Protein AF-0000000071783965 (afdb_homodimer)

Nearest PDB structures (foldseek):
  1vf4-assembly1_A  TM=9.519E-01  e=5.330E-23  Gallus gallus
  5ld0-assembly1_A-2  TM=9.725E-01  e=1.748E-22  Homo sapiens
  8bhc-assembly1_D  TM=9.617E-01  e=2.262E-22  Homo sapiens
  3zfb-assembly1_B  TM=9.642E-01  e=5.730E-22  Homo sapiens
  4hj2-assembly1_B  TM=9.301E-01  e=3.676E-21  Homo sapiens

Secondary structure (DSSP, 8-state):
-PPPPEEEE-SSSGGGHHHHHHHHHTT---EEEE--SHHHHHHHHHTT--TTS-S-EEEETTEEEESHHHHHHHHHHHTT-S-SSHHHHHHHHHHHHHHHHHHHHHHHHHTS-HHHHHHHHHHHHHHIIIIIGGGGTT--SSSSSTTS--HHHHHHHHHHHHHHHH-TTTTTT-HHHHHHHHHHHTSHHHHHHHSTTSSPPPPPPHHHHT-HHHHHHS-HHHHHHHHHHS---TTGGGS---TT--TT-HHHHHHHHHHHHS-HHHHHHHHHHHHH-SS--SS----/-PPPPEEEE-SSSGGGHHHHHHHHHTT---EEEE--SHHHHHHHHHTT--TTS-S-EEEETTEEEESHHHHHHHHHHHTT-S-SSHHHHHHHHHHHHHHHHHHHHHHHHHTS-HHHHHHHHHHHHHHIIIIIGGGGTT--SSSSSTTS--HHHHHHHHHHHHHHHH-TTTTTT-HHHHHHHHHHHTSHHHHHHHSTTSSPPPPPPHHHHT-HHHHHHS-HHHHHHHHHHS---TTGGGS---TT--TT-HHHHHHHHHHHHS-HHHHHHHHHHHHH-SS--SS----

Structure (mmCIF, N/CA/C/O backbone):
data_AF-0000000071783965-model_v1
#
loop_
_entity.id
_entity.type
_entity.pdbx_description
1 polymer 'Glutathione S-transferase'
#
loop_
_atom_site.group_PDB
_atom_site.id
_atom_site.type_symbol
_atom_site.label_atom_id
_atom_site.label_alt_id
_atom_site.label_comp_id
_atom_site.label_asym_id
_atom_site.label_entity_id
_atom_site.label_seq_id
_atom_site.pdbx_PDB_ins_code
_atom_site.Cartn_x
_atom_site.Cartn_y
_atom_site.Cartn_z
_atom_site.occupancy
_atom_site.B_iso_or_equiv
_atom_site.auth_seq_id
_atom_site.auth_comp_id
_atom_site.auth_asym_id
_atom_site.auth_atom_id
_atom_site.pdbx_PDB_model_num
ATOM 1 N N . MET A 1 1 ? -25.672 16.141 -14.359 1 39.25 1 MET A N 1
ATOM 2 C CA . MET A 1 1 ? -24.516 16.531 -13.57 1 39.25 1 MET A CA 1
ATOM 3 C C . MET A 1 1 ? -23.859 15.328 -12.914 1 39.25 1 MET A C 1
ATOM 5 O O . MET A 1 1 ? -24.547 14.367 -12.547 1 39.25 1 MET A O 1
ATOM 9 N N . ALA A 1 2 ? -22.688 15.086 -13.227 1 57.66 2 ALA A N 1
ATOM 10 C CA . ALA A 1 2 ? -22.172 13.781 -12.82 1 57.66 2 ALA A CA 1
ATOM 11 C C . ALA A 1 2 ? -22.391 13.547 -11.328 1 57.66 2 ALA A C 1
ATOM 13 O O . ALA A 1 2 ? -22.281 14.477 -10.523 1 57.66 2 ALA A O 1
ATOM 14 N N . ALA A 1 3 ? -23.062 12.469 -10.969 1 81.25 3 ALA A N 1
ATOM 15 C CA . ALA A 1 3 ? -23.438 12.102 -9.602 1 81.25 3 ALA A CA 1
ATOM 16 C C . ALA A 1 3 ? -22.25 12.258 -8.648 1 81.25 3 ALA A C 1
ATOM 18 O O . ALA A 1 3 ? -21.109 11.984 -9.023 1 81.25 3 ALA A O 1
ATOM 19 N N . LYS A 1 4 ? -22.453 13.094 -7.594 1 93.5 4 LYS A N 1
ATOM 20 C CA . LYS A 1 4 ? -21.453 13.289 -6.543 1 93.5 4 LYS A CA 1
ATOM 21 C C . LYS A 1 4 ? -20.969 11.953 -5.996 1 93.5 4 LYS A C 1
ATOM 23 O O . LYS A 1 4 ? -21.766 11.039 -5.77 1 93.5 4 LYS A O 1
ATOM 28 N N . PRO A 1 5 ? -19.625 11.859 -5.871 1 97.94 5 PRO A N 1
ATOM 29 C CA . PRO A 1 5 ? -19.125 10.656 -5.203 1 97.94 5 PRO A CA 1
ATOM 30 C C . PRO A 1 5 ? -19.656 10.508 -3.779 1 97.94 5 PRO A C 1
ATOM 32 O O . PRO A 1 5 ? -19.844 11.508 -3.078 1 97.94 5 PRO A O 1
ATOM 35 N N . LYS A 1 6 ? -19.906 9.328 -3.428 1 98.12 6 LYS A N 1
ATOM 36 C CA . LYS A 1 6 ? -20.312 9.016 -2.062 1 98.12 6 LYS A CA 1
ATOM 37 C C . LYS A 1 6 ? -19.234 8.211 -1.336 1 98.12 6 LYS A C 1
ATOM 39 O O . LYS A 1 6 ? -18.812 7.168 -1.819 1 98.12 6 LYS A O 1
ATOM 44 N N . LEU A 1 7 ? -18.844 8.727 -0.192 1 97.81 7 LEU A N 1
ATOM 45 C CA . LEU A 1 7 ? -17.781 8.117 0.591 1 97.81 7 LEU A CA 1
ATOM 46 C C . LEU A 1 7 ? -18.344 7.387 1.806 1 97.81 7 LEU A C 1
ATOM 48 O O . LEU A 1 7 ? -19.047 7.988 2.623 1 97.81 7 LEU A O 1
ATOM 52 N N . TRP A 1 8 ? -18.078 6.109 1.889 1 95.5 8 TRP A N 1
ATOM 53 C CA . TRP A 1 8 ? -18.469 5.297 3.033 1 95.5 8 TRP A CA 1
ATOM 54 C C . TRP A 1 8 ? -17.266 4.98 3.92 1 95.5 8 TRP A C 1
ATOM 56 O O . TRP A 1 8 ? -16.328 4.301 3.49 1 95.5 8 TRP A O 1
ATOM 66 N N . TYR A 1 9 ? -17.281 5.512 5.113 1 91.5 9 TYR A N 1
ATOM 67 C CA . TYR A 1 9 ? -16.172 5.316 6.047 1 91.5 9 TYR A CA 1
ATOM 68 C C . TYR A 1 9 ? -16.609 5.602 7.477 1 91.5 9 TYR A C 1
ATOM 70 O O . TYR A 1 9 ? -17.75 5.996 7.719 1 91.5 9 TYR A O 1
ATOM 78 N N . PHE A 1 10 ? -15.664 5.312 8.398 1 83.12 10 PHE A N 1
ATOM 79 C CA . PHE A 1 10 ? -15.891 5.711 9.781 1 83.12 10 PHE A CA 1
ATOM 80 C C . PHE A 1 10 ? -15.789 7.223 9.938 1 83.12 10 PHE A C 1
ATOM 82 O O . PHE A 1 10 ? -15.258 7.906 9.055 1 83.12 10 PHE A O 1
ATOM 89 N N . CYS A 1 11 ? -16.297 7.621 11.07 1 80.56 11 CYS A N 1
ATOM 90 C CA . CYS A 1 11 ? -16.234 9.062 11.297 1 80.56 11 CYS A CA 1
ATOM 91 C C . CYS A 1 11 ? -14.859 9.469 11.812 1 80.56 11 CYS A C 1
ATOM 93 O O . CYS A 1 11 ? -14.695 9.734 13.008 1 80.56 11 CYS A O 1
ATOM 95 N N . GLY A 1 12 ? -13.914 9.523 10.992 1 81.62 12 GLY A N 1
ATOM 96 C CA . GLY A 1 12 ? -12.547 9.867 11.328 1 81.62 12 GLY A CA 1
ATOM 97 C C . GLY A 1 12 ? -11.656 10.023 10.102 1 81.62 12 GLY A C 1
ATOM 98 O O . GLY A 1 12 ? -12.125 9.898 8.969 1 81.62 12 GLY A O 1
ATOM 99 N N . ARG A 1 13 ? -10.422 10.43 10.234 1 83.62 13 ARG A N 1
ATOM 100 C CA . ARG A 1 13 ? -9.453 10.641 9.164 1 83.62 13 ARG A CA 1
ATOM 101 C C . ARG A 1 13 ? -9.102 9.328 8.477 1 83.62 13 ARG A C 1
ATOM 103 O O . ARG A 1 13 ? -9.414 9.125 7.301 1 83.62 13 ARG A O 1
ATOM 110 N N . GLY A 1 14 ? -8.539 8.398 9.234 1 80 14 GLY A N 1
ATOM 111 C CA . GLY A 1 14 ? -8.117 7.109 8.711 1 80 14 GLY A CA 1
ATOM 112 C C . GLY A 1 14 ? -7.66 7.168 7.27 1 80 14 GLY A C 1
ATOM 113 O O . GLY A 1 14 ? -7.145 8.195 6.812 1 80 14 GLY A O 1
ATOM 114 N N . ARG A 1 15 ? -7.859 6.117 6.516 1 87.12 15 ARG A N 1
ATOM 115 C CA . ARG A 1 15 ? -7.387 5.973 5.141 1 87.12 15 ARG A CA 1
ATOM 116 C C . ARG A 1 15 ? -8.242 6.793 4.18 1 87.12 15 ARG A C 1
ATOM 118 O O . ARG A 1 15 ? -7.832 7.055 3.047 1 87.12 15 ARG A O 1
ATOM 125 N N . MET A 1 16 ? -9.352 7.254 4.633 1 91.88 16 MET A N 1
ATOM 126 C CA . MET A 1 16 ? -10.273 7.996 3.777 1 91.88 16 MET A CA 1
ATOM 127 C C . MET A 1 16 ? -9.812 9.438 3.602 1 91.88 16 MET A C 1
ATOM 129 O O . MET A 1 16 ? -10.188 10.102 2.629 1 91.88 16 MET A O 1
ATOM 133 N N . GLU A 1 17 ? -9.031 9.93 4.492 1 93.12 17 GLU A N 1
ATOM 134 C CA . GLU A 1 17 ? -8.695 11.352 4.523 1 93.12 17 GLU A CA 1
ATOM 135 C C . GLU A 1 17 ? -7.992 11.773 3.236 1 93.12 17 GLU A C 1
ATOM 137 O O . GLU A 1 17 ? -8.305 12.828 2.672 1 93.12 17 GLU A O 1
ATOM 142 N N . SER A 1 18 ? -7.086 10.977 2.777 1 96.31 18 SER A N 1
ATOM 143 C CA . SER A 1 18 ? -6.375 11.312 1.549 1 96.31 18 SER A CA 1
ATOM 144 C C . SER A 1 18 ? -7.332 11.414 0.366 1 96.31 18 SER A C 1
ATOM 146 O O . SER A 1 18 ? -7.105 12.195 -0.556 1 96.31 18 SER A O 1
ATOM 148 N N . ILE A 1 19 ? -8.328 10.578 0.417 1 97.69 19 ILE A N 1
ATOM 149 C CA . ILE A 1 19 ? -9.328 10.594 -0.645 1 97.69 19 ILE A CA 1
ATOM 150 C C . ILE A 1 19 ? -10.125 11.898 -0.583 1 97.69 19 ILE A C 1
ATOM 152 O O . ILE A 1 19 ? -10.383 12.523 -1.613 1 97.69 19 ILE A O 1
ATOM 156 N N . ARG A 1 20 ? -10.477 12.359 0.613 1 97.69 20 ARG A N 1
ATOM 157 C CA . ARG A 1 20 ? -11.141 13.648 0.792 1 97.69 20 ARG A CA 1
ATOM 158 C C . ARG A 1 20 ? -10.289 14.781 0.225 1 97.69 20 ARG A C 1
ATOM 160 O O . ARG A 1 20 ? -10.797 15.648 -0.483 1 97.69 20 ARG A O 1
ATOM 167 N N . TRP A 1 21 ? -9.039 14.695 0.553 1 98.06 21 TRP A N 1
ATOM 168 C CA . TRP A 1 21 ? -8.102 15.719 0.106 1 98.06 21 TRP A CA 1
ATOM 169 C C . TRP A 1 21 ? -8.047 15.781 -1.417 1 98.06 21 TRP A C 1
ATOM 171 O O . TRP A 1 21 ? -8.062 16.859 -2.002 1 98.06 21 TRP A O 1
ATOM 181 N N . LEU A 1 22 ? -7.957 14.641 -2.023 1 98.44 22 LEU A N 1
ATOM 182 C CA . LEU A 1 22 ? -7.828 14.586 -3.477 1 98.44 22 LEU A CA 1
ATOM 183 C C . LEU A 1 22 ? -9.086 15.117 -4.152 1 98.44 22 LEU A C 1
ATOM 185 O O . LEU A 1 22 ? -9.008 15.883 -5.117 1 98.44 22 LEU A O 1
ATOM 189 N N . LEU A 1 23 ? -10.273 14.742 -3.67 1 98.44 23 LEU A N 1
ATOM 190 C CA . LEU A 1 23 ? -11.539 15.227 -4.211 1 98.44 23 LEU A CA 1
ATOM 191 C C . LEU A 1 23 ? -11.664 16.734 -4.02 1 98.44 23 LEU A C 1
ATOM 193 O O . LEU A 1 23 ? -12.086 17.453 -4.934 1 98.44 23 LEU A O 1
ATOM 197 N N . ALA A 1 24 ? -11.289 17.188 -2.867 1 98.06 24 ALA A N 1
ATOM 198 C CA . ALA A 1 24 ? -11.352 18.609 -2.586 1 98.06 24 ALA A CA 1
ATOM 199 C C . ALA A 1 24 ? -10.422 19.391 -3.51 1 98.06 24 ALA A C 1
ATOM 201 O O . ALA A 1 24 ? -10.805 20.438 -4.051 1 98.06 24 ALA A O 1
ATOM 202 N N . ALA A 1 25 ? -9.227 18.938 -3.672 1 98.12 25 ALA A N 1
ATOM 203 C CA . ALA A 1 25 ? -8.25 19.578 -4.551 1 98.12 25 ALA A CA 1
ATOM 204 C C . ALA A 1 25 ? -8.773 19.656 -5.984 1 98.12 25 ALA A C 1
ATOM 206 O O . ALA A 1 25 ? -8.477 20.609 -6.707 1 98.12 25 ALA A O 1
ATOM 207 N N . ALA A 1 26 ? -9.5 18.625 -6.363 1 97.81 26 ALA A N 1
ATOM 208 C CA . ALA A 1 26 ? -10.062 18.578 -7.711 1 97.81 26 ALA A CA 1
ATOM 209 C C . ALA A 1 26 ? -11.297 19.469 -7.82 1 97.81 26 ALA A C 1
ATOM 211 O O . ALA A 1 26 ? -11.852 19.641 -8.906 1 97.81 26 ALA A O 1
ATOM 212 N N . GLY A 1 27 ? -11.758 19.984 -6.719 1 97.19 27 GLY A N 1
ATOM 213 C CA . GLY A 1 27 ? -12.953 20.812 -6.703 1 97.19 27 GLY A CA 1
ATOM 214 C C . GLY A 1 27 ? -14.234 20 -6.816 1 97.19 27 GLY A C 1
ATOM 215 O O . GLY A 1 27 ? -15.25 20.516 -7.293 1 97.19 27 GLY A O 1
ATOM 216 N N . VAL A 1 28 ? -14.188 18.781 -6.422 1 97.62 28 VAL A N 1
ATOM 217 C CA . VAL A 1 28 ? -15.336 17.875 -6.543 1 97.62 28 VAL A CA 1
ATOM 218 C C . VAL A 1 28 ? -16.062 17.781 -5.203 1 97.62 28 VAL A C 1
ATOM 220 O O . VAL A 1 28 ? -15.445 17.438 -4.188 1 97.62 28 VAL A O 1
ATOM 223 N N . GLU A 1 29 ? -17.266 18.125 -5.234 1 97 29 GLU A N 1
ATOM 224 C CA . GLU A 1 29 ? -18.094 17.922 -4.039 1 97 29 GLU A CA 1
ATOM 225 C C . GLU A 1 29 ? -18.422 16.453 -3.844 1 97 29 GLU A C 1
ATOM 227 O O . GLU A 1 29 ? -18.641 15.719 -4.816 1 97 29 GLU A O 1
ATOM 232 N N . PHE A 1 30 ? -18.484 16.047 -2.568 1 97.94 30 PHE A N 1
ATOM 233 C CA . PHE A 1 30 ? -18.797 14.648 -2.287 1 97.94 30 PHE A CA 1
ATOM 234 C C . PHE A 1 30 ? -19.672 14.523 -1.042 1 97.94 30 PHE A C 1
ATOM 236 O O . PHE A 1 30 ? -19.734 15.453 -0.236 1 97.94 30 PHE A O 1
ATOM 243 N N . GLU A 1 31 ? -20.312 13.406 -0.985 1 97.38 31 GLU A N 1
ATOM 244 C CA . GLU A 1 31 ? -21.125 13.07 0.174 1 97.38 31 GLU A CA 1
ATOM 245 C C . GLU A 1 31 ? -20.469 11.992 1.024 1 97.38 31 GLU A C 1
ATOM 247 O O . GLU A 1 31 ? -19.703 11.172 0.511 1 97.38 31 GLU A O 1
ATOM 252 N N . GLU A 1 32 ? -20.781 12.047 2.295 1 95.88 32 GLU A N 1
ATOM 253 C CA . GLU A 1 32 ? -20.188 11.055 3.191 1 95.88 32 GLU A CA 1
ATOM 254 C C . GLU A 1 32 ? -21.266 10.289 3.949 1 95.88 32 GLU A C 1
ATOM 256 O O . GLU A 1 32 ? -22.266 10.867 4.383 1 95.88 32 GLU A O 1
ATOM 261 N N . GLU A 1 33 ? -21.172 9.031 3.959 1 93.81 33 GLU A N 1
ATOM 262 C CA . GLU A 1 33 ? -21.953 8.125 4.793 1 93.81 33 GLU A CA 1
ATOM 263 C C . GLU A 1 33 ? -21.078 7.48 5.871 1 93.81 33 GLU A C 1
ATOM 265 O O . GLU A 1 33 ? -20.188 6.695 5.562 1 93.81 33 GLU A O 1
ATOM 270 N N . PHE A 1 34 ? -21.375 7.77 7.094 1 89.56 34 PHE A N 1
ATOM 271 C CA . PHE A 1 34 ? -20.531 7.301 8.188 1 89.56 34 PHE A CA 1
ATOM 272 C C . PHE A 1 34 ? -21.047 5.973 8.734 1 89.56 34 PHE A C 1
ATOM 274 O O . PHE A 1 34 ? -22.25 5.812 8.969 1 89.56 34 PHE A O 1
ATOM 281 N N . LEU A 1 35 ? -20.094 5.098 8.844 1 86.19 35 LEU A N 1
ATOM 282 C CA . LEU A 1 35 ? -20.375 3.816 9.484 1 86.19 35 LEU A CA 1
ATOM 283 C C . LEU A 1 35 ? -20.172 3.908 11 1 86.19 35 LEU A C 1
ATOM 285 O O . LEU A 1 35 ? -19.047 3.926 11.484 1 86.19 35 LEU A O 1
ATOM 289 N N . GLU A 1 36 ? -21.203 3.838 11.695 1 78 36 GLU A N 1
ATOM 290 C CA . GLU A 1 36 ? -21.141 4.051 13.141 1 78 36 GLU A CA 1
ATOM 291 C C . GLU A 1 36 ? -21.234 2.729 13.898 1 78 36 GLU A C 1
ATOM 293 O O . GLU A 1 36 ? -20.812 2.633 15.047 1 78 36 GLU A O 1
ATOM 298 N N . THR A 1 37 ? -21.844 1.745 13.188 1 73.12 37 THR A N 1
ATOM 299 C CA . THR A 1 37 ? -22.031 0.474 13.883 1 73.12 37 THR A CA 1
ATOM 300 C C . THR A 1 37 ? -21.422 -0.672 13.078 1 73.12 37 THR A C 1
ATOM 302 O O . THR A 1 37 ? -21.203 -0.543 11.875 1 73.12 37 THR A O 1
ATOM 305 N N . ARG A 1 38 ? -21.188 -1.699 13.789 1 76.38 38 ARG A N 1
ATOM 306 C CA . ARG A 1 38 ? -20.688 -2.908 13.148 1 76.38 38 ARG A CA 1
ATOM 307 C C . ARG A 1 38 ? -21.688 -3.469 12.148 1 76.38 38 ARG A C 1
ATOM 309 O O . ARG A 1 38 ? -21.297 -3.984 11.102 1 76.38 38 ARG A O 1
ATOM 316 N N . GLU A 1 39 ? -22.859 -3.346 12.531 1 78.44 39 GLU A N 1
ATOM 317 C CA . GLU A 1 39 ? -23.922 -3.877 11.695 1 78.44 39 GLU A CA 1
ATOM 318 C C . GLU A 1 39 ? -23.953 -3.201 10.328 1 78.44 39 GLU A C 1
ATOM 320 O O . GLU A 1 39 ? -24.203 -3.852 9.312 1 78.44 39 GLU A O 1
ATOM 325 N N . GLN A 1 40 ? -23.672 -1.963 10.359 1 83.62 40 GLN A N 1
ATOM 326 C CA . GLN A 1 40 ? -23.625 -1.23 9.102 1 83.62 40 GLN A CA 1
ATOM 327 C C . GLN A 1 40 ? -22.5 -1.75 8.203 1 83.62 40 GLN A C 1
ATOM 329 O O . GLN A 1 40 ? -22.703 -1.908 6.996 1 83.62 40 GLN A O 1
ATOM 334 N N . HIS A 1 41 ? -21.422 -1.987 8.844 1 85 41 HIS A N 1
ATOM 335 C CA . HIS A 1 41 ? -20.281 -2.533 8.102 1 85 41 HIS A CA 1
ATOM 336 C C . HIS A 1 41 ? -20.578 -3.938 7.594 1 85 41 HIS A C 1
ATOM 338 O O . HIS A 1 41 ? -20.281 -4.262 6.441 1 85 41 HIS A O 1
ATOM 344 N N . GLU A 1 42 ? -21.141 -4.734 8.414 1 82.88 42 GLU A N 1
ATOM 345 C CA . GLU A 1 42 ? -21.5 -6.102 8.055 1 82.88 42 GLU A CA 1
ATOM 346 C C . GLU A 1 42 ? -22.516 -6.133 6.918 1 82.88 42 GLU A C 1
ATOM 348 O O . GLU A 1 42 ? -22.484 -7.016 6.062 1 82.88 42 GLU A O 1
ATOM 353 N N . LYS A 1 43 ? -23.375 -5.234 6.949 1 89.69 43 LYS A N 1
ATOM 354 C CA . LYS A 1 43 ? -24.359 -5.152 5.887 1 89.69 43 LYS A CA 1
ATOM 355 C C . LYS A 1 43 ? -23.703 -4.875 4.539 1 89.69 43 LYS A C 1
ATOM 357 O O . LYS A 1 43 ? -24.047 -5.496 3.531 1 89.69 43 LYS A O 1
ATOM 362 N N . LEU A 1 44 ? -22.797 -3.932 4.535 1 90.62 44 LEU A N 1
ATOM 363 C CA . LEU A 1 44 ? -22.062 -3.645 3.309 1 90.62 44 LEU A CA 1
ATOM 364 C C . LEU A 1 44 ? -21.344 -4.895 2.795 1 90.62 44 LEU A C 1
ATOM 366 O O . LEU A 1 44 ? -21.328 -5.148 1.589 1 90.62 44 LEU A O 1
ATOM 370 N N . GLN A 1 45 ? -20.781 -5.594 3.684 1 86.44 45 GLN A N 1
ATOM 371 C CA . GLN A 1 45 ? -20.062 -6.82 3.33 1 86.44 45 GLN A CA 1
ATOM 372 C C . GLN A 1 45 ? -21.031 -7.871 2.777 1 86.44 45 GLN A C 1
ATOM 374 O O . GLN A 1 45 ? -20.75 -8.508 1.761 1 86.44 45 GLN A O 1
ATOM 379 N N . LYS A 1 46 ? -22.125 -8.07 3.434 1 88.38 46 LYS A N 1
ATOM 380 C CA . LYS A 1 46 ? -23.125 -9.055 3.025 1 88.38 46 LYS A CA 1
ATOM 381 C C . LYS A 1 46 ? -23.719 -8.703 1.662 1 88.38 46 LYS A C 1
ATOM 383 O O . LYS A 1 46 ? -24.047 -9.594 0.876 1 88.38 46 LYS A O 1
ATOM 388 N N . ASP A 1 47 ? -23.797 -7.438 1.438 1 91.5 47 ASP A N 1
ATOM 389 C CA . ASP A 1 47 ? -24.328 -6.965 0.164 1 91.5 47 ASP A CA 1
ATOM 390 C C . ASP A 1 47 ? -23.297 -7.113 -0.953 1 91.5 47 ASP A C 1
ATOM 392 O O . ASP A 1 47 ? -23.594 -6.832 -2.117 1 91.5 47 ASP A O 1
ATOM 396 N N . GLY A 1 48 ? -22.156 -7.516 -0.601 1 87.81 48 GLY A N 1
ATOM 397 C CA . GLY A 1 48 ? -21.125 -7.734 -1.596 1 87.81 48 GLY A CA 1
ATOM 398 C C . GLY A 1 48 ? -20.516 -6.449 -2.119 1 87.81 48 GLY A C 1
ATOM 399 O O . GLY A 1 48 ? -19.984 -6.41 -3.232 1 87.81 48 GLY A O 1
ATOM 400 N N . ARG A 1 49 ? -20.562 -5.414 -1.279 1 92.88 49 ARG A N 1
ATOM 401 C CA . ARG A 1 49 ? -20.125 -4.102 -1.74 1 92.88 49 ARG A CA 1
ATOM 402 C C . ARG A 1 49 ? -18.641 -3.881 -1.436 1 92.88 49 ARG A C 1
ATOM 404 O O . ARG A 1 49 ? -18.031 -2.955 -1.967 1 92.88 49 ARG A O 1
ATOM 411 N N . LEU A 1 50 ? -18.156 -4.727 -0.569 1 91.12 50 LEU A N 1
ATOM 412 C CA . LEU A 1 50 ? -16.75 -4.637 -0.188 1 91.12 50 LEU A CA 1
ATOM 413 C C . LEU A 1 50 ? -15.953 -5.797 -0.781 1 91.12 50 LEU A C 1
ATOM 415 O O . LEU A 1 50 ? -16.094 -6.938 -0.34 1 91.12 50 LEU A O 1
ATOM 419 N N . LEU A 1 51 ? -15.102 -5.52 -1.695 1 89.56 51 LEU A N 1
ATOM 420 C CA . LEU A 1 51 ? -14.375 -6.547 -2.441 1 89.56 51 LEU A CA 1
ATOM 421 C C . LEU A 1 51 ? -13.68 -7.512 -1.494 1 89.56 51 LEU A C 1
ATOM 423 O O . LEU A 1 51 ? -13.82 -8.734 -1.623 1 89.56 51 LEU A O 1
ATOM 427 N N . PHE A 1 52 ? -12.93 -6.992 -0.525 1 88.06 52 PHE A N 1
ATOM 428 C CA . PHE A 1 52 ? -12.234 -7.832 0.44 1 88.06 52 PHE A CA 1
ATOM 429 C C . PHE A 1 52 ? -12.688 -7.52 1.86 1 88.06 52 PHE A C 1
ATOM 431 O O . PHE A 1 52 ? -11.93 -7.711 2.816 1 88.06 52 PHE A O 1
ATOM 438 N N . GLY A 1 53 ? -13.805 -6.832 1.95 1 82.88 53 GLY A N 1
ATOM 439 C CA . GLY A 1 53 ? -14.43 -6.617 3.246 1 82.88 53 GLY A CA 1
ATOM 440 C C . GLY A 1 53 ? -13.906 -5.383 3.961 1 82.88 53 GLY A C 1
ATOM 441 O O . GLY A 1 53 ? -14.219 -5.16 5.133 1 82.88 53 GLY A O 1
ATOM 442 N N . GLN A 1 54 ? -13.211 -4.551 3.23 1 84.12 54 GLN A N 1
ATOM 443 C CA . GLN A 1 54 ? -12.594 -3.408 3.893 1 84.12 54 GLN A CA 1
ATOM 444 C C . GLN A 1 54 ? -13.141 -2.092 3.354 1 84.12 54 GLN A C 1
ATOM 446 O O . GLN A 1 54 ? -13.602 -2.027 2.213 1 84.12 54 GLN A O 1
ATOM 451 N N . VAL A 1 55 ? -13.195 -1.149 4.273 1 88.44 55 VAL A N 1
ATOM 452 C CA . VAL A 1 55 ? -13.43 0.234 3.873 1 88.44 55 VAL A CA 1
ATOM 453 C C . VAL A 1 55 ? -12.102 0.989 3.818 1 88.44 55 VAL A C 1
ATOM 455 O O . VAL A 1 55 ? -11.125 0.589 4.457 1 88.44 55 VAL A O 1
ATOM 458 N N . PRO A 1 56 ? -11.992 1.994 3.02 1 94.25 56 PRO A N 1
ATOM 459 C CA . PRO A 1 56 ? -13.008 2.891 2.451 1 94.25 56 PRO A CA 1
ATOM 460 C C . PRO A 1 56 ? -13.711 2.291 1.237 1 94.25 56 PRO A C 1
ATOM 462 O O . PRO A 1 56 ? -13.148 1.424 0.561 1 94.25 56 PRO A O 1
ATOM 465 N N . LEU A 1 57 ? -14.961 2.732 1.1 1 96.94 57 LEU A N 1
ATOM 466 C CA . LEU A 1 57 ? -15.766 2.482 -0.09 1 96.94 57 LEU A CA 1
ATOM 467 C C . LEU A 1 57 ? -16.203 3.793 -0.739 1 96.94 57 LEU A C 1
ATOM 469 O O . LEU A 1 57 ? -16.734 4.68 -0.064 1 96.94 57 LEU A O 1
ATOM 473 N N . VAL A 1 58 ? -15.883 3.947 -2.029 1 98.25 58 VAL A N 1
ATOM 474 C CA . VAL A 1 58 ? -16.266 5.148 -2.758 1 98.25 58 VAL A CA 1
ATOM 475 C C . VAL A 1 58 ? -17.172 4.773 -3.932 1 98.25 58 VAL A C 1
ATOM 477 O O . VAL A 1 58 ? -16.797 3.951 -4.77 1 98.25 58 VAL A O 1
ATOM 480 N N . GLU A 1 59 ? -18.344 5.305 -3.959 1 98.12 59 GLU A N 1
ATOM 481 C CA . GLU A 1 59 ? -19.25 5.172 -5.102 1 98.12 59 GLU A CA 1
ATOM 482 C C . GLU A 1 59 ? -19.031 6.297 -6.109 1 98.12 59 GLU A C 1
ATOM 484 O O . GLU A 1 59 ? -19.219 7.473 -5.785 1 98.12 59 GLU A O 1
ATOM 489 N N . ILE A 1 60 ? -18.672 5.902 -7.301 1 97.94 60 ILE A N 1
ATOM 490 C CA . ILE A 1 60 ? -18.422 6.91 -8.328 1 97.94 60 ILE A CA 1
ATOM 491 C C . ILE A 1 60 ? -18.531 6.273 -9.711 1 97.94 60 ILE A C 1
ATOM 493 O O . ILE A 1 60 ? -18.109 5.129 -9.914 1 97.94 60 ILE A O 1
ATOM 497 N N . ASP A 1 61 ? -19.062 6.953 -10.734 1 97 61 ASP A N 1
ATOM 498 C CA . ASP A 1 61 ? -19.156 6.52 -12.125 1 97 61 ASP A CA 1
ATOM 499 C C . ASP A 1 61 ? -19.812 5.148 -12.234 1 97 61 ASP A C 1
ATOM 501 O O . ASP A 1 61 ? -19.406 4.316 -13.047 1 97 61 ASP A O 1
ATOM 505 N N . GLY A 1 62 ? -20.688 4.902 -11.352 1 95.25 62 GLY A N 1
ATOM 506 C CA . GLY A 1 62 ? -21.422 3.646 -11.383 1 95.25 62 GLY A CA 1
ATOM 507 C C . GLY A 1 62 ? -20.641 2.484 -10.805 1 95.25 62 GLY A C 1
ATOM 508 O O . GLY A 1 62 ? -21.047 1.33 -10.914 1 95.25 62 GLY A O 1
ATOM 509 N N . MET A 1 63 ? -19.547 2.809 -10.188 1 96.81 63 MET A N 1
ATOM 510 C CA . MET A 1 63 ? -18.703 1.767 -9.617 1 96.81 63 MET A CA 1
ATOM 511 C C . MET A 1 63 ? -18.609 1.927 -8.102 1 96.81 63 MET A C 1
ATOM 513 O O . MET A 1 63 ? -18.891 3 -7.566 1 96.81 63 MET A O 1
ATOM 517 N N . GLU A 1 64 ? -18.312 0.845 -7.434 1 96.88 64 GLU A N 1
ATOM 518 C CA . GLU A 1 64 ? -17.938 0.812 -6.02 1 96.88 64 GLU A CA 1
ATOM 519 C C . GLU A 1 64 ? -16.453 0.495 -5.844 1 96.88 64 GLU A C 1
ATOM 521 O O . GLU A 1 64 ? -16.031 -0.646 -6.043 1 96.88 64 GLU A O 1
ATOM 526 N N . LEU A 1 65 ? -15.789 1.512 -5.445 1 97.81 65 LEU A N 1
ATOM 527 C CA . LEU A 1 65 ? -14.336 1.376 -5.375 1 97.81 65 LEU A CA 1
ATOM 528 C C . LEU A 1 65 ? -13.883 1.145 -3.939 1 97.81 65 LEU A C 1
ATOM 530 O O . LEU A 1 65 ? -14.352 1.812 -3.018 1 97.81 65 LEU A O 1
ATOM 534 N N . THR A 1 66 ? -13.016 0.156 -3.889 1 94.81 66 THR A N 1
ATOM 535 C CA . THR A 1 66 ? -12.352 -0.097 -2.617 1 94.81 66 THR A CA 1
ATOM 536 C C . THR A 1 66 ? -10.828 -0.069 -2.783 1 94.81 66 THR A C 1
ATOM 538 O O . THR A 1 66 ? -10.328 0.086 -3.898 1 94.81 66 THR A O 1
ATOM 541 N N . GLN A 1 67 ? -10.078 -0.092 -1.654 1 92.31 67 GLN A N 1
ATOM 542 C CA . GLN A 1 67 ? -8.617 -0.032 -1.627 1 92.31 67 GLN A CA 1
ATOM 543 C C . GLN A 1 67 ? -8.125 1.394 -1.855 1 92.31 67 GLN A C 1
ATOM 545 O O . GLN A 1 67 ? -8.258 1.934 -2.955 1 92.31 67 GLN A O 1
ATOM 550 N N . THR A 1 68 ? -7.488 1.928 -0.968 1 93.69 68 THR A N 1
ATOM 551 C CA . THR A 1 68 ? -7.148 3.344 -0.879 1 93.69 68 THR A CA 1
ATOM 552 C C . THR A 1 68 ? -6.336 3.783 -2.094 1 93.69 68 THR A C 1
ATOM 554 O O . THR A 1 68 ? -6.691 4.754 -2.768 1 93.69 68 THR A O 1
ATOM 557 N N . ARG A 1 69 ? -5.332 3.049 -2.424 1 93.88 69 ARG A N 1
ATOM 558 C CA . ARG A 1 69 ? -4.445 3.471 -3.504 1 93.88 69 ARG A CA 1
ATOM 559 C C . ARG A 1 69 ? -5.145 3.373 -4.855 1 93.88 69 ARG A C 1
ATOM 561 O O . ARG A 1 69 ? -4.906 4.191 -5.746 1 93.88 69 ARG A O 1
ATOM 568 N N . ALA A 1 70 ? -5.91 2.318 -5.016 1 96.94 70 ALA A N 1
ATOM 569 C CA . ALA A 1 70 ? -6.68 2.182 -6.25 1 96.94 70 ALA A CA 1
ATOM 570 C C . ALA A 1 70 ? -7.641 3.352 -6.43 1 96.94 70 ALA A C 1
ATOM 572 O O . ALA A 1 70 ? -7.742 3.92 -7.52 1 96.94 70 ALA A O 1
ATOM 573 N N . ILE A 1 71 ? -8.297 3.701 -5.355 1 97.94 71 ILE A N 1
ATOM 574 C CA . ILE A 1 71 ? -9.25 4.809 -5.383 1 97.94 71 ILE A CA 1
ATOM 575 C C . ILE A 1 71 ? -8.523 6.105 -5.734 1 97.94 71 ILE A C 1
ATOM 577 O O . ILE A 1 71 ? -8.953 6.84 -6.625 1 97.94 71 ILE A O 1
ATOM 581 N N . LEU A 1 72 ? -7.434 6.328 -5.086 1 98.12 72 LEU A N 1
ATOM 582 C CA . LEU A 1 72 ? -6.676 7.559 -5.285 1 98.12 72 LEU A CA 1
ATOM 583 C C . LEU A 1 72 ? -6.152 7.648 -6.715 1 98.12 72 LEU A C 1
ATOM 585 O O . LEU A 1 72 ? -6.234 8.711 -7.344 1 98.12 72 LEU A O 1
ATOM 589 N N . SER A 1 73 ? -5.641 6.543 -7.176 1 97.62 73 SER A N 1
ATOM 590 C CA . SER A 1 73 ? -5.133 6.52 -8.547 1 97.62 73 SER A CA 1
ATOM 591 C C . SER A 1 73 ? -6.246 6.785 -9.555 1 97.62 73 SER A C 1
ATOM 593 O O . SER A 1 73 ? -6.055 7.527 -10.516 1 97.62 73 SER A O 1
ATOM 595 N N . TYR A 1 74 ? -7.375 6.211 -9.336 1 98.38 74 TYR A N 1
ATOM 596 C CA . TYR A 1 74 ? -8.508 6.422 -10.227 1 98.38 74 TYR A CA 1
ATOM 597 C C . TYR A 1 74 ? -8.938 7.883 -10.234 1 98.38 74 TYR A C 1
ATOM 599 O O . TYR A 1 74 ? -9.133 8.477 -11.297 1 98.38 74 TYR A O 1
ATOM 607 N N . LEU A 1 75 ? -9.086 8.484 -9.07 1 98.44 75 LEU A N 1
ATOM 608 C CA . LEU A 1 75 ? -9.508 9.875 -8.938 1 98.44 75 LEU A CA 1
ATOM 609 C C . LEU A 1 75 ? -8.484 10.812 -9.562 1 98.44 75 LEU A C 1
ATOM 611 O O . LEU A 1 75 ? -8.852 11.781 -10.242 1 98.44 75 LEU A O 1
ATOM 615 N N . ALA A 1 76 ? -7.215 10.531 -9.289 1 98.31 76 ALA A N 1
ATOM 616 C CA . ALA A 1 76 ? -6.164 11.375 -9.852 1 98.31 76 ALA A CA 1
ATOM 617 C C . ALA A 1 76 ? -6.215 11.359 -11.375 1 98.31 76 ALA A C 1
ATOM 619 O O . ALA A 1 76 ? -6.035 12.398 -12.023 1 98.31 76 ALA A O 1
ATOM 620 N N . THR A 1 77 ? -6.434 10.164 -11.883 1 97.62 77 THR A N 1
ATOM 621 C CA . THR A 1 77 ? -6.527 10.031 -13.336 1 97.62 77 THR A CA 1
ATOM 622 C C . THR A 1 77 ? -7.785 10.719 -13.859 1 97.62 77 THR A C 1
ATOM 624 O O . THR A 1 77 ? -7.723 11.484 -14.828 1 97.62 77 THR A O 1
ATOM 627 N N . LYS A 1 78 ? -8.828 10.484 -13.242 1 97.31 78 LYS A N 1
ATOM 628 C CA . LYS A 1 78 ? -10.117 11.023 -13.68 1 97.31 78 LYS A CA 1
ATOM 629 C C . LYS A 1 78 ? -10.102 12.547 -13.711 1 97.31 78 LYS A C 1
ATOM 631 O O . LYS A 1 78 ? -10.648 13.156 -14.633 1 97.31 78 LYS A O 1
ATOM 636 N N . TYR A 1 79 ? -9.492 13.148 -12.766 1 97.44 79 TYR A N 1
ATOM 637 C CA . TYR A 1 79 ? -9.57 14.594 -12.625 1 97.44 79 TYR A CA 1
ATOM 638 C C . TYR A 1 79 ? -8.273 15.258 -13.062 1 97.44 79 TYR A C 1
ATOM 640 O O . TYR A 1 79 ? -7.973 16.391 -12.648 1 97.44 79 TYR A O 1
ATOM 648 N N . ASN A 1 80 ? -7.418 14.562 -13.75 1 96.44 80 ASN A N 1
ATOM 649 C CA . ASN A 1 80 ? -6.211 15.062 -14.398 1 96.44 80 ASN A CA 1
ATOM 650 C C . ASN A 1 80 ? -5.199 15.578 -13.383 1 96.44 80 ASN A C 1
ATOM 652 O O . ASN A 1 80 ? -4.641 16.656 -13.547 1 96.44 80 ASN A O 1
ATOM 656 N N . LEU A 1 81 ? -5.09 14.859 -12.352 1 97.94 81 LEU A N 1
ATOM 657 C CA . LEU A 1 81 ? -4.113 15.164 -11.312 1 97.94 81 LEU A CA 1
ATOM 658 C C . LEU A 1 81 ? -3.01 14.109 -11.273 1 97.94 81 LEU A C 1
ATOM 660 O O . LEU A 1 81 ? -2.242 14.039 -10.312 1 97.94 81 LEU A O 1
ATOM 664 N N . HIS A 1 82 ? -3.107 13.227 -12.273 1 97.44 82 HIS A N 1
ATOM 665 C CA . HIS A 1 82 ? -2.08 12.203 -12.422 1 97.44 82 HIS A CA 1
ATOM 666 C C . HIS A 1 82 ? -1.083 12.578 -13.516 1 97.44 82 HIS A C 1
ATOM 668 O O . HIS A 1 82 ? -1.027 13.734 -13.938 1 97.44 82 HIS A O 1
ATOM 674 N N . GLY A 1 83 ? -0.182 11.711 -13.93 1 95.5 83 GLY A N 1
ATOM 675 C CA . GLY A 1 83 ? 0.823 12.008 -14.938 1 95.5 83 GLY A CA 1
ATOM 676 C C . GLY A 1 83 ? 0.27 12.016 -16.344 1 95.5 83 GLY A C 1
ATOM 677 O O . GLY A 1 83 ? -0.736 11.359 -16.625 1 95.5 83 GLY A O 1
ATOM 678 N N . LYS A 1 84 ? 0.895 12.758 -17.234 1 94.25 84 LYS A N 1
ATOM 679 C CA . LYS A 1 84 ? 0.478 12.844 -18.625 1 94.25 84 LYS A CA 1
ATOM 680 C C . LYS A 1 84 ? 0.967 11.641 -19.422 1 94.25 84 LYS A C 1
ATOM 682 O O . LYS A 1 84 ? 0.489 11.383 -20.531 1 94.25 84 LYS A O 1
ATOM 687 N N . ASP A 1 85 ? 1.923 10.953 -18.906 1 95.06 85 ASP A N 1
ATOM 688 C CA . ASP A 1 85 ? 2.479 9.742 -19.5 1 95.06 85 ASP A CA 1
ATOM 689 C C . ASP A 1 85 ? 2.955 8.773 -18.422 1 95.06 85 ASP A C 1
ATOM 691 O O . ASP A 1 85 ? 2.963 9.109 -17.234 1 95.06 85 ASP A O 1
ATOM 695 N N . PRO A 1 86 ? 3.342 7.559 -18.812 1 95.31 86 PRO A N 1
ATOM 696 C CA . PRO A 1 86 ? 3.703 6.539 -17.828 1 95.31 86 PRO A CA 1
ATOM 697 C C . PRO A 1 86 ? 4.906 6.941 -16.984 1 95.31 86 PRO A C 1
ATOM 699 O O . PRO A 1 86 ? 4.965 6.609 -15.789 1 95.31 86 PRO A O 1
ATOM 702 N N . LYS A 1 87 ? 5.809 7.633 -17.562 1 95.94 87 LYS A N 1
ATOM 703 C CA . LYS A 1 87 ? 7.008 8.023 -16.828 1 95.94 87 LYS A CA 1
ATOM 704 C C . LYS A 1 87 ? 6.68 9.047 -15.75 1 95.94 87 LYS A C 1
ATOM 706 O O . LYS A 1 87 ? 7.148 8.93 -14.617 1 95.94 87 LYS A O 1
ATOM 711 N N . GLU A 1 88 ? 5.875 10.016 -16.109 1 95.56 88 GLU A N 1
ATOM 712 C CA . GLU A 1 88 ? 5.441 10.992 -15.109 1 95.56 88 GLU A CA 1
ATOM 713 C C . GLU A 1 88 ? 4.531 10.344 -14.062 1 95.56 88 GLU A C 1
ATOM 715 O O . GLU A 1 88 ? 4.613 10.664 -12.875 1 95.56 88 GLU A O 1
ATOM 720 N N . THR A 1 89 ? 3.721 9.469 -14.555 1 97.31 89 THR A N 1
ATOM 721 C CA . THR A 1 89 ? 2.766 8.797 -13.68 1 97.31 89 THR A CA 1
ATOM 722 C C . THR A 1 89 ? 3.488 7.988 -12.602 1 97.31 89 THR A C 1
ATOM 724 O O . THR A 1 89 ? 3.139 8.062 -11.422 1 97.31 89 THR A O 1
ATOM 727 N N . VAL A 1 90 ? 4.461 7.289 -13.008 1 97.75 90 VAL A N 1
ATOM 728 C CA . VAL A 1 90 ? 5.156 6.445 -12.039 1 97.75 90 VAL A CA 1
ATOM 729 C C . VAL A 1 90 ? 5.91 7.32 -11.039 1 97.75 90 VAL A C 1
ATOM 731 O O . VAL A 1 90 ? 6.02 6.973 -9.867 1 97.75 90 VAL A O 1
ATOM 734 N N . ARG A 1 91 ? 6.391 8.422 -11.477 1 95.62 91 ARG A N 1
ATOM 735 C CA . ARG A 1 91 ? 7.062 9.336 -10.555 1 95.62 91 ARG A CA 1
ATOM 736 C C . ARG A 1 91 ? 6.09 9.867 -9.508 1 95.62 91 ARG A C 1
ATOM 738 O O . ARG A 1 91 ? 6.414 9.898 -8.32 1 95.62 91 ARG A O 1
ATOM 745 N N . ILE A 1 92 ? 4.977 10.211 -9.953 1 96.62 92 ILE A N 1
ATOM 746 C CA . ILE A 1 92 ? 3.938 10.68 -9.047 1 96.62 92 ILE A CA 1
ATOM 747 C C . ILE A 1 92 ? 3.564 9.562 -8.07 1 96.62 92 ILE A C 1
ATOM 749 O O . ILE A 1 92 ? 3.447 9.797 -6.863 1 96.62 92 ILE A O 1
ATOM 753 N N . ASP A 1 93 ? 3.449 8.406 -8.609 1 97.19 93 ASP A N 1
ATOM 754 C CA . ASP A 1 93 ? 3.08 7.258 -7.777 1 97.19 93 ASP A CA 1
ATOM 755 C C . ASP A 1 93 ? 4.133 6.996 -6.707 1 97.19 93 ASP A C 1
ATOM 757 O O . ASP A 1 93 ? 3.797 6.668 -5.566 1 97.19 93 ASP A O 1
ATOM 761 N N . MET A 1 94 ? 5.336 7.094 -7.051 1 95.62 94 MET A N 1
ATOM 762 C CA . MET A 1 94 ? 6.414 6.852 -6.098 1 95.62 94 MET A CA 1
ATOM 763 C C . MET A 1 94 ? 6.348 7.844 -4.938 1 95.62 94 MET A C 1
ATOM 765 O O . MET A 1 94 ? 6.441 7.449 -3.773 1 95.62 94 MET A O 1
ATOM 769 N N . TYR A 1 95 ? 6.133 9.086 -5.266 1 94.5 95 TYR A N 1
ATOM 770 C CA . TYR A 1 95 ? 6.012 10.109 -4.23 1 94.5 95 TYR A CA 1
ATOM 771 C C . TYR A 1 95 ? 4.781 9.859 -3.363 1 94.5 95 TYR A C 1
ATOM 773 O O . TYR A 1 95 ? 4.859 9.922 -2.133 1 94.5 95 TYR A O 1
ATOM 781 N N . ALA A 1 96 ? 3.713 9.539 -4.031 1 94.19 96 ALA A N 1
ATOM 782 C CA . ALA A 1 96 ? 2.449 9.352 -3.322 1 94.19 96 ALA A CA 1
ATOM 783 C C . ALA A 1 96 ? 2.521 8.156 -2.381 1 94.19 96 ALA A C 1
ATOM 785 O O . ALA A 1 96 ? 2.074 8.227 -1.233 1 94.19 96 ALA A O 1
ATOM 786 N N . GLU A 1 97 ? 3.061 7.156 -2.871 1 91.31 97 GLU A N 1
ATOM 787 C CA . GLU A 1 97 ? 3.15 5.945 -2.061 1 91.31 97 GLU A CA 1
ATOM 788 C C . GLU A 1 97 ? 4.082 6.148 -0.869 1 91.31 97 GLU A C 1
ATOM 790 O O . GLU A 1 97 ? 3.77 5.734 0.249 1 91.31 97 GLU A O 1
ATOM 795 N N . GLY A 1 98 ? 5.219 6.703 -1.113 1 89 98 GLY A N 1
ATOM 796 C CA . GLY A 1 98 ? 6.137 6.98 -0.018 1 89 98 GLY A CA 1
ATOM 797 C C . GLY A 1 98 ? 5.535 7.879 1.049 1 89 98 GLY A C 1
ATOM 798 O O . GLY A 1 98 ? 5.727 7.641 2.244 1 89 98 GLY A O 1
ATOM 799 N N . THR A 1 99 ? 4.867 8.828 0.633 1 92.44 99 THR A N 1
ATOM 800 C CA . THR A 1 99 ? 4.23 9.766 1.55 1 92.44 99 THR A CA 1
ATOM 801 C C . THR A 1 99 ? 3.111 9.078 2.33 1 92.44 99 THR A C 1
ATOM 803 O O . THR A 1 99 ? 2.932 9.336 3.523 1 92.44 99 THR A O 1
ATOM 806 N N . LEU A 1 100 ? 2.398 8.25 1.597 1 88.12 100 LEU A N 1
ATOM 807 C CA . LEU A 1 100 ? 1.337 7.5 2.258 1 88.12 100 LEU A CA 1
ATOM 808 C C . LEU A 1 100 ? 1.907 6.602 3.348 1 88.12 100 LEU A C 1
ATOM 810 O O . LEU A 1 100 ? 1.301 6.445 4.41 1 88.12 100 LEU A O 1
ATOM 814 N N . ASP A 1 101 ? 2.998 6.051 3.092 1 81.62 101 ASP A N 1
ATOM 815 C CA . ASP A 1 101 ? 3.658 5.211 4.086 1 81.62 101 ASP A CA 1
ATOM 816 C C . ASP A 1 101 ? 3.969 6.004 5.355 1 81.62 101 ASP A C 1
ATOM 818 O O . ASP A 1 101 ? 3.76 5.516 6.465 1 81.62 101 ASP A O 1
ATOM 822 N N . LEU A 1 102 ? 4.449 7.164 5.211 1 86 102 LEU A N 1
ATOM 823 C CA . LEU A 1 102 ? 4.742 8.031 6.348 1 86 102 LEU A CA 1
ATOM 824 C C . LEU A 1 102 ? 3.471 8.367 7.117 1 86 102 LEU A C 1
ATOM 826 O O . LEU A 1 102 ? 3.449 8.312 8.344 1 86 102 LEU A O 1
ATOM 830 N N . MET A 1 103 ? 2.469 8.664 6.406 1 88.19 103 MET A N 1
ATOM 831 C CA . MET A 1 103 ? 1.205 9.047 7.027 1 88.19 103 MET A CA 1
ATOM 832 C C . MET A 1 103 ? 0.6 7.879 7.797 1 88.19 103 MET A C 1
ATOM 834 O O . MET A 1 103 ? 0.005 8.07 8.859 1 88.19 103 MET A O 1
ATOM 838 N N . MET A 1 104 ? 0.766 6.793 7.25 1 79.31 104 MET A N 1
ATOM 839 C CA . MET A 1 104 ? 0.249 5.609 7.934 1 79.31 104 MET A CA 1
ATOM 840 C C . MET A 1 104 ? 1.005 5.355 9.234 1 79.31 104 MET A C 1
ATOM 842 O O . MET A 1 104 ? 0.422 4.895 10.211 1 79.31 104 MET A O 1
ATOM 846 N N . MET A 1 105 ? 2.246 5.699 9.289 1 76 105 MET A N 1
ATOM 847 C CA . MET 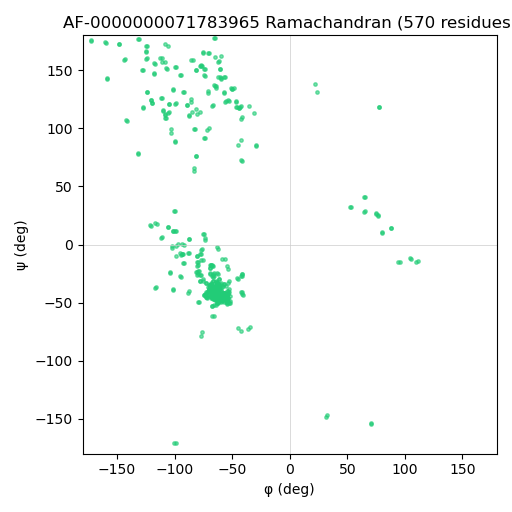A 1 105 ? 3.031 5.57 10.516 1 76 105 MET A CA 1
ATOM 848 C C . MET A 1 105 ? 2.506 6.508 11.594 1 76 105 MET A C 1
ATOM 850 O O . MET A 1 105 ? 2.457 6.141 12.773 1 76 105 MET A O 1
ATOM 854 N N . VAL A 1 106 ? 2.17 7.633 11.188 1 79.69 106 VAL A N 1
ATOM 855 C CA . VAL A 1 106 ? 1.602 8.602 12.117 1 79.69 106 VAL A CA 1
ATOM 856 C C . VAL A 1 106 ? 0.285 8.062 12.68 1 79.69 106 VAL A C 1
ATOM 858 O O . VAL A 1 106 ? 0.053 8.117 13.891 1 79.69 106 VAL A O 1
ATOM 861 N N . ALA A 1 107 ? -0.49 7.562 11.789 1 73.06 107 ALA A N 1
ATOM 862 C CA . ALA A 1 107 ? -1.802 7.059 12.188 1 73.06 107 ALA A CA 1
ATOM 863 C C . ALA A 1 107 ? -1.667 5.891 13.156 1 73.06 107 ALA A C 1
ATOM 865 O O . ALA A 1 107 ? -2.408 5.805 14.141 1 73.06 107 ALA A O 1
ATOM 866 N N . LEU A 1 108 ? -0.734 5.078 12.898 1 66.69 108 LEU A N 1
ATOM 867 C CA . LEU A 1 108 ? -0.522 3.916 13.758 1 66.69 108 LEU A CA 1
ATOM 868 C C . LEU A 1 108 ? 0.012 4.336 15.125 1 66.69 108 LEU A C 1
ATOM 870 O O . LEU A 1 108 ? -0.356 3.75 16.141 1 66.69 108 LEU A O 1
ATOM 874 N N . ALA A 1 109 ? 0.842 5.293 15.109 1 69.12 109 ALA A N 1
ATOM 875 C CA . ALA A 1 109 ? 1.414 5.789 16.359 1 69.12 109 ALA A CA 1
ATOM 876 C C . ALA A 1 109 ? 0.334 6.379 17.25 1 69.12 109 ALA A C 1
ATOM 878 O O . ALA A 1 109 ? 0.426 6.293 18.484 1 69.12 109 ALA A O 1
ATOM 879 N N . ALA A 1 110 ? -0.652 6.938 16.594 1 64.56 110 ALA A N 1
ATOM 880 C CA 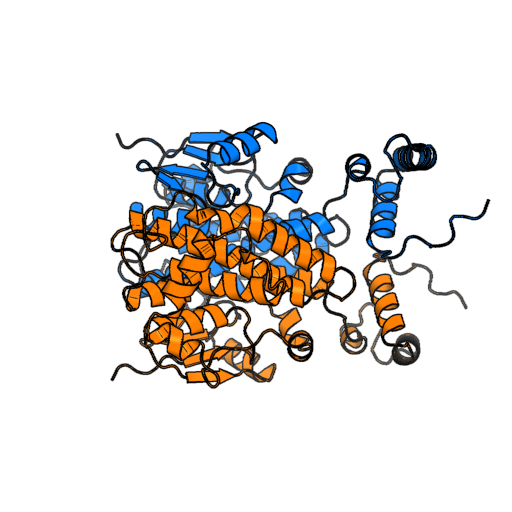. ALA A 1 110 ? -1.734 7.574 17.344 1 64.56 110 ALA A CA 1
ATOM 881 C C . ALA A 1 110 ? -2.57 6.539 18.094 1 64.56 110 ALA A C 1
ATOM 883 O O . ALA A 1 110 ? -3.207 6.855 19.094 1 64.56 110 ALA A O 1
ATOM 884 N N . PHE A 1 111 ? -2.426 5.309 17.672 1 60.5 111 PHE A N 1
ATOM 885 C CA . PHE A 1 111 ? -3.246 4.266 18.281 1 60.5 111 PHE A CA 1
ATOM 886 C C . PHE A 1 111 ? -2.438 3.451 19.281 1 60.5 111 PHE A C 1
ATOM 888 O O . PHE A 1 111 ? -2.977 2.57 19.953 1 60.5 111 PHE A O 1
ATOM 895 N N . LYS A 1 112 ? -1.25 3.805 19.359 1 60.91 112 LYS A N 1
ATOM 896 C CA . LYS A 1 112 ? -0.416 3.102 20.328 1 60.91 112 LYS A CA 1
ATOM 897 C C . LYS A 1 112 ? -0.741 3.541 21.75 1 60.91 112 LYS A C 1
ATOM 899 O O . LYS A 1 112 ? -1.162 4.68 21.969 1 60.91 112 LYS A O 1
ATOM 904 N N . PRO A 1 113 ? -0.488 2.559 22.547 1 55.78 113 PRO A N 1
ATOM 905 C CA . PRO A 1 113 ? -0.658 2.957 23.938 1 55.78 113 PRO A CA 1
ATOM 906 C C . PRO A 1 113 ? 0.3 4.07 24.359 1 55.78 113 PRO A C 1
ATOM 908 O O . PRO A 1 113 ? 1.322 4.289 23.703 1 55.78 113 PRO A O 1
ATOM 911 N N . PRO A 1 114 ? -0.172 4.688 25.359 1 58.09 114 PRO A N 1
ATOM 912 C CA . PRO A 1 114 ? 0.622 5.836 25.797 1 58.09 114 PRO A CA 1
ATOM 913 C C . PRO A 1 114 ? 2.086 5.48 26.047 1 58.09 114 PRO A C 1
ATOM 915 O O . PRO A 1 114 ? 2.977 6.289 25.766 1 58.09 114 PRO A O 1
ATOM 918 N N . GLU A 1 115 ? 2.121 4.137 26.5 1 54.25 115 GLU A N 1
ATOM 919 C CA . GLU A 1 115 ? 3.5 3.709 26.719 1 54.25 115 GLU A CA 1
ATOM 920 C C . GLU A 1 115 ? 4.223 3.512 25.391 1 54.25 115 GLU A C 1
ATOM 922 O O . GLU A 1 115 ? 3.801 2.705 24.547 1 54.25 115 GLU A O 1
ATOM 927 N N . GLY A 1 116 ? 4.957 4.426 24.969 1 61.09 116 GLY A N 1
ATOM 928 C CA . GLY A 1 116 ? 5.742 4.301 23.75 1 61.09 116 GLY A CA 1
ATOM 929 C C . GLY A 1 116 ? 5.258 5.203 22.625 1 61.09 116 GLY A C 1
ATOM 930 O O . GLY A 1 116 ? 5.93 5.355 21.609 1 61.09 116 GLY A O 1
ATOM 931 N N . LYS A 1 117 ? 4.059 5.66 22.922 1 67.19 117 LYS A N 1
ATOM 932 C CA . LYS A 1 117 ? 3.475 6.535 21.906 1 67.19 117 LYS A CA 1
ATOM 933 C C . LYS A 1 117 ? 4.418 7.684 21.562 1 67.19 117 LYS A C 1
ATOM 935 O O . LYS A 1 117 ? 4.629 7.988 20.391 1 67.19 117 LYS A O 1
ATOM 940 N N . GLU A 1 118 ? 4.926 8.141 22.594 1 73.69 118 GLU A N 1
ATOM 941 C CA . GLU A 1 118 ? 5.809 9.281 22.391 1 73.69 118 GLU A CA 1
ATOM 942 C C . GLU A 1 118 ? 7.043 8.883 21.578 1 73.69 118 GLU A C 1
ATOM 944 O O . GLU A 1 118 ? 7.473 9.617 20.688 1 73.69 118 GLU A O 1
ATOM 949 N N . GLU A 1 119 ? 7.52 7.801 21.875 1 70.69 119 GLU A N 1
ATOM 950 C CA . GLU A 1 119 ? 8.688 7.312 21.156 1 70.69 119 GLU A CA 1
ATOM 951 C C . GLU A 1 119 ? 8.359 7.023 19.688 1 70.69 119 GLU A C 1
ATOM 953 O O . GLU A 1 119 ? 9.164 7.301 18.797 1 70.69 119 GLU A O 1
ATOM 958 N N . SER A 1 120 ? 7.23 6.496 19.547 1 72.69 120 SER A N 1
ATOM 959 C CA . SER A 1 120 ? 6.797 6.188 18.188 1 72.69 120 SER A CA 1
ATOM 960 C C . SER A 1 120 ? 6.59 7.457 17.375 1 72.69 120 SER A C 1
ATOM 962 O O . SER A 1 120 ? 6.965 7.516 16.203 1 72.69 120 SER A O 1
ATOM 964 N N . LEU A 1 121 ? 6.051 8.352 18.047 1 79.38 121 LEU A N 1
ATOM 965 C CA . LEU A 1 121 ? 5.816 9.625 17.359 1 79.38 121 LEU A CA 1
ATOM 966 C C . LEU A 1 121 ? 7.137 10.32 17.047 1 79.38 121 LEU A C 1
ATOM 968 O O . LEU A 1 121 ? 7.281 10.922 15.977 1 79.38 121 LEU A O 1
ATOM 972 N N . ALA A 1 122 ? 8.039 10.195 17.938 1 81.25 122 ALA A N 1
ATOM 973 C CA . ALA A 1 122 ? 9.359 10.789 17.703 1 81.25 122 ALA A CA 1
ATOM 974 C C . ALA A 1 122 ? 10.062 10.117 16.531 1 81.25 122 ALA A C 1
ATOM 976 O O . ALA A 1 122 ? 10.75 10.773 15.75 1 81.25 122 ALA A O 1
ATOM 977 N N . LEU A 1 123 ? 9.859 8.914 16.422 1 77.81 123 LEU A N 1
ATOM 978 C CA . LEU A 1 123 ? 10.438 8.164 15.312 1 77.81 123 LEU A CA 1
ATOM 979 C C . LEU A 1 123 ? 9.844 8.609 13.984 1 77.81 123 LEU A C 1
ATOM 981 O O . LEU A 1 123 ? 10.562 8.734 12.984 1 77.81 123 LEU A O 1
ATOM 985 N N . VAL A 1 124 ? 8.578 8.812 14.023 1 81.88 124 VAL A N 1
ATOM 986 C CA . VAL A 1 124 ? 7.91 9.273 12.812 1 81.88 124 VAL A CA 1
ATOM 987 C C . VAL A 1 124 ? 8.469 10.625 12.391 1 81.88 124 VAL A C 1
ATOM 989 O O . VAL A 1 124 ? 8.766 10.844 11.211 1 81.88 124 VAL A O 1
ATOM 992 N N . VAL A 1 125 ? 8.625 11.438 13.32 1 88 125 VAL A N 1
ATOM 993 C CA . VAL A 1 125 ? 9.133 12.773 13.039 1 88 125 VAL A CA 1
ATOM 994 C C . VAL A 1 125 ? 10.562 12.68 12.516 1 88 125 VAL A C 1
ATOM 996 O O . VAL A 1 125 ? 10.922 13.375 11.555 1 88 125 VAL A O 1
ATOM 999 N N . LYS A 1 126 ? 11.289 11.867 13.078 1 84.38 126 LYS A N 1
ATOM 1000 C CA . LYS A 1 126 ? 12.672 11.672 12.633 1 84.38 126 LYS A CA 1
ATOM 1001 C C . LYS A 1 126 ? 12.719 11.156 11.203 1 84.38 126 LYS A C 1
ATOM 1003 O O . LYS A 1 126 ? 13.492 11.656 10.383 1 84.38 126 LYS A O 1
ATOM 1008 N N . LYS A 1 127 ? 11.93 10.273 10.93 1 82.12 127 LYS A N 1
ATOM 1009 C CA . LYS A 1 127 ? 11.883 9.711 9.586 1 82.12 127 LYS A CA 1
ATOM 1010 C C . LYS A 1 127 ? 11.43 10.758 8.57 1 82.12 127 LYS A C 1
ATOM 1012 O O . LYS A 1 127 ? 11.961 10.82 7.453 1 82.12 127 LYS A O 1
ATOM 1017 N N . ALA A 1 128 ? 10.445 11.453 8.961 1 89 128 ALA A N 1
ATOM 1018 C CA . ALA A 1 128 ? 9.969 12.523 8.086 1 89 128 ALA A CA 1
ATOM 1019 C C . ALA A 1 128 ? 11.102 13.492 7.742 1 89 128 ALA A C 1
ATOM 1021 O O . ALA A 1 128 ? 11.328 13.797 6.57 1 89 128 ALA A O 1
ATOM 1022 N N . LYS A 1 129 ? 11.844 13.844 8.703 1 89 129 LYS A N 1
ATOM 1023 C CA . LYS A 1 129 ? 12.891 14.859 8.539 1 89 129 LYS A CA 1
ATOM 1024 C C . LYS A 1 129 ? 14.062 14.312 7.734 1 89 129 LYS A C 1
ATOM 1026 O O . LYS A 1 129 ? 14.68 15.039 6.953 1 89 129 LYS A O 1
ATOM 1031 N N . THR A 1 130 ? 14.312 13.086 7.875 1 84.5 130 THR A N 1
ATOM 1032 C CA . THR A 1 130 ? 15.539 12.547 7.301 1 84.5 130 THR A CA 1
ATOM 1033 C C . THR A 1 130 ? 15.273 11.953 5.922 1 84.5 130 THR A C 1
ATOM 1035 O O . THR A 1 130 ? 16.141 12.008 5.043 1 84.5 130 THR A O 1
ATOM 1038 N N . GLN A 1 131 ? 14.102 11.539 5.746 1 82.88 131 GLN A N 1
ATOM 1039 C CA . GLN A 1 131 ? 13.875 10.773 4.523 1 82.88 131 GLN A CA 1
ATOM 1040 C C . GLN A 1 131 ? 12.883 11.492 3.607 1 82.88 131 GLN A C 1
ATOM 1042 O O . GLN A 1 131 ? 13.039 11.477 2.383 1 82.88 131 GLN A O 1
ATOM 1047 N N . HIS A 1 132 ? 11.945 12.086 4.113 1 86.12 132 HIS A N 1
ATOM 1048 C CA . HIS A 1 132 ? 10.844 12.547 3.279 1 86.12 132 HIS A CA 1
ATOM 1049 C C . HIS A 1 132 ? 10.969 14.039 2.988 1 86.12 132 HIS A C 1
ATOM 1051 O O . HIS A 1 132 ? 10.773 14.477 1.852 1 86.12 132 HIS A O 1
ATOM 1057 N N . PHE A 1 133 ? 11.367 14.805 3.881 1 85.5 133 PHE A N 1
ATOM 1058 C CA . PHE A 1 133 ? 11.32 16.25 3.752 1 85.5 133 PHE A CA 1
ATOM 1059 C C . PHE A 1 133 ? 12.453 16.75 2.869 1 85.5 133 PHE A C 1
ATOM 1061 O O . PHE A 1 133 ? 12.312 17.766 2.178 1 85.5 133 PHE A O 1
ATOM 1068 N N . PRO A 1 134 ? 13.508 16.031 2.805 1 79.69 134 PRO A N 1
ATOM 1069 C CA . PRO A 1 134 ? 14.578 16.5 1.909 1 79.69 134 PRO A CA 1
ATOM 1070 C C . PRO A 1 134 ? 14.25 16.25 0.437 1 79.69 134 PRO A C 1
ATOM 1072 O O . PRO A 1 134 ? 15.055 16.594 -0.438 1 79.69 134 PRO A O 1
ATOM 1075 N N . ILE A 1 135 ? 13.195 15.891 0.093 1 77.75 135 ILE A N 1
ATOM 1076 C CA . ILE A 1 135 ? 12.805 15.461 -1.246 1 77.75 135 ILE A CA 1
ATOM 1077 C C . ILE A 1 135 ? 12.82 16.656 -2.195 1 77.75 135 ILE A C 1
ATOM 1079 O O . ILE A 1 135 ? 12.961 16.5 -3.41 1 77.75 135 ILE A O 1
ATOM 1083 N N . LEU A 1 136 ? 12.656 17.859 -1.668 1 72 136 LEU A N 1
ATOM 1084 C CA . LEU A 1 136 ? 12.57 19.031 -2.533 1 72 136 LEU A CA 1
ATOM 1085 C C . LEU A 1 136 ? 13.945 19.672 -2.717 1 72 136 LEU A C 1
ATOM 1087 O O . LEU A 1 136 ? 14.086 20.641 -3.467 1 72 136 LEU A O 1
ATOM 1091 N N . LYS A 1 137 ? 14.828 19.25 -2.039 1 67.75 137 LYS A N 1
ATOM 1092 C CA . LYS A 1 137 ? 16.125 19.906 -2.057 1 67.75 137 LYS A CA 1
ATOM 1093 C C . LYS A 1 137 ? 16.641 20.078 -3.484 1 67.75 137 LYS A C 1
ATOM 1095 O O . LYS A 1 137 ? 17.125 21.156 -3.852 1 67.75 137 LYS A O 1
ATOM 1100 N N . ASP A 1 138 ? 16.609 19.078 -4.242 1 61.28 138 ASP A N 1
ATOM 1101 C CA . ASP A 1 138 ? 17.141 19.25 -5.59 1 61.28 138 ASP A CA 1
ATOM 1102 C C . ASP A 1 138 ? 16.031 19.438 -6.605 1 61.28 138 ASP A C 1
ATOM 1104 O O . ASP A 1 138 ? 16.219 19.234 -7.805 1 61.28 138 ASP A O 1
ATOM 1108 N N . HIS A 1 139 ? 14.953 20.047 -5.941 1 64.56 139 HIS A N 1
ATOM 1109 C CA . HIS A 1 139 ? 13.781 20.125 -6.805 1 64.56 139 HIS A CA 1
ATOM 1110 C C . HIS A 1 139 ? 13.641 21.516 -7.426 1 64.56 139 HIS A C 1
ATOM 1112 O O . HIS A 1 139 ? 13.672 22.516 -6.715 1 64.56 139 HIS A O 1
ATOM 1118 N N . GLY A 1 140 ? 14.141 21.797 -8.422 1 62.44 140 GLY A N 1
ATOM 1119 C CA . GLY A 1 140 ? 14.055 23.078 -9.117 1 62.44 140 GLY A CA 1
ATOM 1120 C C . GLY A 1 140 ? 12.648 23.422 -9.562 1 62.44 140 GLY A C 1
ATOM 1121 O O . GLY A 1 140 ? 12.414 24.516 -10.094 1 62.44 140 GLY A O 1
ATOM 1122 N N . GLU A 1 141 ? 11.727 22.656 -9.367 1 73.25 141 GLU A N 1
ATOM 1123 C CA . GLU A 1 141 ? 10.398 22.875 -9.914 1 73.25 141 GLU A CA 1
ATOM 1124 C C . GLU A 1 141 ? 9.398 23.219 -8.812 1 73.25 141 GLU A C 1
ATOM 1126 O O . GLU A 1 141 ? 9.688 23.031 -7.625 1 73.25 141 GLU A O 1
ATOM 1131 N N . ASP A 1 142 ? 8.305 23.891 -9.234 1 81.12 142 ASP A N 1
ATOM 1132 C CA . ASP A 1 142 ? 7.273 24.344 -8.305 1 81.12 142 ASP A CA 1
ATOM 1133 C C . ASP A 1 142 ? 6.535 23.156 -7.684 1 81.12 142 ASP A C 1
ATOM 1135 O O . ASP A 1 142 ? 5.98 23.266 -6.59 1 81.12 142 ASP A O 1
ATOM 1139 N N . PHE A 1 143 ? 6.578 22.125 -8.414 1 91.19 143 PHE A N 1
ATOM 1140 C CA . PHE A 1 143 ? 5.867 20.938 -7.965 1 91.19 143 PHE A CA 1
ATOM 1141 C C . PHE A 1 143 ? 6.801 19.734 -7.895 1 91.19 143 PHE A C 1
ATOM 1143 O O . PHE A 1 143 ? 7.953 19.812 -8.328 1 91.19 143 PHE A O 1
ATOM 1150 N N . LEU A 1 144 ? 6.344 18.719 -7.238 1 89.69 144 LEU A N 1
ATOM 1151 C CA . LEU A 1 144 ? 7.188 17.547 -7.047 1 89.69 144 LEU A CA 1
ATOM 1152 C C . LEU A 1 144 ? 7.539 16.906 -8.383 1 89.69 144 LEU A C 1
ATOM 1154 O O . LEU A 1 144 ? 8.664 16.438 -8.578 1 89.69 144 LEU A O 1
ATOM 1158 N N . VAL A 1 145 ? 6.531 16.844 -9.203 1 89.44 145 VAL A N 1
ATOM 1159 C CA . VAL A 1 145 ? 6.75 16.219 -10.508 1 89.44 145 VAL A CA 1
ATOM 1160 C C . VAL A 1 145 ? 6.285 17.172 -11.609 1 89.44 145 VAL A C 1
ATOM 1162 O O . VAL A 1 145 ? 5.109 17.547 -11.664 1 89.44 145 VAL A O 1
ATOM 1165 N N . GLY A 1 146 ? 7.207 17.547 -12.406 1 85.56 146 GLY A N 1
ATOM 1166 C CA . GLY A 1 146 ? 6.855 18.406 -13.531 1 85.56 146 GLY A CA 1
ATOM 1167 C C . GLY A 1 146 ? 6.473 19.812 -13.109 1 85.56 146 GLY A C 1
ATOM 1168 O O . GLY A 1 146 ? 6.953 20.312 -12.094 1 85.56 146 GLY A O 1
ATOM 1169 N N . ASN A 1 147 ? 5.648 20.438 -13.953 1 87.88 147 ASN A N 1
ATOM 1170 C CA . ASN A 1 147 ? 5.309 21.844 -13.742 1 87.88 147 ASN A CA 1
ATOM 1171 C C . ASN A 1 147 ? 3.82 22.031 -13.469 1 87.88 147 ASN A C 1
ATOM 1173 O O . ASN A 1 147 ? 3.279 23.109 -13.656 1 87.88 147 ASN A O 1
ATOM 1177 N N . LYS A 1 148 ? 3.256 20.984 -13.117 1 92.75 148 LYS A N 1
ATOM 1178 C CA . LYS A 1 148 ? 1.82 21.062 -12.852 1 92.75 148 LYS A CA 1
ATOM 1179 C C . LYS A 1 148 ? 1.48 20.484 -11.484 1 92.75 148 LYS A C 1
ATOM 1181 O O . LYS A 1 148 ? 2.178 19.609 -10.984 1 92.75 148 LYS A O 1
ATOM 1186 N N . PHE A 1 149 ? 0.406 21.109 -11 1 95.44 149 PHE A N 1
ATOM 1187 C CA . PHE A 1 149 ? -0.153 20.609 -9.742 1 95.44 149 PHE A CA 1
ATOM 1188 C C . PHE A 1 149 ? -0.727 19.219 -9.922 1 95.44 149 PHE A C 1
ATOM 1190 O O . PHE A 1 149 ? -1.562 18.984 -10.805 1 95.44 149 PHE A O 1
ATOM 1197 N N . ARG A 1 150 ? -0.122 18.266 -9.102 1 96.56 150 ARG A N 1
ATOM 1198 C CA . ARG A 1 150 ? -0.522 16.859 -9.258 1 96.56 150 ARG A CA 1
ATOM 1199 C C . ARG A 1 150 ? -0.836 16.234 -7.906 1 96.56 150 ARG A C 1
ATOM 1201 O O . ARG A 1 150 ? -0.727 16.891 -6.867 1 96.56 150 ARG A O 1
ATOM 1208 N N . TRP A 1 151 ? -1.266 14.984 -7.918 1 97.88 151 TRP A N 1
ATOM 1209 C CA . TRP A 1 151 ? -1.647 14.188 -6.762 1 97.88 151 TRP A CA 1
ATOM 1210 C C . TRP A 1 151 ? -0.524 14.148 -5.73 1 97.88 151 TRP A C 1
ATOM 1212 O O . TRP A 1 151 ? -0.772 14.273 -4.527 1 97.88 151 TRP A O 1
ATOM 1222 N N . ALA A 1 152 ? 0.69 14.031 -6.172 1 96.25 152 ALA A N 1
ATOM 1223 C CA . ALA A 1 152 ? 1.838 13.93 -5.277 1 96.25 152 ALA A CA 1
ATOM 1224 C C . ALA A 1 152 ? 1.973 15.188 -4.418 1 96.25 152 ALA A C 1
ATOM 1226 O O . ALA A 1 152 ? 2.369 15.102 -3.252 1 96.25 152 ALA A O 1
ATOM 1227 N N . ASP A 1 153 ? 1.676 16.312 -4.953 1 96.62 153 ASP A N 1
ATOM 1228 C CA . ASP A 1 153 ? 1.77 17.562 -4.223 1 96.62 153 ASP A CA 1
ATOM 1229 C C . ASP A 1 153 ? 0.73 17.641 -3.104 1 96.62 153 ASP A C 1
ATOM 1231 O O . ASP A 1 153 ? 1.025 18.094 -2 1 96.62 153 ASP A O 1
ATOM 1235 N N . ILE A 1 154 ? -0.438 17.219 -3.432 1 97.69 154 ILE A N 1
ATOM 1236 C CA . ILE A 1 154 ? -1.535 17.219 -2.469 1 97.69 154 ILE A CA 1
ATOM 1237 C C . ILE A 1 154 ? -1.184 16.328 -1.282 1 97.69 154 ILE A C 1
ATOM 1239 O O . ILE A 1 154 ? -1.355 16.719 -0.127 1 97.69 154 ILE A O 1
ATOM 1243 N N . GLN A 1 155 ? -0.736 15.195 -1.615 1 96.25 155 GLN A N 1
ATOM 1244 C CA . GLN A 1 155 ? -0.41 14.227 -0.574 1 96.25 155 GLN A CA 1
ATOM 1245 C C . GLN A 1 155 ? 0.741 14.727 0.297 1 96.25 155 GLN A C 1
ATOM 1247 O O . GLN A 1 155 ? 0.77 14.469 1.502 1 96.25 155 GLN A O 1
ATOM 1252 N N . LEU A 1 156 ? 1.712 15.328 -0.353 1 95.19 156 LEU A N 1
ATOM 1253 C CA . LEU A 1 156 ? 2.824 15.867 0.426 1 95.19 156 LEU A CA 1
ATOM 1254 C C . LEU A 1 156 ? 2.344 16.953 1.387 1 95.19 156 LEU A C 1
ATOM 1256 O O . LEU A 1 156 ? 2.766 16.984 2.545 1 95.19 156 LEU A O 1
ATOM 1260 N N . LEU A 1 157 ? 1.518 17.812 0.943 1 96.69 157 LEU A N 1
ATOM 1261 C CA . LEU A 1 157 ? 0.968 18.828 1.83 1 96.69 157 LEU A CA 1
ATOM 1262 C C . LEU A 1 157 ? 0.237 18.203 3.006 1 96.69 157 LEU A C 1
ATOM 1264 O O . LEU A 1 157 ? 0.421 18.609 4.152 1 96.69 157 LEU A O 1
ATOM 1268 N N . GLU A 1 158 ? -0.623 17.219 2.711 1 96.25 158 GLU A N 1
ATOM 1269 C CA . GLU A 1 158 ? -1.336 16.5 3.762 1 96.25 158 GLU A CA 1
ATOM 1270 C C . GLU A 1 158 ? -0.369 15.938 4.797 1 96.25 158 GLU A C 1
ATOM 1272 O O . GLU A 1 158 ? -0.592 16.078 6.004 1 96.25 158 GLU A O 1
ATOM 1277 N N . ALA A 1 159 ? 0.687 15.328 4.332 1 94.56 159 ALA A N 1
ATOM 1278 C CA . ALA A 1 159 ? 1.68 14.719 5.215 1 94.56 159 ALA A CA 1
ATOM 1279 C C . ALA A 1 159 ? 2.373 15.781 6.07 1 94.56 159 ALA A C 1
ATOM 1281 O O . ALA A 1 159 ? 2.6 15.57 7.266 1 94.56 159 ALA A O 1
ATOM 1282 N N . ILE A 1 160 ? 2.734 16.844 5.441 1 94.88 160 ILE A N 1
ATOM 1283 C CA . ILE A 1 160 ? 3.385 17.938 6.156 1 94.88 160 ILE A CA 1
ATOM 1284 C C . ILE A 1 160 ? 2.488 18.406 7.297 1 94.88 160 ILE A C 1
ATOM 1286 O O . ILE A 1 160 ? 2.941 18.547 8.438 1 94.88 160 ILE A O 1
ATOM 1290 N N . LEU A 1 161 ? 1.253 18.641 6.996 1 95 161 LEU A N 1
ATOM 1291 C CA . LEU A 1 161 ? 0.313 19.109 8 1 95 161 LEU A CA 1
ATOM 1292 C C . LEU A 1 161 ? 0.149 18.094 9.125 1 95 161 LEU A C 1
ATOM 1294 O O . LEU A 1 161 ? 0.07 18.469 10.297 1 95 161 LEU A O 1
ATOM 1298 N N . MET A 1 162 ? 0.143 16.875 8.766 1 91.56 162 MET A N 1
ATOM 1299 C CA . MET A 1 162 ? 0.003 15.812 9.766 1 91.56 162 MET A CA 1
ATOM 1300 C C . MET A 1 162 ? 1.203 15.797 10.711 1 91.56 162 MET A C 1
ATOM 1302 O O . MET A 1 162 ? 1.043 15.656 11.922 1 91.56 162 MET A O 1
ATOM 1306 N N . VAL A 1 163 ? 2.357 15.914 10.156 1 91.31 163 VAL A N 1
ATOM 1307 C CA . VAL A 1 163 ? 3.57 15.875 10.969 1 91.31 163 VAL A CA 1
ATOM 1308 C C . VAL A 1 163 ? 3.664 17.141 11.812 1 91.31 163 VAL A C 1
ATOM 1310 O O . VAL A 1 163 ? 4.133 17.094 12.953 1 91.31 163 VAL A O 1
ATOM 1313 N N . GLU A 1 164 ? 3.213 18.219 11.273 1 92.94 164 GLU A N 1
ATOM 1314 C CA . GLU A 1 164 ? 3.197 19.469 12.031 1 92.94 164 GLU A CA 1
ATOM 1315 C C . GLU A 1 164 ? 2.281 19.375 13.25 1 92.94 164 GLU A C 1
ATOM 1317 O O . GLU A 1 164 ? 2.51 20.031 14.258 1 92.94 164 GLU A O 1
ATOM 1322 N N . GLU A 1 165 ? 1.263 18.625 13.086 1 88.38 165 GLU A N 1
ATOM 1323 C CA . GLU A 1 165 ? 0.366 18.406 14.219 1 88.38 165 GLU A CA 1
ATOM 1324 C C . GLU A 1 165 ? 1.084 17.688 15.359 1 88.38 165 GLU A C 1
ATOM 1326 O O . GLU A 1 165 ? 0.694 17.828 16.516 1 88.38 165 GLU A O 1
ATOM 1331 N N . LEU A 1 166 ? 2.111 16.969 15.031 1 85.81 166 LEU A N 1
ATOM 1332 C CA . LEU A 1 166 ? 2.904 16.266 16.031 1 85.81 166 LEU A CA 1
ATOM 1333 C C . LEU A 1 166 ? 4.016 17.156 16.578 1 85.81 166 LEU A C 1
ATOM 1335 O O . LEU A 1 166 ? 4.328 17.109 17.766 1 85.81 166 LEU A O 1
ATOM 1339 N N . ASP A 1 167 ? 4.609 17.859 15.711 1 89.88 167 ASP A N 1
ATOM 1340 C CA . ASP A 1 167 ? 5.703 18.781 16.016 1 89.88 167 ASP A CA 1
ATOM 1341 C C . ASP A 1 167 ? 5.602 20.062 15.188 1 89.88 167 ASP A C 1
ATOM 1343 O O . ASP A 1 167 ? 6.023 20.094 14.031 1 89.88 167 ASP A O 1
ATOM 1347 N N . ALA A 1 168 ? 5.234 21.094 15.805 1 90.06 168 ALA A N 1
ATOM 1348 C CA . ALA A 1 168 ? 4.973 22.359 15.117 1 90.06 168 ALA A CA 1
ATOM 1349 C C . ALA A 1 168 ? 6.258 22.953 14.547 1 90.06 168 ALA A C 1
ATOM 1351 O O . ALA A 1 168 ? 6.215 23.75 13.609 1 90.06 168 ALA A O 1
ATOM 1352 N N . SER A 1 169 ? 7.344 22.531 15 1 91.75 169 SER A N 1
ATOM 1353 C CA . SER A 1 169 ? 8.609 23.125 14.586 1 91.75 169 SER A CA 1
ATOM 1354 C C . SER A 1 169 ? 9.312 22.266 13.539 1 91.75 169 SER A C 1
ATOM 1356 O O . SER A 1 169 ? 10.453 22.547 13.164 1 91.75 169 SER A O 1
ATOM 1358 N N . VAL A 1 170 ? 8.617 21.328 13.031 1 91.31 170 VAL A N 1
ATOM 1359 C CA . VAL A 1 170 ? 9.258 20.297 12.219 1 91.31 170 VAL A CA 1
ATOM 1360 C C . VAL A 1 170 ? 9.797 20.922 10.93 1 91.31 170 VAL A C 1
ATOM 1362 O O . VAL A 1 170 ? 10.797 20.453 10.375 1 91.31 170 VAL A O 1
ATOM 1365 N N . LEU A 1 171 ? 9.234 22.031 10.438 1 92.75 171 LEU A N 1
ATOM 1366 C CA . LEU A 1 171 ? 9.617 22.594 9.156 1 92.75 171 LEU A CA 1
ATOM 1367 C C . LEU A 1 171 ? 10.695 23.672 9.336 1 92.75 171 LEU A C 1
ATOM 1369 O O . LEU A 1 171 ? 11.164 24.25 8.359 1 92.75 171 LEU A O 1
ATOM 1373 N N . SER A 1 172 ? 11.102 23.922 10.508 1 91.25 172 SER A N 1
ATOM 1374 C CA . SER A 1 172 ? 12.031 25.016 10.805 1 91.25 172 SER A CA 1
ATOM 1375 C C . SER A 1 172 ? 13.32 24.875 10 1 91.25 172 SER A C 1
ATOM 1377 O O . SER A 1 172 ? 13.891 25.875 9.547 1 91.25 172 SER A O 1
ATOM 1379 N N . ASP A 1 173 ? 13.758 23.719 9.75 1 89.19 173 ASP A N 1
ATOM 1380 C CA . ASP A 1 173 ? 15.023 23.5 9.062 1 89.19 173 ASP A CA 1
ATOM 1381 C C . ASP A 1 173 ? 14.797 23.203 7.582 1 89.19 173 ASP A C 1
ATOM 1383 O O . ASP A 1 173 ? 15.727 22.812 6.871 1 89.19 173 ASP A O 1
ATOM 1387 N N . PHE A 1 174 ? 13.578 23.422 7.113 1 91.75 174 PHE A N 1
ATOM 1388 C CA . PHE A 1 174 ? 13.25 23.078 5.734 1 91.75 174 PHE A CA 1
ATOM 1389 C C . PHE A 1 174 ? 12.531 24.234 5.047 1 91.75 174 PHE A C 1
ATOM 1391 O O . PHE A 1 174 ? 11.336 24.141 4.754 1 91.75 174 PHE A O 1
ATOM 1398 N N . PRO A 1 175 ? 13.297 25.219 4.648 1 90 175 PRO A N 1
ATOM 1399 C CA . PRO A 1 175 ? 12.68 26.406 4.059 1 90 175 PRO A CA 1
ATOM 1400 C C . PRO A 1 175 ? 11.953 26.109 2.748 1 90 175 PRO A C 1
ATOM 1402 O O . PRO A 1 175 ? 10.906 26.703 2.473 1 90 175 PRO A O 1
ATOM 1405 N N . LEU A 1 176 ? 12.516 25.25 1.944 1 88.5 176 LEU A N 1
ATOM 1406 C CA . LEU A 1 176 ? 11.883 24.906 0.677 1 88.5 176 LEU A CA 1
ATOM 1407 C C . LEU A 1 176 ? 10.523 24.266 0.909 1 88.5 176 LEU A C 1
ATOM 1409 O O . LEU A 1 176 ? 9.578 24.5 0.162 1 88.5 176 LEU A O 1
ATOM 1413 N N . LEU A 1 177 ? 10.461 23.469 1.907 1 91.88 177 LEU A N 1
ATOM 1414 C CA . LEU A 1 177 ? 9.203 22.797 2.238 1 91.88 177 LEU A CA 1
ATOM 1415 C C . LEU A 1 177 ? 8.18 23.812 2.766 1 91.88 177 LEU A C 1
ATOM 1417 O O . LEU A 1 177 ? 6.984 23.672 2.512 1 91.88 177 LEU A O 1
ATOM 1421 N N . LYS A 1 178 ? 8.672 24.75 3.496 1 92.5 178 LYS A N 1
ATOM 1422 C CA . LYS A 1 178 ? 7.793 25.812 3.982 1 92.5 178 LYS A CA 1
ATOM 1423 C C . LYS A 1 178 ? 7.184 26.594 2.824 1 92.5 178 LYS A C 1
ATOM 1425 O O . LYS A 1 178 ? 5.992 26.906 2.834 1 92.5 178 LYS A O 1
ATOM 1430 N N . GLU A 1 179 ? 8.016 26.875 1.925 1 92 179 GLU A N 1
ATOM 1431 C CA . GLU A 1 179 ? 7.543 27.578 0.737 1 92 179 GLU A CA 1
ATOM 1432 C C . GLU A 1 179 ? 6.543 26.734 -0.042 1 92 179 GLU A C 1
ATOM 1434 O O . GLU A 1 179 ? 5.535 27.25 -0.533 1 92 179 GLU A O 1
ATOM 1439 N N . PHE A 1 180 ? 6.895 25.531 -0.225 1 93.38 180 PHE A N 1
ATOM 1440 C CA . PHE A 1 180 ? 6.012 24.594 -0.896 1 93.38 180 PHE A CA 1
ATOM 1441 C C . PHE A 1 180 ? 4.648 24.547 -0.216 1 93.38 180 PHE A C 1
ATOM 1443 O O . PHE A 1 180 ? 3.613 24.641 -0.88 1 93.38 180 PHE A O 1
ATOM 1450 N N . LYS A 1 181 ? 4.695 24.359 1.1 1 95.44 181 LYS A N 1
ATOM 1451 C CA . LYS A 1 181 ? 3.461 24.312 1.881 1 95.44 181 LYS A CA 1
ATOM 1452 C C . LYS A 1 181 ? 2.609 25.562 1.635 1 95.44 181 LYS A C 1
ATOM 1454 O O . LYS A 1 181 ? 1.402 25.453 1.411 1 95.44 181 LYS A O 1
ATOM 1459 N N . THR A 1 182 ? 3.193 26.688 1.702 1 95.19 182 THR A N 1
ATOM 1460 C CA . THR A 1 182 ? 2.496 27.953 1.501 1 95.19 182 THR A CA 1
ATOM 1461 C C . THR A 1 182 ? 1.903 28.016 0.097 1 95.19 182 THR A C 1
ATOM 1463 O O . THR A 1 182 ? 0.741 28.406 -0.073 1 95.19 182 THR A O 1
ATOM 1466 N N . ARG A 1 183 ? 2.641 27.672 -0.882 1 94.75 183 ARG A N 1
ATOM 1467 C CA . ARG A 1 183 ? 2.225 27.734 -2.279 1 94.75 183 ARG A CA 1
ATOM 1468 C C . ARG A 1 183 ? 1.032 26.812 -2.541 1 94.75 183 ARG A C 1
ATOM 1470 O O . ARG A 1 183 ? 0.036 27.234 -3.131 1 94.75 183 ARG A O 1
ATOM 1477 N N . ILE A 1 184 ? 1.196 25.594 -2.096 1 96.19 184 ILE A N 1
ATOM 1478 C CA . ILE A 1 184 ? 0.146 24.625 -2.361 1 96.19 184 ILE A CA 1
ATOM 1479 C C . ILE A 1 184 ? -1.102 24.969 -1.555 1 96.19 184 ILE A C 1
ATOM 1481 O O . ILE A 1 184 ? -2.227 24.797 -2.029 1 96.19 184 ILE A O 1
ATOM 1485 N N . SER A 1 185 ? -0.941 25.5 -0.343 1 97.06 185 SER A N 1
ATOM 1486 C CA . SER A 1 185 ? -2.062 25.859 0.518 1 97.06 185 SER A CA 1
ATOM 1487 C C . SER A 1 185 ? -2.857 27.031 -0.07 1 97.06 185 SER A C 1
ATOM 1489 O O . SER A 1 185 ? -4.016 27.234 0.295 1 97.06 185 SER A O 1
ATOM 1491 N N . ASN A 1 186 ? -2.264 27.703 -0.934 1 96.31 186 ASN A N 1
ATOM 1492 C CA . ASN A 1 186 ? -2.91 28.891 -1.492 1 96.31 186 ASN A CA 1
ATOM 1493 C C . ASN A 1 186 ? -3.668 28.562 -2.775 1 96.31 186 ASN A C 1
ATOM 1495 O O . ASN A 1 186 ? -4.328 29.422 -3.35 1 96.31 186 ASN A O 1
ATOM 1499 N N . ILE A 1 187 ? -3.5 27.391 -3.248 1 96.69 187 ILE A N 1
ATOM 1500 C CA . ILE A 1 187 ? -4.367 26.953 -4.34 1 96.69 187 ILE A CA 1
ATOM 1501 C C . ILE A 1 187 ? -5.828 27.047 -3.902 1 96.69 187 ILE A C 1
ATOM 1503 O O . ILE A 1 187 ? -6.195 26.547 -2.836 1 96.69 187 ILE A O 1
ATOM 1507 N N . PRO A 1 188 ? -6.715 27.641 -4.656 1 97.44 188 PRO A N 1
ATOM 1508 C CA . PRO A 1 188 ? -8.062 28 -4.223 1 97.44 188 PRO A CA 1
ATOM 1509 C C . PRO A 1 188 ? -8.836 26.812 -3.65 1 97.44 188 PRO A C 1
ATOM 1511 O O . PRO A 1 188 ? -9.453 26.922 -2.586 1 97.44 188 PRO A O 1
ATOM 1514 N N . THR A 1 189 ? -8.828 25.703 -4.301 1 97.56 189 THR A N 1
ATOM 1515 C CA . THR A 1 189 ? -9.578 24.531 -3.842 1 97.56 189 THR A CA 1
ATOM 1516 C C . THR A 1 189 ? -8.984 23.984 -2.541 1 97.56 189 THR A C 1
ATOM 1518 O O . THR A 1 189 ? -9.727 23.547 -1.656 1 97.56 189 THR A O 1
ATOM 1521 N N . ILE A 1 190 ? -7.711 24.047 -2.406 1 98 190 ILE A N 1
ATOM 1522 C CA . ILE A 1 190 ? -7.043 23.594 -1.197 1 98 190 ILE A CA 1
ATOM 1523 C C . ILE A 1 190 ? -7.309 24.562 -0.053 1 98 190 ILE A C 1
ATOM 1525 O O . ILE A 1 190 ? -7.586 24.141 1.074 1 98 190 ILE A O 1
ATOM 1529 N N . LYS A 1 191 ? -7.18 25.797 -0.351 1 97.56 191 LYS A N 1
ATOM 1530 C CA . LYS A 1 191 ? -7.438 26.844 0.639 1 97.56 191 LYS A CA 1
ATOM 1531 C C . LYS A 1 191 ? -8.836 26.703 1.237 1 97.56 191 LYS A C 1
ATOM 1533 O O . LYS A 1 191 ? -9.008 26.828 2.451 1 97.56 191 LYS A O 1
ATOM 1538 N N . LYS A 1 192 ? -9.766 26.469 0.36 1 97.25 192 LYS A N 1
ATOM 1539 C CA . LYS A 1 192 ? -11.141 26.25 0.807 1 97.25 192 LYS A CA 1
ATOM 1540 C C . LYS A 1 192 ? -11.242 25.047 1.728 1 97.25 192 LYS A C 1
ATOM 1542 O O . LYS A 1 192 ? -11.953 25.078 2.734 1 97.25 192 LYS A O 1
ATOM 1547 N N . PHE A 1 193 ? -10.547 24.016 1.318 1 97.5 193 PHE A N 1
ATOM 1548 C CA . PHE A 1 193 ? -10.602 22.766 2.064 1 97.5 193 PHE A CA 1
ATOM 1549 C C . PHE A 1 193 ? -9.945 22.922 3.432 1 97.5 193 PHE A C 1
ATOM 1551 O O . PHE A 1 193 ? -10.281 22.203 4.375 1 97.5 193 PHE A O 1
ATOM 1558 N N . LEU A 1 194 ? -9.016 23.797 3.623 1 97.06 194 LEU A N 1
ATOM 1559 C CA . LEU A 1 194 ? -8.273 24.031 4.863 1 97.06 194 LEU A CA 1
ATOM 1560 C C . LEU A 1 194 ? -9.086 24.891 5.828 1 97.06 194 LEU A C 1
ATOM 1562 O O . LEU A 1 194 ? -8.75 24.969 7.012 1 97.06 194 LEU A O 1
ATOM 1566 N N . GLN A 1 195 ? -10.125 25.422 5.383 1 95.25 195 GLN A N 1
ATOM 1567 C CA . GLN A 1 195 ? -10.938 26.297 6.223 1 95.25 195 GLN A CA 1
ATOM 1568 C C . GLN A 1 195 ? -11.797 25.484 7.188 1 95.25 195 GLN A C 1
ATOM 1570 O O . GLN A 1 195 ? -12.172 24.344 6.887 1 95.25 195 GLN A O 1
ATOM 1575 N N . PRO A 1 196 ? -12.109 26.109 8.258 1 92.19 196 PRO A N 1
ATOM 1576 C CA . PRO A 1 196 ? -13.055 25.453 9.164 1 92.19 196 PRO A CA 1
ATOM 1577 C C . PRO A 1 196 ? -14.406 25.188 8.516 1 92.19 196 PRO A C 1
ATOM 1579 O O . PRO A 1 196 ? -14.891 26 7.73 1 92.19 196 PRO A O 1
ATOM 1582 N N . GLY A 1 197 ? -14.992 24.094 8.859 1 90.5 197 GLY A N 1
ATOM 1583 C CA . GLY A 1 197 ? -16.281 23.734 8.305 1 90.5 197 GLY A CA 1
ATOM 1584 C C . GLY A 1 197 ? -16.188 22.828 7.09 1 90.5 197 GLY A C 1
ATOM 1585 O O . GLY A 1 197 ? -17.203 22.297 6.621 1 90.5 197 GLY A O 1
ATOM 1586 N N . SER A 1 198 ? -15 22.766 6.551 1 94.06 198 SER A N 1
ATOM 1587 C CA . SER A 1 198 ? -14.82 21.828 5.445 1 94.06 198 SER A CA 1
ATOM 1588 C C . SER A 1 198 ? -15 20.375 5.91 1 94.06 198 SER A C 1
ATOM 1590 O O . SER A 1 198 ? -15.25 20.125 7.09 1 94.06 198 SER A O 1
ATOM 1592 N N . GLN A 1 199 ? -14.898 19.469 4.992 1 94.12 199 GLN A N 1
ATOM 1593 C CA . GLN A 1 199 ? -15.086 18.062 5.309 1 94.12 199 GLN A CA 1
ATOM 1594 C C . GLN A 1 199 ? -13.773 17.422 5.762 1 94.12 199 GLN A C 1
ATOM 1596 O O . GLN A 1 199 ? -13.711 16.203 5.98 1 94.1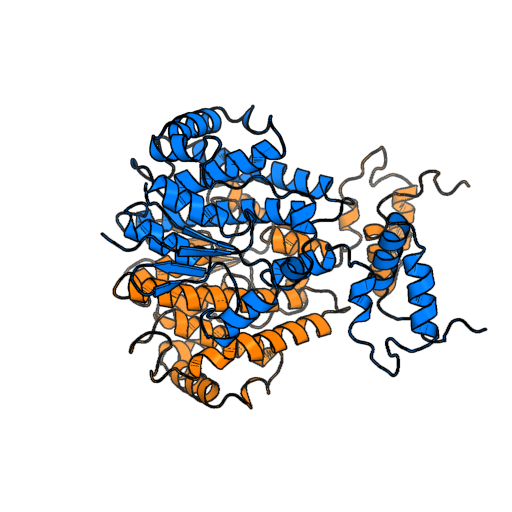2 199 GLN A O 1
ATOM 1601 N N . ARG A 1 200 ? -12.766 18.266 5.879 1 94.12 200 ARG A N 1
ATOM 1602 C CA . ARG A 1 200 ? -11.5 17.781 6.426 1 94.12 200 ARG A CA 1
ATOM 1603 C C . ARG A 1 200 ? -11.656 17.344 7.879 1 94.12 200 ARG A C 1
ATOM 1605 O O . ARG A 1 200 ? -12.297 18.031 8.672 1 94.12 200 ARG A O 1
ATOM 1612 N N . LYS A 1 201 ? -11.07 16.219 8.195 1 90 201 LYS A N 1
ATOM 1613 C CA . LYS A 1 201 ? -11.242 15.695 9.547 1 90 201 LYS A CA 1
ATOM 1614 C C . LYS A 1 201 ? -10.078 16.109 10.445 1 90 201 LYS A C 1
ATOM 1616 O O . LYS A 1 201 ? -8.93 16.141 10 1 90 201 LYS A O 1
ATOM 1621 N N . PRO A 1 202 ? -10.352 16.328 11.641 1 84.38 202 PRO A N 1
ATOM 1622 C CA . PRO A 1 202 ? -9.297 16.625 12.609 1 84.38 202 PRO A CA 1
ATOM 1623 C C . PRO A 1 202 ? -8.5 15.391 13.016 1 84.38 202 PRO A C 1
ATOM 1625 O O . PRO A 1 202 ? -8.891 14.266 12.695 1 84.38 202 PRO A O 1
ATOM 1628 N N . PRO A 1 203 ? -7.359 15.656 13.656 1 80.12 203 PRO A N 1
ATOM 1629 C CA . PRO A 1 203 ? -6.609 14.508 14.156 1 80.12 203 PRO A CA 1
ATOM 1630 C C . PRO A 1 203 ? -7.43 13.633 15.102 1 80.12 203 PRO A C 1
ATOM 1632 O O . PRO A 1 203 ? -8.352 14.117 15.758 1 80.12 203 PRO A O 1
ATOM 1635 N N . PRO A 1 204 ? -7.113 12.32 14.938 1 66.81 204 PRO A N 1
ATOM 1636 C CA . PRO A 1 204 ? -7.91 11.414 15.766 1 66.81 204 PRO A CA 1
ATOM 1637 C C . PRO A 1 204 ? -7.828 11.742 17.25 1 66.81 204 PRO A C 1
ATOM 1639 O O . PRO A 1 204 ? -6.773 12.156 17.75 1 66.81 204 PRO A O 1
ATOM 1642 N N . ASP A 1 205 ? -9.039 11.969 17.781 1 55.78 205 ASP A N 1
ATOM 1643 C CA . ASP A 1 205 ? -9.117 12.125 19.234 1 55.78 205 ASP A CA 1
ATOM 1644 C C . ASP A 1 205 ? -9.211 10.773 19.938 1 55.78 205 ASP A C 1
ATOM 1646 O O . ASP A 1 205 ? -9.344 9.742 19.281 1 55.78 205 ASP A O 1
ATOM 1650 N N . SER A 1 206 ? -8.875 10.758 21.141 1 46.75 206 SER A N 1
ATOM 1651 C CA . SER A 1 206 ? -8.922 9.555 21.953 1 46.75 206 SER A CA 1
ATOM 1652 C C . SER A 1 206 ? -10.188 8.742 21.688 1 46.75 206 SER A C 1
ATOM 1654 O O . SER A 1 206 ? -10.188 7.52 21.828 1 46.75 206 SER A O 1
ATOM 1656 N N . HIS A 1 207 ? -11.086 9.336 21.297 1 42.81 207 HIS A N 1
ATOM 1657 C CA . HIS A 1 207 ? -12.344 8.625 21.125 1 42.81 207 HIS A CA 1
ATOM 1658 C C . HIS A 1 207 ? -12.305 7.723 19.891 1 42.81 207 HIS A C 1
ATOM 1660 O O . HIS A 1 207 ? -12.867 6.621 19.906 1 42.81 207 HIS A O 1
ATOM 1666 N N . TYR A 1 208 ? -11.82 8.172 18.891 1 43.41 208 TYR A N 1
ATOM 1667 C CA . TYR A 1 208 ? -11.727 7.379 17.672 1 43.41 208 TYR A CA 1
ATOM 1668 C C . TYR A 1 208 ? -10.867 6.137 17.891 1 43.41 208 TYR A C 1
ATOM 1670 O O . TYR A 1 208 ? -11.125 5.082 17.312 1 43.41 208 TYR A O 1
ATOM 1678 N N . VAL A 1 209 ? -9.898 6.281 18.672 1 42.62 209 VAL A N 1
ATOM 1679 C CA . VAL A 1 209 ? -8.953 5.211 18.953 1 42.62 209 VAL A CA 1
ATOM 1680 C C . VAL A 1 209 ? -9.641 4.113 19.766 1 42.62 209 VAL A C 1
ATOM 1682 O O . VAL A 1 209 ? -9.211 2.957 19.75 1 42.62 209 VAL A O 1
ATOM 1685 N N . GLU A 1 210 ? -10.703 4.617 20.328 1 38.84 210 GLU A N 1
ATOM 1686 C CA . GLU A 1 210 ? -11.414 3.684 21.203 1 38.84 210 GLU A CA 1
ATOM 1687 C C . GLU A 1 210 ? -12.438 2.869 20.406 1 38.84 210 GLU A C 1
ATOM 1689 O O . GLU A 1 210 ? -13.156 2.047 20.984 1 38.84 210 GLU A O 1
ATOM 1694 N N . VAL A 1 211 ? -12.562 3.238 19.281 1 37 211 VAL A N 1
ATOM 1695 C CA . VAL A 1 211 ? -13.586 2.41 18.656 1 37 211 VAL A CA 1
ATOM 1696 C C . VAL A 1 211 ? -13.023 1.021 18.359 1 37 211 VAL A C 1
ATOM 1698 O O . VAL A 1 211 ? -12.148 0.862 17.516 1 37 211 VAL A O 1
ATOM 1701 N N . PRO A 1 212 ? -13.172 0.11 19.281 1 36.59 212 PRO A N 1
ATOM 1702 C CA . PRO A 1 212 ? -12.688 -1.272 19.25 1 36.59 212 PRO A CA 1
ATOM 1703 C C . PRO A 1 212 ? -12.859 -1.914 17.875 1 36.59 212 PRO A C 1
ATOM 1705 O O . PRO A 1 212 ? -12.031 -2.725 17.453 1 36.59 212 PRO A O 1
ATOM 1708 N N . PHE A 1 213 ? -14.102 -1.587 17.375 1 36.06 213 PHE A N 1
ATOM 1709 C CA . PHE A 1 213 ? -14.43 -2.279 16.125 1 36.06 213 PHE A CA 1
ATOM 1710 C C . PHE A 1 213 ? -13.422 -1.94 15.039 1 36.06 213 PHE A C 1
ATOM 1712 O O . PHE A 1 213 ? -13.094 -2.789 14.211 1 36.06 213 PHE A O 1
ATOM 1719 N N . LEU A 1 214 ? -12.984 -0.796 15.125 1 38 214 LEU A N 1
ATOM 1720 C CA . LEU A 1 214 ? -12.102 -0.306 14.078 1 38 214 LEU A CA 1
ATOM 1721 C C . LEU A 1 214 ? -10.727 -0.962 14.172 1 38 214 LEU A C 1
ATOM 1723 O O . LEU A 1 214 ? -10.062 -1.171 13.156 1 38 214 LEU A O 1
ATOM 1727 N N . ALA A 1 215 ? -10.273 -1.095 15.43 1 36.62 215 ALA A N 1
ATOM 1728 C CA . ALA A 1 215 ? -8.977 -1.728 15.625 1 36.62 215 ALA A CA 1
ATOM 1729 C C . ALA A 1 215 ? -8.945 -3.119 15 1 36.62 215 ALA A C 1
ATOM 1731 O O . ALA A 1 215 ? -7.902 -3.555 14.5 1 36.62 215 ALA A O 1
ATOM 1732 N N . GLN A 1 216 ? -10.055 -3.846 15.195 1 34.47 216 GLN A N 1
ATOM 1733 C CA . GLN A 1 216 ? -10.109 -5.188 14.625 1 34.47 216 GLN A CA 1
ATOM 1734 C C . GLN A 1 216 ? -10.172 -5.145 13.102 1 34.47 216 GLN A C 1
ATOM 1736 O O . GLN A 1 216 ? -9.953 -6.156 12.438 1 34.47 216 GLN A O 1
ATOM 1741 N N . LYS A 1 217 ? -10.812 -4.18 12.602 1 36.44 217 LYS A N 1
ATOM 1742 C CA . LYS A 1 217 ? -11.164 -4.223 11.188 1 36.44 217 LYS A CA 1
ATOM 1743 C C . LYS A 1 217 ? -10.141 -3.473 10.336 1 36.44 217 LYS A C 1
ATOM 1745 O O . LYS A 1 217 ? -10.328 -3.297 9.133 1 36.44 217 LYS A O 1
ATOM 1750 N N . TRP A 1 218 ? -9.234 -2.805 10.992 1 37.09 218 TRP A N 1
ATOM 1751 C CA . TRP A 1 218 ? -8.289 -2.16 10.086 1 37.09 218 TRP A CA 1
ATOM 1752 C C . TRP A 1 218 ? -7.48 -3.199 9.312 1 37.09 218 TRP A C 1
ATOM 1754 O O . TRP A 1 218 ? -7.426 -4.367 9.703 1 37.09 218 TRP A O 1
ATOM 1764 N N . SER A 1 219 ? -6.914 -2.879 8.312 1 35 219 SER A N 1
ATOM 1765 C CA . SER A 1 219 ? -6.062 -3.781 7.547 1 35 219 SER A CA 1
ATOM 1766 C C . SER A 1 219 ? -5.066 -4.5 8.453 1 35 219 SER A C 1
ATOM 1768 O O . SER A 1 219 ? -4.656 -3.967 9.484 1 35 219 SER A O 1
ATOM 1770 N N . TRP A 1 220 ? -4.93 -5.711 8.266 1 34.91 220 TRP A N 1
ATOM 1771 C CA . TRP A 1 220 ? -4.254 -6.695 9.102 1 34.91 220 TRP A CA 1
ATOM 1772 C C . TRP A 1 220 ? -2.939 -6.141 9.641 1 34.91 220 TRP A C 1
ATOM 1774 O O . TRP A 1 220 ? -2.543 -6.445 10.773 1 34.91 220 TRP A O 1
ATOM 1784 N N . PRO A 1 221 ? -2.211 -5.457 8.859 1 38.28 221 PRO A N 1
ATOM 1785 C CA . PRO A 1 221 ? -1.016 -5.055 9.602 1 38.28 221 PRO A CA 1
ATOM 1786 C C . PRO A 1 221 ? -1.335 -4.129 10.773 1 38.28 221 PRO A C 1
ATOM 1788 O O . PRO A 1 221 ? -0.725 -4.242 11.844 1 38.28 221 PRO A O 1
ATOM 1791 N N . VAL A 1 222 ? -2.299 -3.322 10.57 1 39.09 222 VAL A N 1
ATOM 1792 C CA . VAL A 1 222 ? -2.715 -2.398 11.625 1 39.09 222 VAL A CA 1
ATOM 1793 C C . VAL A 1 222 ? -3.461 -3.16 12.719 1 39.09 222 VAL A C 1
ATOM 1795 O O . VAL A 1 222 ? -3.301 -2.869 13.906 1 39.09 222 VAL A O 1
ATOM 1798 N N . CYS A 1 223 ? -4.281 -4.02 12.273 1 36.56 223 CYS A N 1
ATOM 1799 C CA . CYS A 1 223 ? -4.988 -4.828 13.258 1 36.56 223 CYS A CA 1
ATOM 1800 C C . CYS A 1 223 ? -4.012 -5.559 14.172 1 36.56 223 CYS A C 1
ATOM 1802 O O . CYS A 1 223 ? -4.223 -5.633 15.383 1 36.56 223 CYS A O 1
ATOM 1804 N N . ILE A 1 224 ? -3.082 -6.098 13.547 1 35.72 224 ILE A N 1
ATOM 1805 C CA . ILE A 1 224 ? -2.121 -6.828 14.367 1 35.72 224 ILE A CA 1
ATOM 1806 C C . ILE A 1 224 ? -1.425 -5.871 15.328 1 35.72 224 ILE A C 1
ATOM 1808 O O . ILE A 1 224 ? -1.259 -6.18 16.516 1 35.72 224 ILE A O 1
ATOM 1812 N N . ILE A 1 225 ? -1.056 -4.773 14.719 1 35.06 225 ILE A N 1
ATOM 1813 C CA . ILE A 1 225 ? -0.411 -3.793 15.586 1 35.06 225 ILE A CA 1
ATOM 1814 C C . ILE A 1 225 ? -1.426 -3.24 16.578 1 35.06 225 ILE A C 1
ATOM 1816 O O . ILE A 1 225 ? -1.14 -3.146 17.781 1 35.06 225 ILE A O 1
ATOM 1820 N N . LEU A 1 226 ? -2.445 -2.814 15.945 1 35 226 LEU A N 1
ATOM 1821 C CA . LEU A 1 226 ? -3.482 -2.281 16.828 1 35 226 LEU A CA 1
ATOM 1822 C C . LEU A 1 226 ? -3.943 -3.334 17.828 1 35 226 LEU A C 1
ATOM 1824 O O . LEU A 1 226 ? -4.23 -3.016 18.984 1 35 226 LEU A O 1
ATOM 1828 N N . SER A 1 227 ? -4.172 -4.48 17.25 1 33.59 227 SER A N 1
ATOM 1829 C CA . SER A 1 227 ? -4.508 -5.531 18.203 1 33.59 227 SER A CA 1
ATOM 1830 C C . SER A 1 227 ? -3.453 -5.637 19.312 1 33.59 227 SER A C 1
ATOM 1832 O O . SER A 1 227 ? -3.771 -5.969 20.453 1 33.59 227 SER A O 1
ATOM 1834 N N . ALA A 1 228 ? -2.293 -5.508 18.859 1 30.98 228 ALA A N 1
ATOM 1835 C CA . ALA A 1 228 ? -1.252 -5.547 19.875 1 30.98 228 ALA A CA 1
ATOM 1836 C C . ALA A 1 228 ? -1.325 -4.32 20.781 1 30.98 228 ALA A C 1
ATOM 1838 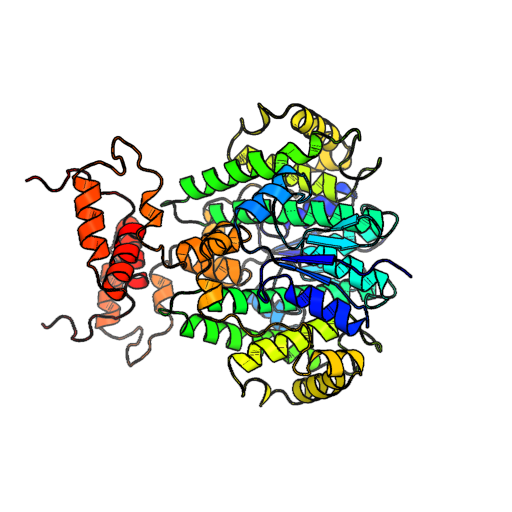O O . ALA A 1 228 ? -1.017 -4.398 21.969 1 30.98 228 ALA A O 1
ATOM 1839 N N . LEU A 1 229 ? -1.493 -3.184 20.188 1 30.16 229 LEU A N 1
ATOM 1840 C CA . LEU A 1 229 ? -1.507 -1.933 20.938 1 30.16 229 LEU A CA 1
ATOM 1841 C C . LEU A 1 229 ? -2.859 -1.717 21.609 1 30.16 229 LEU A C 1
ATOM 1843 O O . LEU A 1 229 ? -3.012 -0.808 22.422 1 30.16 229 LEU A O 1
ATOM 1847 N N . ILE A 1 230 ? -3.988 -1.852 20.891 1 30.47 230 ILE A N 1
ATOM 1848 C CA . ILE A 1 230 ? -5.277 -1.483 21.469 1 30.47 230 ILE A CA 1
ATOM 1849 C C . ILE A 1 230 ? -5.398 -2.062 22.875 1 30.47 230 ILE A C 1
ATOM 1851 O O . ILE A 1 230 ? -5.125 -3.246 23.094 1 30.47 230 ILE A O 1
ATOM 1855 N N . ALA A 1 231 ? -5.52 -1.243 23.734 1 29.28 231 ALA A N 1
ATOM 1856 C CA . ALA A 1 231 ? -6.07 -1.342 25.078 1 29.28 231 ALA A CA 1
ATOM 1857 C C . ALA A 1 231 ? -7.34 -2.189 25.094 1 29.28 231 ALA A C 1
ATOM 1859 O O . ALA A 1 231 ? -8.352 -1.805 24.5 1 29.28 231 ALA A O 1
ATOM 1860 N N . PHE A 1 232 ? -7.383 -3.402 24.953 1 29.23 232 PHE A N 1
ATOM 1861 C CA . PHE A 1 232 ? -8.43 -4.383 25.203 1 29.23 232 PHE A CA 1
ATOM 1862 C C . PHE A 1 232 ? -9.336 -3.922 26.328 1 29.23 232 PHE A C 1
ATOM 1864 O O . PHE A 1 232 ? -8.875 -3.678 27.453 1 29.23 232 PHE A O 1
ATOM 1871 N N . THR A 1 233 ? -10.227 -3.23 26.156 1 32.09 233 THR A N 1
ATOM 1872 C CA . THR A 1 233 ? -11.203 -3.207 27.234 1 32.09 233 THR A CA 1
ATOM 1873 C C . THR A 1 233 ? -11.484 -4.621 27.734 1 32.09 233 THR A C 1
ATOM 1875 O O . THR A 1 233 ? -11.555 -5.566 26.953 1 32.09 233 THR A O 1
ATOM 1878 N N . PHE A 1 234 ? -11.219 -4.875 28.906 1 34.72 234 PHE A N 1
ATOM 1879 C CA . PHE A 1 234 ? -11.344 -6.125 29.641 1 34.72 234 PHE A CA 1
ATOM 1880 C C . PHE A 1 234 ? -12.656 -6.816 29.312 1 34.72 234 PHE A C 1
ATOM 1882 O O . PHE A 1 234 ? -12.75 -8.047 29.375 1 34.72 234 PHE A O 1
ATOM 1889 N N . ASN A 1 235 ? -13.617 -6.035 28.953 1 39.19 235 ASN A N 1
ATOM 1890 C CA . ASN A 1 235 ? -14.914 -6.672 28.734 1 39.19 235 ASN A CA 1
ATOM 1891 C C . ASN A 1 235 ? -14.938 -7.445 27.422 1 39.19 235 ASN A C 1
ATOM 1893 O O . ASN A 1 235 ? -15.664 -8.43 27.281 1 39.19 235 ASN A O 1
ATOM 1897 N N . ASP A 1 236 ? -14.281 -7.105 26.531 1 37.88 236 ASP A N 1
ATOM 1898 C CA . ASP A 1 236 ? -14.273 -7.801 25.25 1 37.88 236 ASP A CA 1
ATOM 1899 C C . ASP A 1 236 ? -13.398 -9.047 25.297 1 37.88 236 ASP A C 1
ATOM 1901 O O . ASP A 1 236 ? -13.445 -9.891 24.406 1 37.88 236 ASP A O 1
ATOM 1905 N N . LEU A 1 237 ? -12.477 -9.148 26.094 1 39.91 237 LEU A N 1
ATOM 1906 C CA . LEU A 1 237 ? -11.758 -10.383 26.375 1 39.91 237 LEU A CA 1
ATOM 1907 C C . LEU A 1 237 ? -12.719 -11.461 26.875 1 39.91 237 LEU A C 1
ATOM 1909 O O . LEU A 1 237 ? -12.336 -12.625 27 1 39.91 237 LEU A O 1
ATOM 1913 N N . LYS A 1 238 ? -13.828 -10.922 27.156 1 41.19 238 LYS A N 1
ATOM 1914 C CA . LYS A 1 238 ? -14.844 -11.859 27.641 1 41.19 238 LYS A CA 1
ATOM 1915 C C . LYS A 1 238 ? -15.383 -12.719 26.516 1 41.19 238 LYS A C 1
ATOM 1917 O O . LYS A 1 238 ? -16.281 -13.547 26.719 1 41.19 238 LYS A O 1
ATOM 1922 N N . CYS A 1 239 ? -14.781 -12.578 25.344 1 36.47 239 CYS A N 1
ATOM 1923 C CA . CYS A 1 239 ? -15.539 -13.172 24.234 1 36.47 239 CYS A CA 1
ATOM 1924 C C . CYS A 1 239 ? -15.383 -14.688 24.234 1 36.47 239 CYS A C 1
ATOM 1926 O O . CYS A 1 239 ? -16.359 -15.414 24.016 1 36.47 239 CYS A O 1
ATOM 1928 N N . SER A 1 240 ? -14.117 -15.344 23.688 1 36.5 240 SER A N 1
ATOM 1929 C CA . SER A 1 240 ? -14.156 -16.766 23.391 1 36.5 240 SER A CA 1
ATOM 1930 C C . SER A 1 240 ? -13.453 -17.594 24.469 1 36.5 240 SER A C 1
ATOM 1932 O O . SER A 1 240 ? -12.32 -17.281 24.859 1 36.5 240 SER A O 1
ATOM 1934 N N . TYR A 1 241 ? -14.305 -18.062 25.234 1 38.34 241 TYR A N 1
ATOM 1935 C CA . TYR A 1 241 ? -13.82 -19.016 26.219 1 38.34 241 TYR A CA 1
ATOM 1936 C C . TYR A 1 241 ? -13.664 -20.406 25.609 1 38.34 241 TYR A C 1
ATOM 1938 O O . TYR A 1 241 ? -14.422 -20.781 24.734 1 38.34 241 TYR A O 1
ATOM 1946 N N . SER A 1 242 ? -12.406 -20.75 25.641 1 42.09 242 SER A N 1
ATOM 1947 C CA . SER A 1 242 ? -12.25 -22.141 25.219 1 42.09 242 SER A CA 1
ATOM 1948 C C . SER A 1 242 ? -11.898 -23.031 26.406 1 42.09 242 SER A C 1
ATOM 1950 O O . SER A 1 242 ? -11.656 -22.531 27.516 1 42.09 242 SER A O 1
ATOM 1952 N N . ARG A 1 243 ? -11.844 -24.297 26.312 1 42.88 243 ARG A N 1
ATOM 1953 C CA . ARG A 1 243 ? -11.414 -25.391 27.172 1 42.88 243 ARG A CA 1
ATOM 1954 C C . ARG A 1 243 ? -12.281 -25.484 28.422 1 42.88 243 ARG A C 1
ATOM 1956 O O . ARG A 1 243 ? -11.766 -25.703 29.516 1 42.88 243 ARG A O 1
ATOM 1963 N N . GLY A 1 244 ? -13.445 -25.031 28.141 1 46.38 244 GLY A N 1
ATOM 1964 C CA . GLY A 1 244 ? -14.383 -25.281 29.219 1 46.38 244 GLY A CA 1
ATOM 1965 C C . GLY A 1 244 ? -14.695 -24.047 30.031 1 46.38 244 GLY A C 1
ATOM 1966 O O . GLY A 1 244 ? -15.461 -24.109 31 1 46.38 244 GLY A O 1
ATOM 1967 N N . TYR A 1 245 ? -13.875 -23.109 29.734 1 46 245 TYR A N 1
ATOM 1968 C CA . TYR A 1 245 ? -14.242 -21.875 30.438 1 46 245 TYR A CA 1
ATOM 1969 C C . TYR A 1 245 ? -15.289 -21.094 29.656 1 46 245 TYR A C 1
ATOM 1971 O O . TYR A 1 245 ? -15.312 -21.141 28.422 1 46 245 TYR A O 1
ATOM 1979 N N . SER A 1 246 ? -16.422 -20.781 30.297 1 54.47 246 SER A N 1
ATOM 1980 C CA . SER A 1 246 ? -17.5 -19.953 29.781 1 54.47 246 SER A CA 1
ATOM 1981 C C . SER A 1 246 ? -17.609 -18.641 30.547 1 54.47 246 SER A C 1
ATOM 1983 O O . SER A 1 246 ? -17.016 -18.484 31.609 1 54.47 246 SER A O 1
ATOM 1985 N N . ALA A 1 247 ? -18.234 -17.734 29.938 1 59.72 247 ALA A N 1
ATOM 1986 C CA . ALA A 1 247 ? -18.469 -16.438 30.578 1 59.72 247 ALA A CA 1
ATOM 1987 C C . ALA A 1 247 ? -19.141 -16.609 31.938 1 59.72 247 ALA A C 1
ATOM 1989 O O . ALA A 1 247 ? -18.984 -15.773 32.812 1 59.72 247 ALA A O 1
ATOM 1990 N N . GLU A 1 248 ? -19.766 -17.797 32.062 1 64.75 248 GLU A N 1
ATOM 1991 C CA . GLU A 1 248 ? -20.531 -18.031 33.312 1 64.75 248 GLU A CA 1
ATOM 1992 C C . GLU A 1 248 ? -19.703 -18.812 34.312 1 64.75 248 GLU A C 1
ATOM 1994 O O . GLU A 1 248 ? -20.156 -19.047 35.438 1 64.75 248 GLU A O 1
ATOM 1999 N N . HIS A 1 249 ? -18.516 -19.156 34 1 60.56 249 HIS A N 1
ATOM 2000 C CA . HIS A 1 249 ? -17.656 -19.891 34.906 1 60.56 249 HIS A CA 1
ATOM 2001 C C . HIS A 1 249 ? -17.203 -19.016 36.062 1 60.56 249 HIS A C 1
ATOM 2003 O O . HIS A 1 249 ? -16.828 -17.859 35.844 1 60.56 249 HIS A O 1
ATOM 2009 N N . PRO A 1 250 ? -17.391 -19.594 37.25 1 58.94 250 PRO A N 1
ATOM 2010 C CA . PRO A 1 250 ? -17.141 -18.781 38.438 1 58.94 250 PRO A CA 1
ATOM 2011 C C . PRO A 1 250 ? -15.758 -18.125 38.438 1 58.94 250 PRO A C 1
ATOM 2013 O O . PRO A 1 250 ? -15.609 -16.984 38.844 1 58.94 250 PRO A O 1
ATOM 2016 N N . VAL A 1 251 ? -14.844 -18.859 37.969 1 51.53 251 VAL A N 1
ATOM 2017 C CA . VAL A 1 251 ? -13.484 -18.312 37.906 1 51.53 251 VAL A CA 1
ATOM 2018 C C . VAL A 1 251 ? -13.43 -17.141 36.938 1 51.53 251 VAL A C 1
ATOM 2020 O O . VAL A 1 251 ? -12.766 -16.125 37.188 1 51.53 251 VAL A O 1
ATOM 2023 N N . ILE A 1 252 ? -14.117 -17.344 35.969 1 56.84 252 ILE A N 1
ATOM 2024 C CA . ILE A 1 252 ? -14.133 -16.297 34.938 1 56.84 252 ILE A CA 1
ATOM 2025 C C . ILE A 1 252 ? -14.883 -15.07 35.469 1 56.84 252 ILE A C 1
ATOM 2027 O O . ILE A 1 252 ? -14.461 -13.938 35.281 1 56.84 252 ILE A O 1
ATOM 2031 N N . LYS A 1 253 ? -15.883 -15.352 36.188 1 58.22 253 LYS A N 1
ATOM 2032 C CA . LYS A 1 253 ? -16.656 -14.266 36.75 1 58.22 253 LYS A CA 1
ATOM 2033 C C . LYS A 1 253 ? -15.836 -13.492 37.781 1 58.22 253 LYS A C 1
ATOM 2035 O O . LYS A 1 253 ? -15.875 -12.258 37.844 1 58.22 253 LYS A O 1
ATOM 2040 N N . VAL A 1 254 ? -15.141 -14.156 38.656 1 54.38 254 VAL A N 1
ATOM 2041 C CA . VAL A 1 254 ? -14.312 -13.492 39.688 1 54.38 254 VAL A CA 1
ATOM 2042 C C . VAL A 1 254 ? -13.188 -12.727 38.969 1 54.38 254 VAL A C 1
ATOM 2044 O O . VAL A 1 254 ? -12.859 -11.602 39.375 1 54.38 254 VAL A O 1
ATOM 2047 N N . PHE A 1 255 ? -12.656 -13.391 37.969 1 54.59 255 PHE A N 1
ATOM 2048 C CA . PHE A 1 255 ? -11.602 -12.727 37.188 1 54.59 255 PHE A CA 1
ATOM 2049 C C . PHE A 1 255 ? -12.086 -11.383 36.656 1 54.59 255 PHE A C 1
ATOM 2051 O O . PHE A 1 255 ? -11.414 -10.359 36.844 1 54.59 255 PHE A O 1
ATOM 2058 N N . TRP A 1 256 ? -13.281 -11.484 36.188 1 60.88 256 TRP A N 1
ATOM 2059 C CA . TRP A 1 256 ? -13.75 -10.242 35.594 1 60.88 256 TRP A CA 1
ATOM 2060 C C . TRP A 1 256 ? -14.18 -9.25 36.688 1 60.88 256 TRP A C 1
ATOM 2062 O O . TRP A 1 256 ? -14.008 -8.039 36.5 1 60.88 256 TRP A O 1
ATOM 2072 N N . ARG A 1 257 ? -14.648 -9.727 37.719 1 59.28 257 ARG A N 1
ATOM 2073 C CA . ARG A 1 257 ? -14.984 -8.844 38.844 1 59.28 257 ARG A CA 1
ATOM 2074 C C . ARG A 1 257 ? -13.742 -8.141 39.375 1 59.28 257 ARG A C 1
ATOM 2076 O O . ARG A 1 257 ? -13.789 -6.957 39.719 1 59.28 257 ARG A O 1
ATOM 2083 N N . VAL A 1 258 ? -12.648 -8.859 39.406 1 52.16 258 VAL A N 1
ATOM 2084 C CA . VAL A 1 258 ? -11.406 -8.266 39.906 1 52.16 258 VAL A CA 1
ATOM 2085 C C . VAL A 1 258 ? -10.867 -7.273 38.875 1 52.16 258 VAL A C 1
ATOM 2087 O O . VAL A 1 258 ? -10.461 -6.164 39.219 1 52.16 258 VAL A O 1
ATOM 2090 N N . VAL A 1 259 ? -10.969 -7.762 37.719 1 58.59 259 VAL A N 1
ATOM 2091 C CA . VAL A 1 259 ? -10.422 -6.914 36.656 1 58.59 259 VAL A CA 1
ATOM 2092 C C . VAL A 1 259 ? -11.266 -5.645 36.531 1 58.59 259 VAL A C 1
ATOM 2094 O O . VAL A 1 259 ? -10.727 -4.562 36.281 1 58.59 259 VAL A O 1
ATOM 2097 N N . GLU A 1 260 ? -12.492 -5.809 36.656 1 59.84 260 GLU A N 1
ATOM 2098 C CA . GLU A 1 260 ? -13.383 -4.652 36.625 1 59.84 260 GLU A CA 1
ATOM 2099 C C . GLU A 1 260 ? -13.086 -3.691 37.75 1 59.84 260 GLU A C 1
ATOM 2101 O O . GLU A 1 260 ? -13.352 -2.492 37.656 1 59.84 260 GLU A O 1
ATOM 2106 N N . GLY A 1 261 ? -12.633 -4.219 38.781 1 56.53 261 GLY A N 1
ATOM 2107 C CA . GLY A 1 261 ? -12.242 -3.387 39.906 1 56.53 261 GLY A CA 1
ATOM 2108 C C . GLY A 1 261 ? -10.875 -2.748 39.719 1 56.53 261 GLY A C 1
ATOM 2109 O O . GLY A 1 261 ? -10.469 -1.922 40.531 1 56.53 261 GLY A O 1
ATOM 2110 N N . PHE A 1 262 ? -10.188 -3.238 38.812 1 53.47 262 PHE A N 1
ATOM 2111 C CA . PHE A 1 262 ? -8.867 -2.682 38.531 1 53.47 262 PHE A CA 1
ATOM 2112 C C . PHE A 1 262 ? -8.977 -1.254 38 1 53.47 262 PHE A C 1
ATOM 2114 O O . PHE A 1 262 ? -9.961 -0.904 37.344 1 53.47 262 PHE A O 1
ATOM 2121 N N . THR A 1 263 ? -8.055 -0.403 38.531 1 55.44 263 THR A N 1
ATOM 2122 C CA . THR A 1 263 ? -7.941 0.915 37.938 1 55.44 263 THR A CA 1
ATOM 2123 C C . THR A 1 263 ? -7.539 0.793 36.469 1 55.44 263 THR A C 1
ATOM 2125 O O . THR A 1 263 ? -7.078 -0.262 36.031 1 55.44 263 THR A O 1
ATOM 2128 N N . ASP A 1 264 ? -7.93 1.708 35.688 1 47.44 264 ASP A N 1
ATOM 2129 C CA . ASP A 1 264 ? -7.559 1.693 34.281 1 47.44 264 ASP A CA 1
ATOM 2130 C C . ASP A 1 264 ? -6.074 1.386 34.094 1 47.44 264 ASP A C 1
ATOM 2132 O O . ASP A 1 264 ? -5.684 0.696 33.156 1 47.44 264 ASP A O 1
ATOM 2136 N N . GLU A 1 265 ? -5.355 1.738 35 1 49.72 265 GLU A N 1
ATOM 2137 C CA . GLU A 1 265 ? -3.924 1.454 35 1 49.72 265 GLU A CA 1
ATOM 2138 C C . GLU A 1 265 ? -3.652 -0.025 35.25 1 49.72 265 GLU A C 1
ATOM 2140 O O . GLU A 1 265 ? -2.797 -0.627 34.594 1 49.72 265 GLU A O 1
ATOM 2145 N N . GLU A 1 266 ? -4.301 -0.509 36.188 1 49.72 266 GLU A N 1
ATOM 2146 C CA . GLU A 1 266 ? -4.145 -1.925 36.5 1 49.72 266 GLU A CA 1
ATOM 2147 C C . GLU A 1 266 ? -4.652 -2.807 35.375 1 49.72 266 GLU A C 1
ATOM 2149 O O . GLU A 1 266 ? -4.059 -3.846 35.062 1 49.72 266 GLU A O 1
ATOM 2154 N N . LYS A 1 267 ? -5.672 -2.406 34.844 1 49.16 267 LYS A N 1
ATOM 2155 C CA . LYS A 1 267 ? -6.18 -3.141 33.688 1 49.16 267 LYS A CA 1
ATOM 2156 C C . LYS A 1 267 ? -5.176 -3.127 32.531 1 49.16 267 LYS A C 1
ATOM 2158 O O . LYS A 1 267 ? -4.973 -4.145 31.859 1 49.16 267 LYS A O 1
ATOM 2163 N N . ARG A 1 268 ? -4.602 -2.111 32.406 1 47.09 268 ARG A N 1
ATOM 2164 C CA . ARG A 1 268 ? -3.561 -2.01 31.375 1 47.09 268 ARG A CA 1
ATOM 2165 C C . ARG A 1 268 ? -2.373 -2.902 31.719 1 47.09 268 ARG A C 1
ATOM 2167 O O . ARG A 1 268 ? -1.825 -3.58 30.844 1 47.09 268 ARG A O 1
ATOM 2174 N N . LYS A 1 269 ? -2.023 -2.998 32.938 1 47.25 269 LYS A N 1
ATOM 2175 C CA . LYS A 1 269 ? -0.948 -3.875 33.406 1 47.25 269 LYS A CA 1
ATOM 2176 C C . LYS A 1 269 ? -1.326 -5.344 33.25 1 47.25 269 LYS A C 1
ATOM 2178 O O . LYS A 1 269 ? -0.489 -6.164 32.875 1 47.25 269 LYS A O 1
ATOM 2183 N N . LEU A 1 270 ? -2.486 -5.59 33.562 1 48 270 LEU A N 1
ATOM 2184 C CA . LEU A 1 270 ? -2.973 -6.953 33.406 1 48 270 LEU A CA 1
ATOM 2185 C C . LEU A 1 270 ? -2.955 -7.359 31.922 1 48 270 LEU A C 1
ATOM 2187 O O . LEU A 1 270 ? -2.547 -8.469 31.594 1 48 270 LEU A O 1
ATOM 2191 N N . LEU A 1 271 ? -3.479 -6.555 31.203 1 44.31 271 LEU A N 1
ATOM 2192 C CA . LEU A 1 271 ? -3.48 -6.852 29.781 1 44.31 271 LEU A CA 1
ATOM 2193 C C . LEU A 1 271 ? -2.059 -7.039 29.266 1 44.31 271 LEU A C 1
ATOM 2195 O O . LEU A 1 271 ? -1.8 -7.945 28.469 1 44.31 271 LEU A O 1
ATOM 2199 N N . LYS A 1 272 ? -1.233 -6.242 29.641 1 41.5 272 LYS A N 1
ATOM 2200 C CA . LYS A 1 272 ? 0.18 -6.434 29.328 1 41.5 272 LYS A CA 1
ATOM 2201 C C . LYS A 1 272 ? 0.68 -7.781 29.828 1 41.5 272 LYS A C 1
ATOM 2203 O O . LYS A 1 272 ? 1.434 -8.469 29.141 1 41.5 272 LYS A O 1
ATOM 2208 N N . PHE A 1 273 ? 0.295 -8.094 31 1 39.88 273 PHE A N 1
ATOM 2209 C CA . PHE A 1 273 ? 0.688 -9.359 31.609 1 39.88 273 PHE A CA 1
ATOM 2210 C C . PHE A 1 273 ? 0.112 -10.539 30.844 1 39.88 273 PHE A C 1
ATOM 2212 O O . PHE A 1 273 ? 0.812 -11.523 30.594 1 39.88 273 PHE A O 1
ATOM 2219 N N . VAL A 1 274 ? -1.15 -10.484 30.641 1 41.47 274 VAL A N 1
ATOM 2220 C CA . VAL A 1 274 ? -1.818 -11.633 30.047 1 41.47 274 VAL A CA 1
ATOM 2221 C C . VAL A 1 274 ? -1.377 -11.789 28.594 1 41.47 274 VAL A C 1
ATOM 2223 O O . VAL A 1 274 ? -1.327 -12.906 28.078 1 41.47 274 VAL A O 1
ATOM 2226 N N . THR A 1 275 ? -1.223 -10.781 28.016 1 35.31 275 THR A N 1
ATOM 2227 C CA . THR A 1 275 ? -0.868 -10.867 26.594 1 35.31 275 THR A CA 1
ATOM 2228 C C . THR A 1 275 ? 0.628 -11.117 26.422 1 35.31 275 THR A C 1
ATOM 2230 O O . THR A 1 275 ? 1.086 -11.477 25.344 1 35.31 275 THR A O 1
ATOM 2233 N N . SER A 1 276 ? 1.413 -10.773 27.359 1 31.48 276 SER A N 1
ATOM 2234 C CA . SER A 1 276 ? 2.834 -11.102 27.328 1 31.48 276 SER A CA 1
ATOM 2235 C C . SER A 1 276 ? 3.062 -12.594 27.562 1 31.48 276 SER A C 1
ATOM 2237 O O . SER A 1 276 ? 4.145 -13.109 27.281 1 31.48 276 SER A O 1
ATOM 2239 N N . CYS A 1 277 ? 2.346 -13.227 28.469 1 29.03 277 CYS A N 1
ATOM 2240 C CA . CYS A 1 277 ? 2.602 -14.602 28.891 1 29.03 277 CYS A CA 1
ATOM 2241 C C . CYS A 1 277 ? 1.97 -15.594 27.938 1 29.03 277 CYS A C 1
ATOM 2243 O O . CYS A 1 277 ? 0.797 -15.469 27.578 1 29.03 277 CYS A O 1
ATOM 2245 N N . SER A 1 278 ? 2.742 -16.109 27.094 1 28.08 278 SER A N 1
ATOM 2246 C CA . SER A 1 278 ? 2.109 -17.219 26.375 1 28.08 278 SER A CA 1
ATOM 2247 C C . SER A 1 278 ? 1.303 -18.094 27.328 1 28.08 278 SER A C 1
ATOM 2249 O O . SER A 1 278 ? 0.323 -18.719 26.922 1 28.08 278 SER A O 1
ATOM 2251 N N . ARG A 1 279 ? 2.09 -19 28.25 1 26.09 279 ARG A N 1
ATOM 2252 C CA . ARG A 1 279 ? 1.452 -20.125 28.906 1 26.09 279 ARG A CA 1
ATOM 2253 C C . ARG A 1 279 ? 0.681 -19.672 30.141 1 26.09 279 ARG A C 1
ATOM 2255 O O . ARG A 1 279 ? 1.218 -18.953 30.984 1 26.09 279 ARG A O 1
ATOM 2262 N N . PRO A 1 280 ? -0.654 -19.75 30.156 1 28.14 280 PRO A N 1
ATOM 2263 C CA . PRO A 1 280 ? -1.26 -19.75 31.484 1 28.14 280 PRO A CA 1
ATOM 2264 C C . PRO A 1 280 ? -0.526 -20.672 32.469 1 28.14 280 PRO A C 1
ATOM 2266 O O . PRO A 1 280 ? 0.106 -21.641 32.062 1 28.14 280 PRO A O 1
ATOM 2269 N N . PRO A 1 281 ? 0.081 -20.234 33.594 1 26.52 281 PRO A N 1
ATOM 2270 C CA . PRO A 1 281 ? 0.59 -21.312 34.469 1 26.52 281 PRO A CA 1
ATOM 2271 C C . PRO A 1 281 ? -0.271 -22.578 34.375 1 26.52 281 PRO A C 1
ATOM 2273 O O . PRO A 1 281 ? -1.501 -22.484 34.344 1 26.52 281 PRO A O 1
ATOM 2276 N N . LEU A 1 282 ? 0.354 -23.547 33.844 1 25.62 282 LEU A N 1
ATOM 2277 C CA . LEU A 1 282 ? -0.361 -24.812 33.844 1 25.62 282 LEU A CA 1
ATOM 2278 C C . LEU A 1 282 ? -1.214 -24.969 35.094 1 25.62 282 LEU A C 1
ATOM 2280 O O . LEU A 1 282 ? -2.361 -25.406 35.031 1 25.62 282 LEU A O 1
ATOM 2284 N N . LEU A 1 283 ? -0.442 -25.188 36.25 1 26.45 283 LEU A N 1
ATOM 2285 C CA . LEU A 1 283 ? -1.014 -25.859 37.406 1 26.45 283 LEU A CA 1
ATOM 2286 C C . LEU A 1 283 ? -1.811 -24.875 38.281 1 26.45 283 LEU A C 1
ATOM 2288 O O . LEU A 1 283 ? -1.231 -24.016 38.938 1 26.45 283 LEU A O 1
ATOM 2292 N N . GLY A 1 284 ? -2.916 -24.344 37.75 1 24.89 284 GLY A N 1
ATOM 2293 C CA . GLY A 1 284 ? -3.928 -23.609 38.5 1 24.89 284 GLY A CA 1
ATOM 2294 C C . GLY A 1 284 ? -3.393 -23 39.781 1 24.89 284 GLY A C 1
ATOM 2295 O O . GLY A 1 284 ? -2.254 -23.266 40.188 1 24.89 284 GLY A O 1
ATOM 2296 N N . PHE A 1 285 ? -3.59 -21.766 40.125 1 23.81 285 PHE A N 1
ATOM 2297 C CA . PHE A 1 285 ? -3.277 -21.312 41.469 1 23.81 285 PHE A CA 1
ATOM 2298 C C . PHE A 1 285 ? -3.746 -22.344 42.5 1 23.81 285 PHE A C 1
ATOM 2300 O O . PHE A 1 285 ? -4.902 -22.766 42.469 1 23.81 285 PHE A O 1
ATOM 2307 N N . LYS A 1 286 ? -2.865 -23.312 42.844 1 21.12 286 LYS A N 1
ATOM 2308 C CA . LYS A 1 286 ? -3.258 -24.156 43.969 1 21.12 286 LYS A CA 1
ATOM 2309 C C . LYS A 1 286 ? -3.889 -23.312 45.094 1 21.12 286 LYS A C 1
ATOM 2311 O O . LYS A 1 286 ? -3.322 -22.312 45.5 1 21.12 286 LYS A O 1
ATOM 2316 N N . SER A 1 287 ? -5.273 -23.562 45.188 1 21.23 287 SER A N 1
ATOM 2317 C CA . SER A 1 287 ? -5.754 -23.328 46.531 1 21.23 287 SER A CA 1
ATOM 2318 C C . SER A 1 287 ? -4.914 -24.094 47.562 1 21.23 287 SER A C 1
ATOM 2320 O O . SER A 1 287 ? -4.566 -25.25 47.344 1 21.23 287 SER A O 1
ATOM 2322 N N . MET B 1 1 ? 18.266 -3.488 -28.25 1 39.16 1 MET B N 1
ATOM 2323 C CA . MET B 1 1 ? 17.391 -4.336 -27.438 1 39.16 1 MET B CA 1
ATOM 2324 C C . MET B 1 1 ? 17.125 -3.709 -26.078 1 39.16 1 MET B C 1
ATOM 2326 O O . MET B 1 1 ? 17.984 -3.018 -25.531 1 39.16 1 MET B O 1
ATOM 2330 N N . ALA B 1 2 ? 15.977 -3.428 -25.781 1 57.09 2 ALA B N 1
ATOM 2331 C CA . ALA B 1 2 ? 15.773 -2.584 -24.609 1 57.09 2 ALA B CA 1
ATOM 2332 C C . ALA B 1 2 ? 16.469 -3.16 -23.391 1 57.09 2 ALA B C 1
ATOM 2334 O O . ALA B 1 2 ? 16.547 -4.383 -23.219 1 57.09 2 ALA B O 1
ATOM 2335 N N . ALA B 1 3 ? 17.328 -2.396 -22.75 1 80.81 3 ALA B N 1
ATOM 2336 C CA . ALA B 1 3 ? 18.156 -2.791 -21.609 1 80.81 3 ALA B CA 1
ATOM 2337 C C . ALA B 1 3 ? 17.328 -3.543 -20.562 1 80.81 3 ALA B C 1
ATOM 2339 O O . ALA B 1 3 ? 16.156 -3.223 -20.344 1 80.81 3 ALA B O 1
ATOM 2340 N N . LYS B 1 4 ? 17.781 -4.773 -20.25 1 93.5 4 LYS B N 1
ATOM 2341 C CA . LYS B 1 4 ? 17.156 -5.59 -19.203 1 93.5 4 LYS B CA 1
ATOM 2342 C C . LYS B 1 4 ? 17 -4.805 -17.906 1 93.5 4 LYS B C 1
ATOM 2344 O O . LYS B 1 4 ? 17.922 -4.086 -17.5 1 93.5 4 LYS B O 1
ATOM 2349 N N . PRO B 1 5 ? 15.789 -4.945 -17.328 1 97.88 5 PRO B N 1
ATOM 2350 C CA . PRO B 1 5 ? 15.648 -4.34 -16 1 97.88 5 PRO B CA 1
ATOM 2351 C C . PRO B 1 5 ? 16.625 -4.922 -14.977 1 97.88 5 PRO B C 1
ATOM 2353 O O . PRO B 1 5 ? 16.938 -6.113 -15.023 1 97.88 5 PRO B O 1
ATOM 2356 N N . LYS B 1 6 ? 17.094 -4.09 -14.164 1 98.12 6 LYS B N 1
ATOM 2357 C CA . LYS B 1 6 ? 17.953 -4.512 -13.062 1 98.12 6 LYS B CA 1
ATOM 2358 C C . LYS B 1 6 ? 17.25 -4.332 -11.719 1 98.12 6 LYS B C 1
ATOM 2360 O O . LYS B 1 6 ? 16.781 -3.238 -11.391 1 98.12 6 LYS B O 1
ATOM 2365 N N . LEU B 1 7 ? 17.203 -5.418 -10.961 1 97.88 7 LEU B N 1
ATOM 2366 C CA . LEU B 1 7 ? 16.516 -5.426 -9.672 1 97.88 7 LEU B CA 1
ATOM 2367 C C . LEU B 1 7 ? 17.516 -5.402 -8.516 1 97.88 7 LEU B C 1
ATOM 2369 O O . LEU B 1 7 ? 18.375 -6.266 -8.43 1 97.88 7 LEU B O 1
ATOM 2373 N N . TRP B 1 8 ? 17.406 -4.391 -7.688 1 95.62 8 TRP B N 1
ATOM 2374 C CA . TRP B 1 8 ? 18.234 -4.277 -6.488 1 95.62 8 TRP B CA 1
ATOM 2375 C C . TRP B 1 8 ? 17.422 -4.602 -5.238 1 95.62 8 TRP B C 1
ATOM 2377 O O . TRP B 1 8 ? 16.469 -3.885 -4.902 1 95.62 8 TRP B O 1
ATOM 2387 N N . TYR B 1 9 ? 17.75 -5.688 -4.59 1 91.44 9 TYR B N 1
ATOM 2388 C CA . TYR B 1 9 ? 17.031 -6.125 -3.398 1 91.44 9 TYR B CA 1
ATOM 2389 C C . TYR B 1 9 ? 17.875 -7.09 -2.576 1 91.44 9 TYR B C 1
ATOM 2391 O O . TYR B 1 9 ? 19 -7.434 -2.967 1 91.44 9 TYR B O 1
ATOM 2399 N N . PHE B 1 10 ? 17.328 -7.418 -1.404 1 83.56 10 PHE B N 1
ATOM 2400 C CA . PHE B 1 10 ? 17.953 -8.477 -0.611 1 83.56 10 PHE B CA 1
ATOM 2401 C C . PHE B 1 10 ? 17.75 -9.836 -1.268 1 83.56 10 PHE B C 1
ATOM 2403 O O . PHE B 1 10 ? 16.891 -9.984 -2.145 1 83.56 10 PHE B O 1
ATOM 2410 N N . CYS B 1 11 ? 18.562 -10.742 -0.758 1 80.69 11 CYS B N 1
ATOM 2411 C CA . CYS B 1 11 ? 18.438 -12.078 -1.324 1 80.69 11 CYS B CA 1
ATOM 2412 C C . CYS B 1 11 ? 17.266 -12.828 -0.688 1 80.69 11 CYS B C 1
ATOM 2414 O O . CYS B 1 11 ? 17.469 -13.711 0.143 1 80.69 11 CYS B O 1
ATOM 2416 N N . GLY B 1 12 ? 16.109 -12.516 -1.063 1 81.88 12 GLY B N 1
ATOM 2417 C CA . GLY B 1 12 ? 14.883 -13.117 -0.543 1 81.88 12 GLY B CA 1
ATOM 2418 C C . GLY B 1 12 ? 13.641 -12.68 -1.292 1 81.88 12 GLY B C 1
ATOM 2419 O O . GLY B 1 12 ? 13.727 -11.922 -2.266 1 81.88 12 GLY B O 1
ATOM 2420 N N . ARG B 1 13 ? 12.469 -13.203 -0.9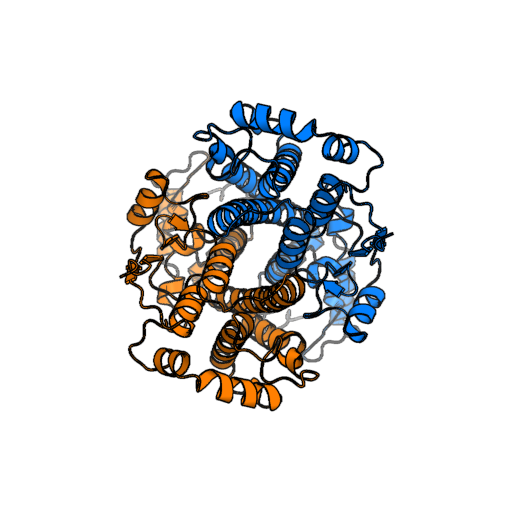79 1 84 13 ARG B N 1
ATOM 2421 C CA . ARG B 1 13 ? 11.195 -12.906 -1.621 1 84 13 ARG B CA 1
ATOM 2422 C C . ARG B 1 13 ? 10.766 -11.469 -1.342 1 84 13 ARG B C 1
ATOM 2424 O O . ARG B 1 13 ? 10.688 -10.648 -2.258 1 84 13 ARG B O 1
ATOM 2431 N N . GLY B 1 14 ? 10.57 -11.156 -0.072 1 80.06 14 GLY B N 1
ATOM 2432 C CA . GLY B 1 14 ? 10.133 -9.836 0.345 1 80.06 14 GLY B CA 1
ATOM 2433 C C . GLY B 1 14 ? 9.227 -9.156 -0.668 1 80.06 14 GLY B C 1
ATOM 2434 O O . GLY B 1 14 ? 8.492 -9.828 -1.398 1 80.06 14 GLY B O 1
ATOM 2435 N N . ARG B 1 15 ? 9.297 -7.855 -0.773 1 87.25 15 ARG B N 1
ATOM 2436 C CA . ARG B 1 15 ? 8.422 -7.051 -1.619 1 87.25 15 ARG B CA 1
ATOM 2437 C C . ARG B 1 15 ? 8.836 -7.145 -3.084 1 87.25 15 ARG B C 1
ATOM 2439 O O . ARG B 1 15 ? 8.055 -6.805 -3.977 1 87.25 15 ARG B O 1
ATOM 2446 N N . MET B 1 16 ? 9.992 -7.66 -3.332 1 92 16 MET B N 1
ATOM 2447 C CA . MET B 1 16 ? 10.508 -7.738 -4.695 1 92 16 MET B CA 1
ATOM 2448 C C . MET B 1 16 ? 9.875 -8.898 -5.453 1 92 16 MET B C 1
ATOM 2450 O O . MET B 1 16 ? 9.844 -8.906 -6.684 1 92 16 MET B O 1
ATOM 2454 N N . GLU B 1 17 ? 9.383 -9.867 -4.766 1 93.19 17 GLU B N 1
ATOM 2455 C CA . GLU B 1 17 ? 8.938 -11.109 -5.387 1 93.19 17 GLU B CA 1
ATOM 2456 C C . GLU B 1 17 ? 7.816 -10.859 -6.387 1 93.19 17 GLU B C 1
ATOM 2458 O O . GLU B 1 17 ? 7.824 -11.406 -7.488 1 93.19 17 GLU B O 1
ATOM 2463 N N . SER B 1 18 ? 6.887 -10.031 -6.031 1 96.31 18 SER B N 1
ATOM 2464 C CA . SER B 1 18 ? 5.789 -9.727 -6.945 1 96.31 18 SER B CA 1
ATOM 2465 C C . SER B 1 18 ? 6.297 -9.094 -8.234 1 96.31 18 SER B C 1
ATOM 2467 O O . SER B 1 18 ? 5.711 -9.281 -9.297 1 96.31 18 SER B O 1
ATOM 2469 N N . ILE B 1 19 ? 7.332 -8.312 -8.062 1 97.69 19 ILE B N 1
ATOM 2470 C CA . ILE B 1 19 ? 7.93 -7.664 -9.227 1 97.69 19 ILE B CA 1
ATOM 2471 C C . ILE B 1 19 ? 8.57 -8.719 -10.133 1 97.69 19 ILE B C 1
ATOM 2473 O O . ILE B 1 19 ? 8.414 -8.672 -11.352 1 97.69 19 ILE B O 1
ATOM 2477 N N . ARG B 1 20 ? 9.242 -9.711 -9.555 1 97.75 20 ARG B N 1
ATOM 2478 C CA . ARG B 1 20 ? 9.797 -10.828 -10.32 1 97.75 20 ARG B CA 1
ATOM 2479 C C . ARG B 1 20 ? 8.703 -11.555 -11.086 1 97.75 20 ARG B C 1
ATOM 2481 O O . ARG B 1 20 ? 8.867 -11.859 -12.273 1 97.75 20 ARG B O 1
ATOM 2488 N N . TRP B 1 21 ? 7.641 -11.781 -10.391 1 98.06 21 TRP B N 1
ATOM 2489 C CA . TRP B 1 21 ? 6.512 -12.492 -10.977 1 98.06 21 TRP B CA 1
ATOM 2490 C C . TRP B 1 21 ? 5.961 -11.742 -12.18 1 98.06 21 TRP B C 1
ATOM 2492 O O . TRP B 1 21 ? 5.688 -12.336 -13.227 1 98.06 21 TRP B O 1
ATOM 2502 N N . LEU B 1 22 ? 5.785 -10.469 -12.016 1 98.44 22 LEU B N 1
ATOM 2503 C CA . LEU B 1 22 ? 5.203 -9.672 -13.086 1 98.44 22 LEU B CA 1
ATOM 2504 C C . LEU B 1 22 ? 6.117 -9.633 -14.305 1 98.44 22 LEU B C 1
ATOM 2506 O O . LEU B 1 22 ? 5.656 -9.773 -15.438 1 98.44 22 LEU B O 1
ATOM 2510 N N . LEU B 1 23 ? 7.434 -9.461 -14.102 1 98.44 23 LEU B N 1
ATOM 2511 C CA . LEU B 1 23 ? 8.398 -9.453 -15.195 1 98.44 23 LEU B CA 1
ATOM 2512 C C . LEU B 1 23 ? 8.438 -10.812 -15.891 1 98.44 23 LEU B C 1
ATOM 2514 O O . LEU B 1 23 ? 8.469 -10.883 -17.125 1 98.44 23 LEU B O 1
ATOM 2518 N N . ALA B 1 24 ? 8.406 -11.844 -15.102 1 98.06 24 ALA B N 1
ATOM 2519 C CA . ALA B 1 24 ? 8.414 -13.195 -15.664 1 98.06 24 ALA B CA 1
ATOM 2520 C C . ALA B 1 24 ? 7.168 -13.445 -16.5 1 98.06 24 ALA B C 1
ATOM 2522 O O . ALA B 1 24 ? 7.25 -14 -17.594 1 98.06 24 ALA B O 1
ATOM 2523 N N . ALA B 1 25 ? 6.039 -13.086 -16 1 98.12 25 ALA B N 1
ATOM 2524 C CA . ALA B 1 25 ? 4.773 -13.258 -16.719 1 98.12 25 ALA B CA 1
ATOM 2525 C C . ALA B 1 25 ? 4.793 -12.516 -18.047 1 98.12 25 ALA B C 1
ATOM 2527 O O . ALA B 1 25 ? 4.188 -12.961 -19.016 1 98.12 25 ALA B O 1
ATOM 2528 N N . ALA B 1 26 ? 5.441 -11.367 -18.031 1 97.81 26 ALA B N 1
ATOM 2529 C CA . ALA B 1 26 ? 5.539 -10.555 -19.234 1 97.81 26 ALA B CA 1
ATOM 2530 C C . ALA B 1 26 ? 6.582 -11.117 -20.203 1 97.81 26 ALA B C 1
ATOM 2532 O O . ALA B 1 26 ? 6.734 -10.633 -21.328 1 97.81 26 ALA B O 1
ATOM 2533 N N . GLY B 1 27 ? 7.324 -12.094 -19.766 1 97.25 27 GLY B N 1
ATOM 2534 C CA . GLY B 1 27 ? 8.375 -12.68 -20.578 1 97.25 27 GLY B CA 1
ATOM 2535 C C . GLY B 1 27 ? 9.617 -11.82 -20.656 1 97.25 27 GLY B C 1
ATOM 2536 O O . GLY B 1 27 ? 10.375 -11.891 -21.625 1 97.25 27 GLY B O 1
ATOM 2537 N N . VAL B 1 28 ? 9.82 -11 -19.688 1 97.62 28 VAL B N 1
ATOM 2538 C CA . VAL B 1 28 ? 10.945 -10.07 -19.672 1 97.62 28 VAL B CA 1
ATOM 2539 C C . VAL B 1 28 ? 12.07 -10.633 -18.812 1 97.62 28 VAL B C 1
ATOM 2541 O O . VAL B 1 28 ? 11.859 -10.938 -17.625 1 97.62 28 VAL B O 1
ATOM 2544 N N . GLU B 1 29 ? 13.172 -10.781 -19.406 1 97.06 29 GLU B N 1
ATOM 2545 C CA . GLU B 1 29 ? 14.344 -11.172 -18.625 1 97.06 29 GLU B CA 1
ATOM 2546 C C . GLU B 1 29 ? 14.867 -10.008 -17.797 1 97.06 29 GLU B C 1
ATOM 2548 O O . GLU B 1 29 ? 14.82 -8.852 -18.234 1 97.06 29 GLU B O 1
ATOM 2553 N N . PHE B 1 30 ? 15.391 -10.344 -16.609 1 97.94 30 PHE B N 1
ATOM 2554 C CA . PHE B 1 30 ? 15.898 -9.289 -15.742 1 97.94 30 PHE B CA 1
ATOM 2555 C C . PHE B 1 30 ? 17.141 -9.758 -14.977 1 97.94 30 PHE B C 1
ATOM 2557 O O . PHE B 1 30 ? 17.375 -10.961 -14.867 1 97.94 30 PHE B O 1
ATOM 2564 N N . GLU B 1 31 ? 17.875 -8.797 -14.547 1 97.44 31 GLU B N 1
ATOM 2565 C CA . GLU B 1 31 ? 19.047 -9.047 -13.734 1 97.44 31 GLU B CA 1
ATOM 2566 C C . GLU B 1 31 ? 18.812 -8.656 -12.273 1 97.44 31 GLU B C 1
ATOM 2568 O O . GLU B 1 31 ? 18 -7.773 -11.992 1 97.44 31 GLU B O 1
ATOM 2573 N N . GLU B 1 32 ? 19.516 -9.352 -11.414 1 95.94 32 GLU B N 1
ATOM 2574 C CA . GLU B 1 32 ? 19.344 -9.055 -10 1 95.94 32 GLU B CA 1
ATOM 2575 C C . GLU B 1 32 ? 20.672 -8.703 -9.344 1 95.94 32 GLU B C 1
ATOM 2577 O O . GLU B 1 32 ? 21.703 -9.328 -9.633 1 95.94 32 GLU B O 1
ATOM 2582 N N . GLU B 1 33 ? 20.703 -7.66 -8.633 1 94.06 33 GLU B N 1
ATOM 2583 C CA . GLU B 1 33 ? 21.797 -7.273 -7.75 1 94.06 33 GLU B CA 1
ATOM 2584 C C . GLU B 1 33 ? 21.406 -7.387 -6.285 1 94.06 33 GLU B C 1
ATOM 2586 O O . GLU B 1 33 ? 20.531 -6.648 -5.816 1 94.06 33 GLU B O 1
ATOM 2591 N N . PHE B 1 34 ? 22.031 -8.25 -5.578 1 89.88 34 PHE B N 1
ATOM 2592 C CA . PHE B 1 34 ? 21.641 -8.523 -4.203 1 89.88 34 PHE B CA 1
ATOM 2593 C C . PHE B 1 34 ? 22.422 -7.645 -3.23 1 89.88 34 PHE B C 1
ATOM 2595 O O . PHE B 1 34 ? 23.641 -7.508 -3.348 1 89.88 34 PHE B O 1
ATOM 2602 N N . LEU B 1 35 ? 21.656 -7.062 -2.373 1 86.44 35 LEU B N 1
ATOM 2603 C CA . LEU B 1 35 ? 22.25 -6.301 -1.277 1 86.44 35 LEU B CA 1
ATOM 2604 C C . LEU B 1 35 ? 22.531 -7.203 -0.085 1 86.44 35 LEU B C 1
ATOM 2606 O O . LEU B 1 35 ? 21.625 -7.59 0.646 1 86.44 35 LEU B O 1
ATOM 2610 N N . GLU B 1 36 ? 23.734 -7.406 0.177 1 78.75 36 GLU B N 1
ATOM 2611 C CA . GLU B 1 36 ? 24.125 -8.359 1.21 1 78.75 36 GLU B CA 1
ATOM 2612 C C . GLU B 1 36 ? 24.578 -7.648 2.479 1 78.75 36 GLU B C 1
ATOM 2614 O O . GLU B 1 36 ? 24.562 -8.227 3.566 1 78.75 36 GLU B O 1
ATOM 2619 N N . THR B 1 37 ? 25.031 -6.383 2.262 1 73.19 37 THR B N 1
ATOM 2620 C CA . THR B 1 37 ? 25.547 -5.664 3.422 1 73.19 37 THR B CA 1
ATOM 2621 C C . THR B 1 37 ? 24.812 -4.336 3.605 1 73.19 37 THR B C 1
ATOM 2623 O O . THR B 1 37 ? 24.203 -3.822 2.666 1 73.19 37 THR B O 1
ATOM 2626 N N . ARG B 1 38 ? 24.922 -3.871 4.77 1 76.38 38 ARG B N 1
ATOM 2627 C CA . ARG B 1 38 ? 24.359 -2.566 5.09 1 76.38 38 ARG B CA 1
ATOM 2628 C C . ARG B 1 38 ? 25.031 -1.461 4.285 1 76.38 38 ARG B C 1
ATOM 2630 O O . ARG B 1 38 ? 24.375 -0.505 3.861 1 76.38 38 ARG B O 1
ATOM 2637 N N . GLU B 1 39 ? 26.25 -1.66 4.137 1 78.19 39 GLU B N 1
ATOM 2638 C CA . GLU B 1 39 ? 27.031 -0.661 3.422 1 78.19 39 GLU B CA 1
ATOM 2639 C C . GLU B 1 39 ? 26.547 -0.493 1.986 1 78.19 39 GLU B C 1
ATOM 2641 O O . GLU B 1 39 ? 26.531 0.62 1.457 1 78.19 39 GLU B O 1
ATOM 2646 N N . GLN B 1 40 ? 26.172 -1.578 1.442 1 83.62 40 GLN B N 1
ATOM 2647 C CA . GLN B 1 40 ? 25.656 -1.521 0.08 1 83.62 40 GLN B CA 1
ATOM 2648 C C . GLN B 1 40 ? 24.359 -0.713 0.019 1 83.62 40 GLN B C 1
ATOM 2650 O O . GLN B 1 40 ? 24.172 0.086 -0.899 1 83.62 40 GLN B O 1
ATOM 2655 N N . HIS B 1 41 ? 23.562 -0.964 0.992 1 85.12 41 HIS B N 1
ATOM 2656 C CA . HIS B 1 41 ? 22.312 -0.221 1.071 1 85.12 41 HIS B CA 1
ATOM 2657 C C . HIS B 1 41 ? 22.562 1.261 1.329 1 85.12 41 HIS B C 1
ATOM 2659 O O . HIS B 1 41 ? 21.953 2.119 0.697 1 85.12 41 HIS B O 1
ATOM 2665 N N . GLU B 1 42 ? 23.438 1.55 2.203 1 82.94 42 GLU B N 1
ATOM 2666 C CA . GLU B 1 42 ? 23.781 2.928 2.539 1 82.94 42 GLU B CA 1
ATOM 2667 C C . GLU B 1 42 ? 24.375 3.654 1.338 1 82.94 42 GLU B C 1
ATOM 2669 O O . GLU B 1 42 ? 24.141 4.852 1.15 1 82.94 42 GLU B O 1
ATOM 2674 N N . LYS B 1 43 ? 25.109 2.959 0.62 1 89.69 43 LYS B N 1
ATOM 2675 C CA . LYS B 1 43 ? 25.703 3.557 -0.578 1 89.69 43 LYS B CA 1
ATOM 2676 C C . LYS B 1 43 ? 24.609 3.979 -1.567 1 89.69 43 LYS B C 1
ATOM 2678 O O . LYS B 1 43 ? 24.672 5.07 -2.137 1 89.69 43 LYS B O 1
ATOM 2683 N N . LEU B 1 44 ? 23.656 3.098 -1.779 1 90.69 44 LEU B N 1
ATOM 2684 C CA . LEU B 1 44 ? 22.547 3.439 -2.656 1 90.69 44 LEU B CA 1
ATOM 2685 C C . LEU B 1 44 ? 21.828 4.691 -2.166 1 90.69 44 LEU B C 1
ATOM 2687 O O . LEU B 1 44 ? 21.453 5.547 -2.969 1 90.69 44 LEU B O 1
ATOM 2691 N N . GLN B 1 45 ? 21.641 4.762 -0.922 1 86.38 45 GLN B N 1
ATOM 2692 C CA . GLN B 1 45 ? 20.984 5.914 -0.318 1 86.38 45 GLN B CA 1
ATOM 2693 C C . GLN B 1 45 ? 21.812 7.184 -0.498 1 86.38 45 GLN B C 1
ATOM 2695 O O . GLN B 1 45 ? 21.281 8.234 -0.866 1 86.38 45 GLN B O 1
ATOM 2700 N N . LYS B 1 46 ? 23.078 7.105 -0.217 1 87.88 46 LYS B N 1
ATOM 2701 C CA . LYS B 1 46 ? 23.969 8.242 -0.332 1 87.88 46 LYS B CA 1
ATOM 2702 C C . LYS B 1 46 ? 24.062 8.734 -1.774 1 87.88 46 LYS B C 1
ATOM 2704 O O . LYS B 1 46 ? 24.203 9.938 -2.021 1 87.88 46 LYS B O 1
ATOM 2709 N N . ASP B 1 47 ? 23.953 7.785 -2.652 1 91.5 47 ASP B N 1
ATOM 2710 C CA . ASP B 1 47 ? 24 8.125 -4.07 1 91.5 47 ASP B CA 1
ATOM 2711 C C . ASP B 1 47 ? 22.688 8.742 -4.535 1 91.5 47 ASP B C 1
ATOM 2713 O O . ASP B 1 47 ? 22.562 9.156 -5.691 1 91.5 47 ASP B O 1
ATOM 2717 N N . GLY B 1 48 ? 21.766 8.789 -3.689 1 87.62 48 GLY B N 1
ATOM 2718 C CA . GLY B 1 48 ? 20.5 9.406 -4.02 1 87.62 48 GLY B CA 1
ATOM 2719 C C . GLY B 1 48 ? 19.641 8.547 -4.922 1 87.62 48 GLY B C 1
ATOM 2720 O O . GLY B 1 48 ? 18.781 9.055 -5.645 1 87.62 48 GLY B O 1
ATOM 2721 N N . ARG B 1 49 ? 19.844 7.234 -4.832 1 93 49 ARG B N 1
ATOM 2722 C CA . ARG B 1 49 ? 19.156 6.332 -5.754 1 93 49 ARG B CA 1
ATOM 2723 C C . ARG B 1 49 ? 17.844 5.844 -5.156 1 93 49 ARG B C 1
ATOM 2725 O O . ARG B 1 49 ? 17 5.289 -5.863 1 93 49 ARG B O 1
ATOM 2732 N N . LEU B 1 50 ? 17.75 6.047 -3.867 1 91.25 50 LEU B N 1
ATOM 2733 C CA . LEU B 1 50 ? 16.531 5.633 -3.164 1 91.25 50 LEU B CA 1
ATOM 2734 C C . LEU B 1 50 ? 15.703 6.844 -2.754 1 91.25 50 LEU B C 1
ATOM 2736 O O . LEU B 1 50 ? 16.078 7.582 -1.842 1 91.25 50 LEU B O 1
ATOM 2740 N N . LEU B 1 51 ? 14.57 7.008 -3.334 1 89.69 51 LEU B N 1
ATOM 2741 C CA . LEU B 1 51 ? 13.75 8.203 -3.139 1 89.69 51 LEU B CA 1
ATOM 2742 C C . LEU B 1 51 ? 13.484 8.438 -1.657 1 89.69 51 LEU B C 1
ATOM 2744 O O . LEU B 1 51 ? 13.688 9.547 -1.158 1 89.69 51 LEU B O 1
ATOM 2748 N N . PHE B 1 52 ? 13.047 7.418 -0.938 1 88.19 52 PHE B N 1
ATOM 2749 C CA . PHE B 1 52 ? 12.781 7.547 0.49 1 88.19 52 PHE B CA 1
ATOM 2750 C C . PHE B 1 52 ? 13.633 6.566 1.287 1 88.19 52 PHE B C 1
ATOM 2752 O O . PHE B 1 52 ? 13.25 6.141 2.377 1 88.19 52 PHE B O 1
ATOM 2759 N N . GLY B 1 53 ? 14.648 6.055 0.638 1 83 53 GLY B N 1
ATOM 2760 C CA . GLY B 1 53 ? 15.633 5.242 1.341 1 83 53 GLY B CA 1
ATOM 2761 C C . GLY B 1 53 ? 15.258 3.773 1.41 1 83 53 GLY B C 1
ATOM 2762 O O . GLY B 1 53 ? 15.891 2.996 2.123 1 83 53 GLY B O 1
ATOM 2763 N N . GLN B 1 54 ? 14.289 3.389 0.605 1 84.62 54 GLN B N 1
ATOM 2764 C CA . GLN B 1 54 ? 13.812 2.016 0.712 1 84.62 54 GLN B CA 1
ATOM 2765 C C . GLN B 1 54 ? 14.039 1.251 -0.589 1 84.62 54 GLN B C 1
ATOM 2767 O O . GLN B 1 54 ? 14.102 1.851 -1.664 1 84.62 54 GLN B O 1
ATOM 2772 N N . VAL B 1 55 ? 14.289 -0.024 -0.377 1 88.75 55 VAL B N 1
ATOM 2773 C CA . VAL B 1 55 ? 14.25 -0.949 -1.506 1 88.75 55 VAL B CA 1
ATOM 2774 C C . VAL B 1 55 ? 12.906 -1.687 -1.521 1 88.75 55 VAL B C 1
ATOM 2776 O O . VAL B 1 55 ? 12.242 -1.791 -0.491 1 88.75 55 VAL B O 1
ATOM 2779 N N . PRO B 1 56 ? 12.438 -2.121 -2.65 1 94.38 56 PRO B N 1
ATOM 2780 C CA . PRO B 1 56 ? 13.125 -2.477 -3.896 1 94.38 56 PRO B CA 1
ATOM 2781 C C . PRO B 1 56 ? 13.453 -1.259 -4.758 1 94.38 56 PRO B C 1
ATOM 2783 O O . PRO B 1 56 ? 12.789 -0.223 -4.648 1 94.38 56 PRO B O 1
ATOM 2786 N N . LEU B 1 57 ? 14.547 -1.438 -5.492 1 97.06 57 LEU B N 1
ATOM 2787 C CA . LEU B 1 57 ? 14.945 -0.516 -6.551 1 97.06 57 LEU B CA 1
ATOM 2788 C C . LEU B 1 57 ? 15.023 -1.229 -7.895 1 97.06 57 LEU B C 1
ATOM 2790 O O . LEU B 1 57 ? 15.648 -2.283 -8.008 1 97.06 57 LEU B O 1
ATOM 2794 N N . VAL B 1 58 ? 14.289 -0.708 -8.891 1 98.31 58 VAL B N 1
ATOM 2795 C CA . VAL B 1 58 ? 14.305 -1.292 -10.227 1 98.31 58 VAL B CA 1
ATOM 2796 C C . VAL B 1 58 ? 14.812 -0.262 -11.234 1 98.31 58 VAL B C 1
ATOM 2798 O O . VAL B 1 58 ? 14.273 0.843 -11.328 1 98.31 58 VAL B O 1
ATOM 2801 N N . GLU B 1 59 ? 15.859 -0.585 -11.922 1 98.12 59 GLU B N 1
ATOM 2802 C CA . GLU B 1 59 ? 16.344 0.224 -13.039 1 98.12 59 GLU B CA 1
ATOM 2803 C C . GLU B 1 59 ? 15.703 -0.207 -14.352 1 98.12 59 GLU B C 1
ATOM 2805 O O . GLU B 1 59 ? 15.875 -1.347 -14.789 1 98.12 59 GLU B O 1
ATOM 2810 N N . ILE B 1 60 ? 15.016 0.72 -14.961 1 98 60 ILE B N 1
ATOM 2811 C CA . ILE B 1 60 ? 14.344 0.398 -16.219 1 98 60 ILE B CA 1
ATOM 2812 C C . ILE B 1 60 ? 14.062 1.681 -17 1 98 60 ILE B C 1
ATOM 2814 O O . ILE B 1 60 ? 13.711 2.707 -16.406 1 98 60 ILE B O 1
ATOM 2818 N N . ASP B 1 61 ? 14.172 1.701 -18.328 1 97.06 61 ASP B N 1
ATOM 2819 C CA . ASP B 1 61 ? 13.852 2.812 -19.219 1 97.06 61 ASP B CA 1
ATOM 2820 C C . ASP B 1 61 ? 14.57 4.09 -18.781 1 97.06 61 ASP B C 1
ATOM 2822 O O . ASP B 1 61 ? 14 5.18 -18.844 1 97.06 61 ASP B O 1
ATOM 2826 N N . GLY B 1 62 ? 15.695 3.904 -18.25 1 95.19 62 GLY B N 1
ATOM 2827 C CA . GLY B 1 62 ? 16.5 5.047 -17.844 1 95.19 62 GLY B CA 1
ATOM 2828 C C . GLY B 1 62 ? 16.062 5.645 -16.516 1 95.19 62 GLY B C 1
ATOM 2829 O O . GLY B 1 62 ? 16.531 6.715 -16.125 1 95.19 62 GLY B O 1
ATOM 2830 N N . MET B 1 63 ? 15.195 4.945 -15.859 1 96.75 63 MET B N 1
ATOM 2831 C CA . MET B 1 63 ? 14.688 5.43 -14.578 1 96.75 63 MET B CA 1
ATOM 2832 C C . MET B 1 63 ? 15.062 4.477 -13.445 1 96.75 63 MET B C 1
ATOM 2834 O O . MET B 1 63 ? 15.398 3.316 -13.688 1 96.75 63 MET B O 1
ATOM 2838 N N . GLU B 1 64 ? 15.125 5.016 -12.25 1 96.88 64 GLU B N 1
ATOM 2839 C CA . GLU B 1 64 ? 15.234 4.254 -11.016 1 96.88 64 GLU B CA 1
ATOM 2840 C C . GLU B 1 64 ? 13.93 4.281 -10.227 1 96.88 64 GLU B C 1
ATOM 2842 O O . GLU B 1 64 ? 13.578 5.309 -9.633 1 96.88 64 GLU B O 1
ATOM 2847 N N . LEU B 1 65 ? 13.328 3.148 -10.234 1 97.81 65 LEU B N 1
ATOM 2848 C CA . LEU B 1 65 ? 11.992 3.084 -9.641 1 97.81 65 LEU B CA 1
ATOM 2849 C C . LEU B 1 65 ? 12.055 2.467 -8.242 1 97.81 65 LEU B C 1
ATOM 2851 O O . LEU B 1 65 ? 12.734 1.461 -8.031 1 97.81 65 LEU B O 1
ATOM 2855 N N . THR B 1 66 ? 11.359 3.186 -7.391 1 95 66 THR B N 1
ATOM 2856 C CA . THR B 1 66 ? 11.164 2.652 -6.047 1 95 66 THR B CA 1
ATOM 2857 C C . THR B 1 66 ? 9.68 2.57 -5.703 1 95 66 THR B C 1
ATOM 2859 O O . THR B 1 66 ? 8.836 2.986 -6.496 1 95 66 THR B O 1
ATOM 2862 N N . GLN B 1 67 ? 9.336 1.925 -4.566 1 92.56 67 GLN B N 1
ATOM 2863 C CA . GLN B 1 67 ? 7.965 1.718 -4.109 1 92.56 67 GLN B CA 1
ATOM 2864 C C . GLN B 1 67 ? 7.289 0.592 -4.891 1 92.56 67 GLN B C 1
ATOM 2866 O O . GLN B 1 67 ? 7.02 0.733 -6.082 1 92.56 67 GLN B O 1
ATOM 2871 N N . THR B 1 68 ? 6.918 -0.389 -4.27 1 93.81 68 THR B N 1
ATOM 2872 C CA . THR B 1 68 ? 6.488 -1.659 -4.844 1 93.81 68 THR B CA 1
ATOM 2873 C C . THR B 1 68 ? 5.289 -1.458 -5.766 1 93.81 68 THR B C 1
ATOM 2875 O O . THR B 1 68 ? 5.312 -1.879 -6.926 1 93.81 68 THR B O 1
ATOM 2878 N N . ARG B 1 69 ? 4.312 -0.773 -5.309 1 93.94 69 ARG B N 1
ATOM 2879 C CA . ARG B 1 69 ? 3.086 -0.641 -6.09 1 93.94 69 ARG B CA 1
ATOM 2880 C C . ARG B 1 69 ? 3.311 0.232 -7.32 1 93.94 69 ARG B C 1
ATOM 2882 O O . ARG B 1 69 ? 2.715 -0.007 -8.375 1 93.94 69 ARG B O 1
ATOM 2889 N N . ALA B 1 70 ? 4.086 1.275 -7.125 1 96.94 70 ALA B N 1
ATOM 2890 C CA . ALA B 1 70 ? 4.418 2.125 -8.266 1 96.94 70 ALA B CA 1
ATOM 2891 C C . ALA B 1 70 ? 5.152 1.333 -9.344 1 96.94 70 ALA B C 1
ATOM 2893 O O . ALA B 1 70 ? 4.836 1.444 -10.531 1 96.94 70 ALA B O 1
ATOM 2894 N N . ILE B 1 71 ? 6.09 0.531 -8.906 1 97.94 71 ILE B N 1
ATOM 2895 C CA . ILE B 1 71 ? 6.867 -0.29 -9.82 1 97.94 71 ILE B CA 1
ATOM 2896 C C . ILE B 1 71 ? 5.945 -1.263 -10.555 1 97.94 71 ILE B C 1
ATOM 2898 O O . ILE B 1 71 ? 5.992 -1.364 -11.781 1 97.94 71 ILE B O 1
ATOM 2902 N N . LEU B 1 72 ? 5.117 -1.909 -9.812 1 98.12 72 LEU B N 1
ATOM 2903 C CA . LEU B 1 72 ? 4.223 -2.91 -10.375 1 98.12 72 LEU B CA 1
ATOM 2904 C C . LEU B 1 72 ? 3.258 -2.277 -11.375 1 98.12 72 LEU B C 1
ATOM 2906 O O . LEU B 1 72 ? 3.029 -2.824 -12.453 1 98.12 72 LEU B O 1
ATOM 2910 N N . SER B 1 73 ? 2.717 -1.153 -10.984 1 97.62 73 SER B N 1
ATOM 2911 C CA . SER B 1 73 ? 1.799 -0.455 -11.883 1 97.62 73 SER B CA 1
ATOM 2912 C C . SER B 1 73 ? 2.496 -0.036 -13.172 1 97.62 73 SER B C 1
ATOM 2914 O O . SER B 1 73 ? 1.931 -0.163 -14.258 1 97.62 73 SER B O 1
ATOM 2916 N N . TYR B 1 74 ? 3.678 0.434 -13.062 1 98.38 74 TYR B N 1
ATOM 2917 C CA . TYR B 1 74 ? 4.438 0.844 -14.242 1 98.38 74 TYR B CA 1
ATOM 2918 C C . TYR B 1 74 ? 4.703 -0.341 -15.164 1 98.38 74 TYR B C 1
ATOM 2920 O O . TYR B 1 74 ? 4.484 -0.256 -16.375 1 98.38 74 TYR B O 1
ATOM 2928 N N . LEU B 1 75 ? 5.172 -1.437 -14.609 1 98.44 75 LEU B N 1
ATOM 2929 C CA . LEU B 1 75 ? 5.477 -2.633 -15.383 1 98.44 75 LEU B CA 1
ATOM 2930 C C . LEU B 1 75 ? 4.219 -3.191 -16.047 1 98.44 75 LEU B C 1
ATOM 2932 O O . LEU B 1 75 ? 4.254 -3.604 -17.203 1 98.44 75 LEU B O 1
ATOM 2936 N N . ALA B 1 76 ? 3.146 -3.23 -15.266 1 98.31 76 ALA B N 1
ATOM 2937 C CA . ALA B 1 76 ? 1.893 -3.738 -15.82 1 98.31 76 ALA B CA 1
ATOM 2938 C C . ALA B 1 76 ? 1.449 -2.912 -17.016 1 98.31 76 ALA B C 1
ATOM 2940 O O . ALA B 1 76 ? 0.976 -3.461 -18.016 1 98.31 76 ALA B O 1
ATOM 2941 N N . THR B 1 77 ? 1.591 -1.605 -16.844 1 97.69 77 THR B N 1
ATOM 2942 C CA . THR B 1 77 ? 1.223 -0.715 -17.938 1 97.69 77 THR B CA 1
ATOM 2943 C C . THR B 1 77 ? 2.17 -0.893 -19.125 1 97.69 77 THR B C 1
ATOM 2945 O O . THR B 1 77 ? 1.726 -1.027 -20.266 1 97.69 77 THR B O 1
ATOM 2948 N N . LYS B 1 78 ? 3.381 -0.934 -18.859 1 97.31 78 LYS B N 1
ATOM 2949 C CA . LYS B 1 78 ? 4.402 -1.024 -19.891 1 97.31 78 LYS B CA 1
ATOM 2950 C C . LYS B 1 78 ? 4.23 -2.291 -20.734 1 97.31 78 LYS B C 1
ATOM 2952 O O . LYS B 1 78 ? 4.391 -2.264 -21.953 1 97.31 78 LYS B O 1
ATOM 2957 N N . TYR B 1 79 ? 3.906 -3.352 -20.109 1 97.5 79 TYR B N 1
ATOM 2958 C CA . TYR B 1 79 ? 3.889 -4.637 -20.797 1 97.5 79 TYR B CA 1
ATOM 2959 C C . TYR B 1 79 ? 2.459 -5.09 -21.078 1 97.5 79 TYR B C 1
ATOM 2961 O O . TYR B 1 79 ? 2.205 -6.285 -21.266 1 97.5 79 TYR B O 1
ATOM 2969 N N . ASN B 1 80 ? 1.498 -4.223 -20.969 1 96.44 80 ASN B N 1
ATOM 2970 C CA . ASN B 1 80 ? 0.105 -4.418 -21.359 1 96.44 80 ASN B CA 1
ATOM 2971 C C . ASN B 1 80 ? -0.568 -5.492 -20.5 1 96.44 80 ASN B C 1
ATOM 2973 O O . ASN B 1 80 ? -1.25 -6.371 -21.031 1 96.44 80 ASN B O 1
ATOM 2977 N N . LEU B 1 81 ? -0.272 -5.445 -19.297 1 97.94 81 LEU B N 1
ATOM 2978 C CA . LEU B 1 81 ? -0.885 -6.348 -18.328 1 97.94 81 LEU B CA 1
ATOM 2979 C C . LEU B 1 81 ? -1.811 -5.582 -17.375 1 97.94 81 LEU B C 1
ATOM 2981 O O . LEU B 1 81 ? -2.221 -6.113 -16.344 1 97.94 81 LEU B O 1
ATOM 2985 N N . HIS B 1 82 ? -1.944 -4.297 -17.703 1 97.44 82 HIS B N 1
ATOM 2986 C CA . HIS B 1 82 ? -2.861 -3.455 -16.953 1 97.44 82 HIS B CA 1
ATOM 2987 C C . HIS B 1 82 ? -4.191 -3.295 -17.672 1 97.44 82 HIS B C 1
ATOM 2989 O O . HIS B 1 82 ? -4.496 -4.055 -18.594 1 97.44 82 HIS B O 1
ATOM 2995 N N . GLY B 1 83 ? -5.094 -2.43 -17.25 1 95.5 83 GLY B N 1
ATOM 2996 C CA . GLY B 1 83 ? -6.395 -2.248 -17.875 1 95.5 83 GLY B CA 1
ATOM 2997 C C . GLY B 1 83 ? -6.332 -1.446 -19.172 1 95.5 83 GLY B C 1
ATOM 2998 O O . GLY B 1 83 ? -5.414 -0.648 -19.359 1 95.5 83 GLY B O 1
ATOM 2999 N N . LYS B 1 84 ? -7.281 -1.66 -20.047 1 94.25 84 LYS B N 1
ATOM 3000 C CA . LYS B 1 84 ? -7.348 -0.952 -21.328 1 94.25 84 LYS B CA 1
ATOM 3001 C C . LYS B 1 84 ? -7.949 0.44 -21.156 1 94.25 84 LYS B C 1
ATOM 3003 O O . LYS B 1 84 ? -7.832 1.288 -22.047 1 94.25 84 LYS B O 1
ATOM 3008 N N . ASP B 1 85 ? -8.609 0.639 -20.078 1 95 85 ASP B N 1
ATOM 3009 C CA . ASP B 1 85 ? -9.211 1.921 -19.719 1 95 85 ASP B CA 1
ATOM 3010 C C . ASP B 1 85 ? -9.219 2.123 -18.203 1 95 85 ASP B C 1
ATOM 3012 O O . ASP B 1 85 ? -8.867 1.213 -17.453 1 95 85 ASP B O 1
ATOM 3016 N N . PRO B 1 86 ? -9.602 3.32 -17.734 1 95.38 86 PRO B N 1
ATOM 3017 C CA . PRO B 1 86 ? -9.523 3.619 -16.312 1 95.38 86 PRO B CA 1
ATOM 3018 C C . PRO B 1 86 ? -10.414 2.709 -15.469 1 95.38 86 PRO B C 1
ATOM 3020 O O . PRO B 1 86 ? -10.055 2.354 -14.344 1 95.38 86 PRO B O 1
ATOM 3023 N N . LYS B 1 87 ? -11.523 2.348 -16 1 95.94 87 LYS B N 1
ATOM 3024 C CA . LYS B 1 87 ? -12.453 1.511 -15.25 1 95.94 87 LYS B CA 1
ATOM 3025 C C . LYS B 1 87 ? -11.891 0.107 -15.047 1 95.94 87 LYS B C 1
ATOM 3027 O O . LYS B 1 87 ? -11.945 -0.435 -13.945 1 95.94 87 LYS B O 1
ATOM 3032 N N . GLU B 1 88 ? -11.344 -0.437 -16.094 1 95.62 88 GLU B N 1
ATOM 3033 C CA . GLU B 1 88 ? -10.703 -1.743 -15.977 1 95.62 88 GLU B CA 1
ATOM 3034 C C . GLU B 1 88 ? -9.453 -1.661 -15.109 1 95.62 88 GLU B C 1
ATOM 3036 O O . GLU B 1 88 ? -9.172 -2.568 -14.32 1 95.62 88 GLU B O 1
ATOM 3041 N N . THR B 1 89 ? -8.758 -0.592 -15.297 1 97.38 89 THR B N 1
ATOM 3042 C CA . THR B 1 89 ? -7.512 -0.395 -14.562 1 97.38 89 THR B CA 1
ATOM 3043 C C . THR B 1 89 ? -7.77 -0.356 -13.062 1 97.38 89 THR B C 1
ATOM 3045 O O . THR B 1 89 ? -7.062 -1.01 -12.289 1 97.38 89 THR B O 1
ATOM 3048 N N . VAL B 1 90 ? -8.75 0.359 -12.68 1 97.75 90 VAL B N 1
ATOM 3049 C CA . VAL B 1 90 ? -9.016 0.487 -11.25 1 97.75 90 VAL B CA 1
ATOM 3050 C C . VAL B 1 90 ? -9.477 -0.854 -10.688 1 97.75 90 VAL B C 1
ATOM 3052 O O . VAL B 1 90 ? -9.164 -1.199 -9.547 1 97.75 90 VAL B O 1
ATOM 3055 N N . ARG B 1 91 ? -10.18 -1.603 -11.469 1 95.62 91 ARG B N 1
ATOM 3056 C CA . ARG B 1 91 ? -10.594 -2.924 -11.008 1 95.62 91 ARG B CA 1
ATOM 3057 C C . ARG B 1 91 ? -9.391 -3.832 -10.781 1 95.62 91 ARG B C 1
ATOM 3059 O O . ARG B 1 91 ? -9.312 -4.527 -9.766 1 95.62 91 ARG B O 1
ATOM 3066 N N . ILE B 1 92 ? -8.523 -3.773 -11.672 1 96.69 92 ILE B N 1
ATOM 3067 C CA . ILE B 1 92 ? -7.301 -4.555 -11.547 1 96.69 92 ILE B CA 1
ATOM 3068 C C . ILE B 1 92 ? -6.523 -4.098 -10.312 1 96.69 92 ILE B C 1
ATOM 3070 O O . ILE B 1 92 ? -6.047 -4.926 -9.531 1 96.69 92 ILE B O 1
ATOM 3074 N N . ASP B 1 93 ? -6.473 -2.826 -10.156 1 97.19 93 ASP B N 1
ATOM 3075 C CA . ASP B 1 93 ? -5.746 -2.268 -9.023 1 97.19 93 ASP B CA 1
ATOM 3076 C C . ASP B 1 93 ? -6.367 -2.717 -7.699 1 97.19 93 ASP B C 1
ATOM 3078 O O . ASP B 1 93 ? -5.648 -3.012 -6.738 1 97.19 93 ASP B O 1
ATOM 3082 N N . MET B 1 94 ? -7.613 -2.73 -7.637 1 95.62 94 MET B N 1
ATOM 3083 C CA . MET B 1 94 ? -8.297 -3.141 -6.41 1 95.62 94 MET B CA 1
ATOM 3084 C C . MET B 1 94 ? -7.953 -4.582 -6.051 1 95.62 94 MET B C 1
ATOM 3086 O O . MET B 1 94 ? -7.621 -4.879 -4.902 1 95.62 94 MET B O 1
ATOM 3090 N N . TYR B 1 95 ? -7.977 -5.434 -7.039 1 94.56 95 TYR B N 1
ATOM 3091 C CA . TYR B 1 95 ? -7.625 -6.828 -6.809 1 94.56 95 TYR B CA 1
ATOM 3092 C C . TYR B 1 95 ? -6.164 -6.961 -6.395 1 94.56 95 TYR B C 1
ATOM 3094 O O . TYR B 1 95 ? -5.848 -7.672 -5.438 1 94.56 95 TYR B O 1
ATOM 3102 N N . ALA B 1 96 ? -5.352 -6.25 -7.098 1 94.25 96 ALA B N 1
ATOM 3103 C CA . ALA B 1 96 ? -3.914 -6.344 -6.852 1 94.25 96 ALA B CA 1
ATOM 3104 C C . ALA B 1 96 ? -3.559 -5.848 -5.453 1 94.25 96 ALA B C 1
ATOM 3106 O O . ALA B 1 96 ? -2.775 -6.48 -4.742 1 94.25 96 ALA B O 1
ATOM 3107 N N . GLU B 1 97 ? -4.125 -4.789 -5.145 1 91.25 97 GLU B N 1
ATOM 3108 C CA . GLU B 1 97 ? -3.828 -4.211 -3.838 1 91.25 97 GLU B CA 1
ATOM 3109 C C . GLU B 1 97 ? -4.336 -5.105 -2.709 1 91.25 97 GLU B C 1
ATOM 3111 O O . GLU B 1 97 ? -3.633 -5.324 -1.72 1 91.25 97 GLU B O 1
ATOM 3116 N N . GLY B 1 98 ? -5.531 -5.559 -2.822 1 89 98 GLY B N 1
ATOM 3117 C CA . GLY B 1 98 ? -6.062 -6.461 -1.813 1 89 98 GLY B CA 1
ATOM 3118 C C . GLY B 1 98 ? -5.238 -7.723 -1.65 1 89 98 GLY B C 1
ATOM 3119 O O . GLY B 1 98 ? -5.004 -8.18 -0.529 1 89 98 GLY B O 1
ATOM 3120 N N . THR B 1 99 ? -4.844 -8.242 -2.693 1 92.62 99 THR B N 1
ATOM 3121 C CA . THR B 1 99 ? -4.035 -9.453 -2.682 1 92.62 99 THR B CA 1
ATOM 3122 C C . THR B 1 99 ? -2.664 -9.188 -2.072 1 92.62 99 THR B C 1
ATOM 3124 O O . THR B 1 99 ? -2.133 -10.016 -1.334 1 92.62 99 THR B O 1
ATOM 3127 N N . LEU B 1 100 ? -2.15 -8.031 -2.434 1 88.12 100 LEU B N 1
ATOM 3128 C CA . LEU B 1 100 ? -0.861 -7.648 -1.867 1 88.12 100 LEU B CA 1
ATOM 3129 C C . LEU B 1 100 ? -0.95 -7.523 -0.35 1 88.12 100 LEU B C 1
ATOM 3131 O O . LEU B 1 100 ? -0.016 -7.898 0.363 1 88.12 100 LEU B O 1
ATOM 3135 N N . ASP B 1 101 ? -2.006 -7.02 0.082 1 81.44 101 ASP B N 1
ATOM 3136 C CA . ASP B 1 101 ? -2.217 -6.906 1.522 1 81.44 101 ASP B CA 1
ATOM 3137 C C . ASP B 1 101 ? -2.176 -8.281 2.191 1 81.44 101 ASP B C 1
ATOM 3139 O O . ASP B 1 101 ? -1.567 -8.438 3.252 1 81.44 101 ASP B O 1
ATOM 3143 N N . LEU B 1 102 ? -2.785 -9.227 1.634 1 85.94 102 LEU B N 1
ATOM 3144 C CA . LEU B 1 102 ? -2.779 -10.586 2.158 1 85.94 102 LEU B CA 1
ATOM 3145 C C . LEU B 1 102 ? -1.368 -11.164 2.164 1 85.94 102 LEU B C 1
ATOM 3147 O O . LEU B 1 102 ? -0.942 -11.766 3.15 1 85.94 102 LEU B O 1
ATOM 3151 N N . MET B 1 103 ? -0.685 -10.93 1.132 1 88.31 103 MET B N 1
ATOM 3152 C CA . MET B 1 103 ? 0.667 -11.461 1.004 1 88.31 103 MET B CA 1
ATOM 3153 C C . MET B 1 103 ? 1.603 -10.828 2.029 1 88.31 103 MET B C 1
ATOM 3155 O O . MET B 1 103 ? 2.49 -11.5 2.562 1 88.31 103 MET B O 1
ATOM 3159 N N . MET B 1 104 ? 1.377 -9.641 2.223 1 79.25 104 MET B N 1
ATOM 3160 C CA . MET B 1 104 ? 2.203 -8.961 3.215 1 79.25 104 MET B CA 1
ATOM 3161 C C . MET B 1 104 ? 1.939 -9.508 4.613 1 79.25 104 MET B C 1
ATOM 3163 O O . MET B 1 104 ? 2.854 -9.586 5.438 1 79.25 104 MET B O 1
ATOM 3167 N N . MET B 1 105 ? 0.753 -9.945 4.879 1 76 105 MET B N 1
ATOM 3168 C CA . MET B 1 105 ? 0.424 -10.562 6.16 1 76 105 MET B CA 1
ATOM 3169 C C . MET B 1 105 ? 1.176 -11.875 6.34 1 76 105 MET B C 1
ATOM 3171 O O . MET B 1 105 ? 1.64 -12.188 7.438 1 76 105 MET B O 1
ATOM 3175 N N . VAL B 1 106 ? 1.253 -12.57 5.324 1 80 106 VAL B N 1
ATOM 3176 C CA . VAL B 1 106 ? 1.995 -13.82 5.355 1 80 106 VAL B CA 1
ATOM 3177 C C . VAL B 1 106 ? 3.469 -13.547 5.648 1 80 106 VAL B C 1
ATOM 3179 O O . VAL B 1 106 ? 4.074 -14.203 6.492 1 80 106 VAL B O 1
ATOM 3182 N N . ALA B 1 107 ? 3.951 -12.586 4.957 1 73.25 107 ALA B N 1
ATOM 3183 C CA . ALA B 1 107 ? 5.363 -12.25 5.102 1 73.25 107 ALA B CA 1
ATOM 3184 C C . ALA B 1 107 ? 5.676 -11.797 6.523 1 73.25 107 ALA B C 1
ATOM 3186 O O . ALA B 1 107 ? 6.703 -12.172 7.094 1 73.25 107 ALA B O 1
ATOM 3187 N N . LEU B 1 108 ? 4.793 -11.055 7.051 1 66.31 108 LEU B N 1
ATOM 3188 C CA . LEU B 1 108 ? 4.992 -10.547 8.406 1 66.31 108 LEU B CA 1
ATOM 3189 C C . LEU B 1 108 ? 4.891 -11.68 9.43 1 66.31 108 LEU B C 1
ATOM 3191 O O . LEU B 1 108 ? 5.625 -11.703 10.414 1 66.31 108 LEU B O 1
ATOM 3195 N N . ALA B 1 109 ? 4.004 -12.547 9.18 1 69.25 109 ALA B N 1
ATOM 3196 C CA . ALA B 1 109 ? 3.82 -13.68 10.086 1 69.25 109 ALA B CA 1
ATOM 3197 C C . ALA B 1 109 ? 5.066 -14.562 10.117 1 69.25 109 ALA B C 1
ATOM 3199 O O . ALA B 1 109 ? 5.387 -15.148 11.156 1 69.25 109 ALA B O 1
ATOM 3200 N N . ALA B 1 110 ? 5.727 -14.594 9.008 1 64.81 110 ALA B N 1
ATOM 3201 C CA . ALA B 1 110 ? 6.918 -15.43 8.898 1 64.81 110 ALA B CA 1
ATOM 3202 C C . ALA B 1 110 ? 8.055 -14.883 9.758 1 64.81 110 ALA B C 1
ATOM 3204 O O . ALA B 1 110 ? 8.945 -15.625 10.164 1 64.81 110 ALA B O 1
ATOM 3205 N N . PHE B 1 111 ? 7.91 -13.641 10.125 1 60.66 111 PHE B N 1
ATOM 3206 C CA . PHE B 1 111 ? 8.984 -13.008 10.883 1 60.66 111 PHE B CA 1
ATOM 3207 C C . PHE B 1 111 ? 8.633 -12.938 12.367 1 60.66 111 PHE B C 1
ATOM 3209 O O . PHE B 1 111 ? 9.445 -12.508 13.188 1 60.66 111 PHE B O 1
ATOM 3216 N N . LYS B 1 112 ? 7.5 -13.375 12.617 1 60.94 112 LYS B N 1
ATOM 3217 C CA . LYS B 1 112 ? 7.102 -13.383 14.023 1 60.94 112 LYS B CA 1
ATOM 3218 C C . LYS B 1 112 ? 7.824 -14.484 14.789 1 60.94 112 LYS B C 1
ATOM 3220 O O . LYS B 1 112 ? 8.18 -15.516 14.227 1 60.94 112 LYS B O 1
ATOM 3225 N N . PRO B 1 113 ? 7.945 -14.094 16.016 1 55.84 113 PRO B N 1
ATOM 3226 C CA . PRO B 1 113 ? 8.516 -15.156 16.844 1 55.84 113 PRO B CA 1
ATOM 3227 C C . PRO B 1 113 ? 7.641 -16.406 16.875 1 55.84 113 PRO B C 1
ATOM 3229 O O . PRO B 1 113 ? 6.445 -16.344 16.578 1 55.84 113 PRO B O 1
ATOM 3232 N N . PRO B 1 114 ? 8.336 -17.422 17.188 1 58.78 114 PRO B N 1
ATOM 3233 C CA . PRO B 1 114 ? 7.617 -18.703 17.172 1 58.78 114 PRO B CA 1
ATOM 3234 C C . PRO B 1 114 ? 6.355 -18.672 18.031 1 58.78 114 PRO B C 1
ATOM 3236 O O . PRO B 1 114 ? 5.348 -19.297 17.672 1 58.78 114 PRO B O 1
ATOM 3239 N N . GLU B 1 115 ? 6.605 -17.812 19.125 1 54.94 115 GLU B N 1
ATOM 3240 C CA . GLU B 1 115 ? 5.418 -17.688 19.953 1 54.94 115 GLU B CA 1
ATOM 3241 C C . GLU B 1 115 ? 4.324 -16.891 19.266 1 54.94 115 GLU B C 1
ATOM 3243 O O . GLU B 1 115 ? 4.535 -15.727 18.906 1 54.94 115 GLU B O 1
ATOM 3248 N N . GLY B 1 116 ? 3.387 -17.516 18.719 1 61.56 116 GLY B N 1
ATOM 3249 C CA . GLY B 1 116 ? 2.264 -16.828 18.094 1 61.56 116 GLY B CA 1
ATOM 3250 C C . GLY B 1 116 ? 2.273 -16.938 16.578 1 61.56 116 GLY B C 1
ATOM 3251 O O . GLY B 1 116 ? 1.292 -16.578 15.93 1 61.56 116 GLY B O 1
ATOM 3252 N N . LYS B 1 117 ? 3.457 -17.344 16.172 1 67.5 117 LYS B N 1
ATOM 3253 C CA . LYS B 1 117 ? 3.596 -17.484 14.727 1 67.5 117 LYS B CA 1
ATOM 3254 C C . LYS B 1 117 ? 2.488 -18.344 14.148 1 67.5 117 LYS B C 1
ATOM 3256 O O . LYS B 1 117 ? 1.874 -18 13.141 1 67.5 117 LYS B O 1
ATOM 3261 N N . GLU B 1 118 ? 2.307 -19.344 14.852 1 74.19 118 GLU B N 1
ATOM 3262 C CA . GLU B 1 118 ? 1.295 -20.281 14.359 1 74.19 118 GLU B CA 1
ATOM 3263 C C . GLU B 1 118 ? -0.088 -19.625 14.352 1 74.19 118 GLU B C 1
ATOM 3265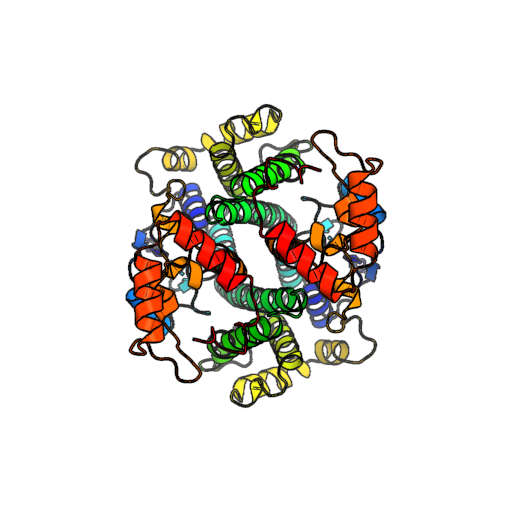 O O . GLU B 1 118 ? -0.854 -19.812 13.398 1 74.19 118 GLU B O 1
ATOM 3270 N N . GLU B 1 119 ? -0.336 -18.938 15.305 1 70.81 119 GLU B N 1
ATOM 3271 C CA . GLU B 1 119 ? -1.625 -18.25 15.391 1 70.81 119 GLU B CA 1
ATOM 3272 C C . GLU B 1 119 ? -1.76 -17.203 14.305 1 70.81 119 GLU B C 1
ATOM 3274 O O . GLU B 1 119 ? -2.834 -17.031 13.719 1 70.81 119 GLU B O 1
ATOM 3279 N N . SER B 1 120 ? -0.692 -16.578 14.117 1 72.69 120 SER B N 1
ATOM 3280 C CA . SER B 1 120 ? -0.694 -15.539 13.078 1 72.69 120 SER B CA 1
ATOM 3281 C C . SER B 1 120 ? -0.889 -16.156 11.695 1 72.69 120 SER B C 1
ATOM 3283 O O . SER B 1 120 ? -1.634 -15.609 10.875 1 72.69 120 SER B O 1
ATOM 3285 N N . LEU B 1 121 ? -0.253 -17.203 11.562 1 79.81 121 LEU B N 1
ATOM 3286 C CA . LEU B 1 121 ? -0.377 -17.875 10.273 1 79.81 121 LEU B CA 1
ATOM 3287 C C . LEU B 1 121 ? -1.788 -18.422 10.078 1 79.81 121 LEU B C 1
ATOM 3289 O O . LEU B 1 121 ? -2.33 -18.375 8.977 1 79.81 121 LEU B O 1
ATOM 3293 N N . ALA B 1 122 ? -2.338 -18.891 11.125 1 81.62 122 ALA B N 1
ATOM 3294 C CA . ALA B 1 122 ? -3.709 -19.391 11.055 1 81.62 122 ALA B CA 1
ATOM 3295 C C . ALA B 1 122 ? -4.688 -18.266 10.727 1 81.62 122 ALA B C 1
ATOM 3297 O O . ALA B 1 122 ? -5.656 -18.484 9.992 1 81.62 122 ALA B O 1
ATOM 3298 N N . LEU B 1 123 ? -4.414 -17.188 11.242 1 77.62 123 LEU B N 1
ATOM 3299 C CA . LEU B 1 123 ? -5.25 -16.031 10.969 1 77.62 123 LEU B CA 1
ATOM 3300 C C . LEU B 1 123 ? -5.168 -15.633 9.5 1 77.62 123 LEU B C 1
ATOM 3302 O O . LEU B 1 123 ? -6.18 -15.273 8.891 1 77.62 123 LEU B O 1
ATOM 3306 N N . VAL B 1 124 ? -3.988 -15.703 9.008 1 82 124 VAL B N 1
ATOM 3307 C CA . VAL B 1 124 ? -3.795 -15.367 7.598 1 82 124 VAL B CA 1
ATOM 3308 C C . VAL B 1 124 ? -4.59 -16.328 6.723 1 82 124 VAL B C 1
ATOM 3310 O O . VAL B 1 124 ? -5.27 -15.914 5.785 1 82 124 VAL B O 1
ATOM 3313 N N . VAL B 1 125 ? -4.508 -17.516 7.055 1 88.62 125 VAL B N 1
ATOM 3314 C CA . VAL B 1 125 ? -5.207 -18.547 6.289 1 88.62 125 VAL B CA 1
ATOM 3315 C C . VAL B 1 125 ? -6.719 -18.328 6.391 1 88.62 125 VAL B C 1
ATOM 3317 O O . VAL B 1 125 ? -7.434 -18.438 5.391 1 88.62 125 VAL B O 1
ATOM 3320 N N . LYS B 1 126 ? -7.137 -18.031 7.508 1 84.56 126 LYS B N 1
ATOM 3321 C CA . LYS B 1 126 ? -8.555 -17.766 7.715 1 84.56 126 LYS B CA 1
ATOM 3322 C C . LYS B 1 126 ? -9.023 -16.578 6.887 1 84.56 126 LYS B C 1
ATOM 3324 O O . LYS B 1 126 ? -10.07 -16.625 6.234 1 84.56 126 LYS B O 1
ATOM 3329 N N . LYS B 1 127 ? -8.281 -15.609 6.895 1 81.94 127 LYS B N 1
ATOM 3330 C CA . LYS B 1 127 ? -8.617 -14.414 6.129 1 81.94 127 LYS B CA 1
ATOM 3331 C C . LYS B 1 127 ? -8.625 -14.703 4.629 1 81.94 127 LYS B C 1
ATOM 3333 O O . LYS B 1 127 ? -9.492 -14.219 3.9 1 81.94 127 LYS B O 1
ATOM 3338 N N . ALA B 1 128 ? -7.637 -15.406 4.246 1 89.25 128 ALA B N 1
ATOM 3339 C CA . ALA B 1 128 ? -7.582 -15.789 2.838 1 89.25 128 ALA B CA 1
ATOM 3340 C C . ALA B 1 128 ? -8.852 -16.531 2.424 1 89.25 128 ALA B C 1
ATOM 3342 O O . ALA B 1 128 ? -9.477 -16.188 1.418 1 89.25 128 ALA B O 1
ATOM 3343 N N . LYS B 1 129 ? -9.273 -17.406 3.217 1 89.25 129 LYS B N 1
ATOM 3344 C CA . LYS B 1 129 ? -10.398 -18.281 2.895 1 89.25 129 LYS B CA 1
ATOM 3345 C C . LYS B 1 129 ? -11.719 -17.5 2.938 1 89.25 129 LYS B C 1
ATOM 3347 O O . LYS B 1 129 ? -12.617 -17.766 2.139 1 89.25 129 LYS B O 1
ATOM 3352 N N . THR B 1 130 ? -11.789 -16.578 3.781 1 84.62 130 THR B N 1
ATOM 3353 C CA . THR B 1 130 ? -13.078 -15.945 4.02 1 84.62 130 THR B CA 1
ATOM 3354 C C . THR B 1 130 ? -13.227 -14.688 3.17 1 84.62 130 THR B C 1
ATOM 3356 O O . THR B 1 130 ? -14.328 -14.344 2.736 1 84.62 130 THR B O 1
ATOM 3359 N N . GLN B 1 131 ? -12.133 -14.117 2.873 1 82.69 131 GLN B N 1
ATOM 3360 C CA . GLN B 1 131 ? -12.242 -12.805 2.246 1 82.69 131 GLN B CA 1
ATOM 3361 C C . GLN B 1 131 ? -11.68 -12.82 0.829 1 82.69 131 GLN B C 1
ATOM 3363 O O . GLN B 1 131 ? -12.227 -12.18 -0.069 1 82.69 131 GLN B O 1
ATOM 3368 N N . HIS B 1 132 ? -10.695 -13.5 0.604 1 86 132 HIS B N 1
ATOM 3369 C CA . HIS B 1 132 ? -9.984 -13.344 -0.657 1 86 132 HIS B CA 1
ATOM 3370 C C . HIS B 1 132 ? -10.336 -14.453 -1.636 1 86 132 HIS B C 1
ATOM 3372 O O . HIS B 1 132 ? -10.57 -14.195 -2.818 1 86 132 HIS B O 1
ATOM 3378 N N . PHE B 1 133 ? -10.484 -15.609 -1.22 1 85.5 133 PHE B N 1
ATOM 3379 C CA . PHE B 1 133 ? -10.625 -16.75 -2.107 1 85.5 133 PHE B CA 1
ATOM 3380 C C . PHE B 1 133 ? -12.031 -16.812 -2.691 1 85.5 133 PHE B C 1
ATOM 3382 O O . PHE B 1 133 ? -12.219 -17.281 -3.818 1 85.5 133 PHE B O 1
ATOM 3389 N N . PRO B 1 134 ? -12.977 -16.281 -2.01 1 79.56 134 PRO B N 1
ATOM 3390 C CA . PRO B 1 134 ? -14.312 -16.297 -2.605 1 79.56 134 PRO B CA 1
ATOM 3391 C C . PRO B 1 134 ? -14.469 -15.281 -3.736 1 79.56 134 PRO B C 1
ATOM 3393 O O . PRO B 1 134 ? -15.539 -15.18 -4.336 1 79.56 134 PRO B O 1
ATOM 3396 N N . ILE B 1 135 ? -13.555 -14.695 -4.156 1 77.75 135 ILE B N 1
ATOM 3397 C CA . ILE B 1 135 ? -13.586 -13.586 -5.102 1 77.75 135 ILE B CA 1
ATOM 3398 C C . ILE B 1 135 ? -14.016 -14.094 -6.477 1 77.75 135 ILE B C 1
ATOM 3400 O O . ILE B 1 135 ? -14.523 -13.328 -7.293 1 77.75 135 ILE B O 1
ATOM 3404 N N . LEU B 1 136 ? -13.812 -15.367 -6.766 1 72.5 136 LEU B N 1
ATOM 3405 C CA . LEU B 1 136 ? -14.125 -15.891 -8.094 1 72.5 136 LEU B CA 1
ATOM 3406 C C . LEU B 1 136 ? -15.539 -16.469 -8.125 1 72.5 136 LEU B C 1
ATOM 3408 O O . LEU B 1 136 ? -16.016 -16.891 -9.18 1 72.5 136 LEU B O 1
ATOM 3412 N N . LYS B 1 137 ? -16.094 -16.547 -7.098 1 67.88 137 LYS B N 1
ATOM 3413 C CA . LYS B 1 137 ? -17.391 -17.219 -7.035 1 67.88 137 LYS B CA 1
ATOM 3414 C C . LYS B 1 137 ? -18.344 -16.656 -8.078 1 67.88 137 LYS B C 1
ATOM 3416 O O . LYS B 1 137 ? -19.031 -17.422 -8.773 1 67.88 137 LYS B O 1
ATOM 3421 N N . ASP B 1 138 ? -18.484 -15.391 -8.133 1 61.12 138 ASP B N 1
ATOM 3422 C CA . ASP B 1 138 ? -19.438 -14.875 -9.102 1 61.12 138 ASP B CA 1
ATOM 3423 C C . ASP B 1 138 ? -18.734 -14.391 -10.367 1 61.12 138 ASP B C 1
ATOM 3425 O O . ASP B 1 138 ? -19.281 -13.602 -11.133 1 61.12 138 ASP B O 1
ATOM 3429 N N . HIS B 1 139 ? -17.562 -15.156 -10.508 1 64.25 139 HIS B N 1
ATOM 3430 C CA . HIS B 1 139 ? -16.75 -14.641 -11.602 1 64.25 139 HIS B CA 1
ATOM 3431 C C . HIS B 1 139 ? -16.938 -15.469 -12.867 1 64.25 139 HIS B C 1
ATOM 3433 O O . HIS B 1 139 ? -16.812 -16.703 -12.836 1 64.25 139 HIS B O 1
ATOM 3439 N N . GLY B 1 140 ? -17.766 -15.242 -13.633 1 62.38 140 GLY B N 1
ATOM 3440 C CA . GLY B 1 140 ? -18.031 -15.945 -14.875 1 62.38 140 GLY B CA 1
ATOM 3441 C C . GLY B 1 140 ? -16.875 -15.867 -15.867 1 62.38 140 GLY B C 1
ATOM 3442 O O . GLY B 1 140 ? -16.906 -16.516 -16.922 1 62.38 140 GLY B O 1
ATOM 3443 N N . GLU B 1 141 ? -15.883 -15.203 -15.617 1 73.06 141 GLU B N 1
ATOM 3444 C CA . GLU B 1 141 ? -14.82 -14.984 -16.594 1 73.06 141 GLU B CA 1
ATOM 3445 C C . GLU B 1 141 ? -13.562 -15.766 -16.234 1 73.06 141 GLU B C 1
ATOM 3447 O O . GLU B 1 141 ? -13.43 -16.25 -15.109 1 73.06 141 GLU B O 1
ATOM 3452 N N . ASP B 1 142 ? -12.75 -16.016 -17.281 1 81.5 142 ASP B N 1
ATOM 3453 C CA . ASP B 1 142 ? -11.523 -16.781 -17.125 1 81.5 142 ASP B CA 1
ATOM 3454 C C . ASP B 1 142 ? -10.508 -16.047 -16.266 1 81.5 142 ASP B C 1
ATOM 3456 O O . ASP B 1 142 ? -9.633 -16.656 -15.648 1 81.5 142 ASP B O 1
ATOM 3460 N N . PHE B 1 143 ? -10.68 -14.797 -16.266 1 91.31 143 PHE B N 1
ATOM 3461 C CA . PHE B 1 143 ? -9.75 -13.969 -15.516 1 91.31 143 PHE B CA 1
ATOM 3462 C C . PHE B 1 143 ? -10.492 -13.086 -14.523 1 91.31 143 PHE B C 1
ATOM 3464 O O . PHE B 1 143 ? -11.727 -13.031 -14.531 1 91.31 143 PHE B O 1
ATOM 3471 N N . LEU B 1 144 ? -9.758 -12.523 -13.625 1 89.75 144 LEU B N 1
ATOM 3472 C CA . LEU B 1 144 ? -10.375 -11.719 -12.57 1 89.75 144 LEU B CA 1
ATOM 3473 C C . LEU B 1 144 ? -11.078 -10.508 -13.164 1 89.75 144 LEU B C 1
ATOM 3475 O O . LEU B 1 144 ? -12.156 -10.117 -12.703 1 89.75 144 LEU B O 1
ATOM 3479 N N . VAL B 1 145 ? -10.383 -9.922 -14.102 1 89.5 145 VAL B N 1
ATOM 3480 C CA . VAL B 1 145 ? -10.953 -8.734 -14.727 1 89.5 145 VAL B CA 1
ATOM 3481 C C . VAL B 1 145 ? -10.961 -8.898 -16.25 1 89.5 145 VAL B C 1
ATOM 3483 O O . VAL B 1 145 ? -9.906 -9.078 -16.859 1 89.5 145 VAL B O 1
ATOM 3486 N N . GLY B 1 146 ? -12.117 -8.891 -16.766 1 85.75 146 GLY B N 1
ATOM 3487 C CA . GLY B 1 146 ? -12.227 -8.984 -18.203 1 85.75 146 GLY B CA 1
ATOM 3488 C C . GLY B 1 146 ? -11.867 -10.352 -18.75 1 85.75 146 GLY B C 1
ATOM 3489 O O . GLY B 1 146 ? -12.039 -11.359 -18.078 1 85.75 146 GLY B O 1
ATOM 3490 N N . ASN B 1 147 ? -11.445 -10.359 -20 1 87.88 147 ASN B N 1
ATOM 3491 C CA . ASN B 1 147 ? -11.195 -11.617 -20.703 1 87.88 147 ASN B CA 1
ATOM 3492 C C . ASN B 1 147 ? -9.719 -11.766 -21.062 1 87.88 147 ASN B C 1
ATOM 3494 O O . ASN B 1 147 ? -9.375 -12.539 -21.969 1 87.88 147 ASN B O 1
ATOM 3498 N N . LYS B 1 148 ? -8.961 -11.031 -20.438 1 92.81 148 LYS B N 1
ATOM 3499 C CA . LYS B 1 148 ? -7.535 -11.086 -20.734 1 92.81 148 LYS B CA 1
ATOM 3500 C C . LYS B 1 148 ? -6.711 -11.305 -19.469 1 92.81 148 LYS B C 1
ATOM 3502 O O . LYS B 1 148 ? -7.121 -10.898 -18.375 1 92.81 148 LYS B O 1
ATOM 3507 N N . PHE B 1 149 ? -5.602 -11.969 -19.781 1 95.56 149 PHE B N 1
ATOM 3508 C CA . PHE B 1 149 ? -4.625 -12.172 -18.719 1 95.56 149 PHE B CA 1
ATOM 3509 C C . PHE B 1 149 ? -4.004 -10.844 -18.297 1 95.56 149 PHE B C 1
ATOM 3511 O O . PHE B 1 149 ? -3.473 -10.109 -19.125 1 95.56 149 PHE B O 1
ATOM 3518 N N . ARG B 1 150 ? -4.234 -10.516 -16.938 1 96.56 150 ARG B N 1
ATOM 3519 C CA . ARG B 1 150 ? -3.773 -9.227 -16.453 1 96.56 150 ARG B CA 1
ATOM 3520 C C . ARG B 1 150 ? -2.982 -9.375 -15.156 1 96.56 150 ARG B C 1
ATOM 3522 O O . ARG B 1 150 ? -2.803 -10.492 -14.664 1 96.56 150 ARG B O 1
ATOM 3529 N N . TRP B 1 151 ? -2.463 -8.281 -14.664 1 97.81 151 TRP B N 1
ATOM 3530 C CA . TRP B 1 151 ? -1.651 -8.188 -13.453 1 97.81 151 TRP B CA 1
ATOM 3531 C C . TRP B 1 151 ? -2.373 -8.812 -12.266 1 97.81 151 TRP B C 1
ATOM 3533 O O . TRP B 1 151 ? -1.763 -9.531 -11.469 1 97.81 151 TRP B O 1
ATOM 3543 N N . ALA B 1 152 ? -3.629 -8.586 -12.141 1 96.31 152 ALA B N 1
ATOM 3544 C CA . ALA B 1 152 ? -4.414 -9.094 -11.016 1 96.31 152 ALA B CA 1
ATOM 3545 C C . ALA B 1 152 ? -4.383 -10.617 -10.969 1 96.31 152 ALA B C 1
ATOM 3547 O O . ALA B 1 152 ? -4.371 -11.211 -9.883 1 96.31 152 ALA B O 1
ATOM 3548 N N . ASP B 1 153 ? -4.391 -11.258 -12.078 1 96.69 153 ASP B N 1
ATOM 3549 C CA . ASP B 1 153 ? -4.359 -12.719 -12.141 1 96.69 153 ASP B CA 1
ATOM 3550 C C . ASP B 1 153 ? -3.027 -13.266 -11.641 1 96.69 153 ASP B C 1
ATOM 3552 O O . ASP B 1 153 ? -2.992 -14.266 -10.93 1 96.69 153 ASP B O 1
ATOM 3556 N N . ILE B 1 154 ? -1.993 -12.617 -12.062 1 97.75 154 ILE B N 1
ATOM 3557 C CA . ILE B 1 154 ? -0.65 -13.023 -11.664 1 97.75 154 ILE B CA 1
ATOM 3558 C C . ILE B 1 154 ? -0.511 -12.945 -10.148 1 97.75 154 ILE B C 1
ATOM 3560 O O . ILE B 1 154 ? -0.014 -13.883 -9.508 1 97.75 154 ILE B O 1
ATOM 3564 N N . GLN B 1 155 ? -0.92 -11.859 -9.664 1 96.25 155 GLN B N 1
ATOM 3565 C CA . GLN B 1 155 ? -0.794 -11.633 -8.227 1 96.25 155 GLN B CA 1
ATOM 3566 C C . GLN B 1 155 ? -1.643 -12.633 -7.438 1 96.25 155 GLN B C 1
ATOM 3568 O O . GLN B 1 155 ? -1.251 -13.062 -6.352 1 96.25 155 GLN B O 1
ATOM 3573 N N . LEU B 1 156 ? -2.836 -12.883 -7.949 1 95.19 156 LEU B N 1
ATOM 3574 C CA . LEU B 1 156 ? -3.68 -13.852 -7.262 1 95.19 156 LEU B CA 1
ATOM 3575 C C . LEU B 1 156 ? -3.021 -15.227 -7.242 1 95.19 156 LEU B C 1
ATOM 3577 O O . LEU B 1 156 ? -3.043 -15.914 -6.223 1 95.19 156 LEU B O 1
ATOM 3581 N N . LEU B 1 157 ? -2.467 -15.641 -8.312 1 96.75 157 LEU B N 1
ATOM 3582 C CA . LEU B 1 157 ? -1.76 -16.922 -8.336 1 96.75 157 LEU B CA 1
ATOM 3583 C C . LEU B 1 157 ? -0.628 -16.938 -7.316 1 96.75 157 LEU B C 1
ATOM 3585 O O . LEU B 1 157 ? -0.468 -17.906 -6.578 1 96.75 157 LEU B O 1
ATOM 3589 N N . GLU B 1 158 ? 0.177 -15.875 -7.316 1 96.31 158 GLU B N 1
ATOM 3590 C CA . GLU B 1 158 ? 1.259 -15.758 -6.344 1 96.31 158 GLU B CA 1
ATOM 3591 C C . GLU B 1 158 ? 0.74 -15.93 -4.918 1 96.31 158 GLU B C 1
ATOM 3593 O O . GLU B 1 158 ? 1.327 -16.656 -4.121 1 96.31 158 GLU B O 1
ATOM 3598 N N . ALA B 1 159 ? -0.345 -15.266 -4.609 1 94.62 159 ALA B N 1
ATOM 3599 C CA . ALA B 1 159 ? -0.933 -15.32 -3.273 1 94.62 159 ALA B CA 1
ATOM 3600 C C . ALA B 1 159 ? -1.41 -16.734 -2.943 1 94.62 159 ALA B C 1
ATOM 3602 O O . ALA B 1 159 ? -1.216 -17.219 -1.824 1 94.62 159 ALA B O 1
ATOM 3603 N N . ILE B 1 160 ? -2.057 -17.344 -3.883 1 94.94 160 ILE B N 1
ATOM 3604 C CA . ILE B 1 160 ? -2.543 -18.703 -3.691 1 94.94 160 ILE B CA 1
ATOM 3605 C C . ILE B 1 160 ? -1.377 -19.625 -3.342 1 94.94 160 ILE B C 1
ATOM 3607 O O . ILE B 1 160 ? -1.447 -20.375 -2.373 1 94.94 160 ILE B O 1
ATOM 3611 N N . LEU B 1 161 ? -0.333 -19.516 -4.098 1 95.12 161 LEU B N 1
ATOM 3612 C CA . LEU B 1 161 ? 0.831 -20.375 -3.869 1 95.12 161 LEU B CA 1
ATOM 3613 C C . LEU B 1 161 ? 1.447 -20.094 -2.502 1 95.12 161 LEU B C 1
ATOM 3615 O O . LEU B 1 161 ? 1.869 -21.016 -1.806 1 95.12 161 LEU B O 1
ATOM 3619 N N . MET B 1 162 ? 1.457 -18.875 -2.135 1 91.56 162 MET B N 1
ATOM 3620 C CA . MET B 1 162 ? 2.016 -18.5 -0.835 1 91.56 162 MET B CA 1
ATOM 3621 C C . MET B 1 162 ? 1.192 -19.109 0.299 1 91.56 162 MET B C 1
ATOM 3623 O O . MET B 1 162 ? 1.749 -19.625 1.271 1 91.56 162 MET B O 1
ATOM 3627 N N . VAL B 1 163 ? -0.086 -19.016 0.174 1 91.44 163 VAL B N 1
ATOM 3628 C CA . VAL B 1 163 ? -0.961 -19.531 1.222 1 91.44 163 VAL B CA 1
ATOM 3629 C C . VAL B 1 163 ? -0.897 -21.062 1.244 1 91.44 163 VAL B C 1
ATOM 3631 O O . VAL B 1 163 ? -0.96 -21.672 2.311 1 91.44 163 VAL B O 1
ATOM 3634 N N . GLU B 1 164 ? -0.755 -21.641 0.108 1 93.25 164 GLU B N 1
ATOM 3635 C CA . GLU B 1 164 ? -0.618 -23.094 0.028 1 93.25 164 GLU B CA 1
ATOM 3636 C C . GLU B 1 164 ? 0.647 -23.578 0.738 1 93.25 164 GLU B C 1
ATOM 3638 O O . GLU B 1 164 ? 0.692 -24.688 1.254 1 93.25 164 GLU B O 1
ATOM 3643 N N . GLU B 1 165 ? 1.622 -22.766 0.668 1 88.94 165 GLU B N 1
ATOM 3644 C CA . GLU B 1 165 ? 2.854 -23.094 1.38 1 88.94 165 GLU B CA 1
ATOM 3645 C C . GLU B 1 165 ? 2.615 -23.172 2.885 1 88.94 165 GLU B C 1
ATOM 3647 O O . GLU B 1 165 ? 3.344 -23.859 3.598 1 88.94 165 GLU B O 1
ATOM 3652 N N . LEU B 1 166 ? 1.618 -22.484 3.357 1 86.19 166 LEU B N 1
ATOM 3653 C CA . LEU B 1 166 ? 1.267 -22.5 4.773 1 86.19 166 LEU B CA 1
ATOM 3654 C C . LEU B 1 166 ? 0.307 -23.641 5.082 1 86.19 166 LEU B C 1
ATOM 3656 O O . LEU B 1 166 ? 0.403 -24.266 6.141 1 86.19 166 LEU B O 1
ATOM 3660 N N . ASP B 1 167 ? -0.593 -23.844 4.215 1 90.19 167 ASP B N 1
ATOM 3661 C CA . ASP B 1 167 ? -1.613 -24.875 4.324 1 90.19 167 ASP B CA 1
ATOM 3662 C C . ASP B 1 167 ? -1.914 -25.5 2.963 1 90.19 167 ASP B C 1
ATOM 3664 O O . ASP B 1 167 ? -2.691 -24.938 2.182 1 90.19 167 ASP B O 1
ATOM 3668 N N . ALA B 1 168 ? -1.481 -26.656 2.785 1 90.38 168 ALA B N 1
ATOM 3669 C CA . ALA B 1 168 ? -1.577 -27.328 1.49 1 90.38 168 ALA B CA 1
ATOM 3670 C C . ALA B 1 168 ? -3.029 -27.656 1.143 1 90.38 168 ALA B C 1
ATOM 3672 O O . ALA B 1 168 ? -3.369 -27.828 -0.03 1 90.38 168 ALA B O 1
ATOM 3673 N N . SER B 1 169 ? -3.848 -27.641 2.068 1 92.06 169 SER B N 1
ATOM 3674 C CA . SER B 1 169 ? -5.23 -28.047 1.842 1 92.06 169 SER B CA 1
ATOM 3675 C C . SER B 1 169 ? -6.145 -26.828 1.708 1 92.06 169 SER B C 1
ATOM 3677 O O . SER B 1 169 ? -7.367 -26.969 1.644 1 92.06 169 SER B O 1
ATOM 3679 N N . VAL B 1 170 ? -5.57 -25.719 1.586 1 91.5 170 VAL B N 1
ATOM 3680 C CA . VAL B 1 170 ? -6.34 -24.484 1.704 1 91.5 170 VAL B CA 1
ATOM 3681 C C . VAL B 1 170 ? -7.328 -24.375 0.547 1 91.5 170 VAL B C 1
ATOM 3683 O O . VAL B 1 170 ? -8.398 -23.781 0.691 1 91.5 170 VAL B O 1
ATOM 3686 N N . LEU B 1 171 ? -7.062 -24.969 -0.621 1 93 171 LEU B N 1
ATOM 3687 C CA . LEU B 1 171 ? -7.898 -24.812 -1.803 1 93 171 LEU B CA 1
ATOM 3688 C C . LEU B 1 171 ? -8.953 -25.906 -1.884 1 93 171 LEU B C 1
ATOM 3690 O O . LEU B 1 171 ? -9.773 -25.922 -2.805 1 93 171 LEU B O 1
ATOM 3694 N N . SER B 1 172 ? -8.977 -26.781 -0.963 1 91.5 172 SER B N 1
ATOM 3695 C CA . SER B 1 172 ? -9.859 -27.938 -1.008 1 91.5 172 SER B CA 1
ATOM 3696 C C . SER B 1 172 ? -11.32 -27.516 -1.137 1 91.5 172 SER B C 1
ATOM 3698 O O . SER B 1 172 ? -12.102 -28.172 -1.829 1 91.5 172 SER B O 1
ATOM 3700 N N . ASP B 1 173 ? -11.703 -26.469 -0.579 1 89.25 173 ASP B N 1
ATOM 3701 C CA . ASP B 1 173 ? -13.094 -26.031 -0.584 1 89.25 173 ASP B CA 1
ATOM 3702 C C . ASP B 1 173 ? -13.336 -24.969 -1.659 1 89.25 173 ASP B C 1
ATOM 3704 O O . ASP B 1 173 ? -14.398 -24.344 -1.701 1 89.25 173 ASP B O 1
ATOM 3708 N N . PHE B 1 174 ? -12.359 -24.797 -2.531 1 91.69 174 PHE B N 1
ATOM 3709 C CA . PHE B 1 174 ? -12.469 -23.75 -3.535 1 91.69 174 PHE B CA 1
ATOM 3710 C C . PHE B 1 174 ? -12.125 -24.281 -4.918 1 91.69 174 PHE B C 1
ATOM 3712 O O . PHE B 1 174 ? -11.086 -23.938 -5.488 1 91.69 174 PHE B O 1
ATOM 3719 N N . PRO B 1 175 ? -13.07 -24.969 -5.512 1 90 175 PRO B N 1
ATOM 3720 C CA . PRO B 1 175 ? -12.797 -25.609 -6.805 1 90 175 PRO B CA 1
ATOM 3721 C C . PRO B 1 175 ? -12.508 -24.578 -7.906 1 90 175 PRO B C 1
ATOM 3723 O O . PRO B 1 175 ? -11.664 -24.828 -8.773 1 90 175 PRO B O 1
ATOM 3726 N N . LEU B 1 176 ? -13.234 -23.5 -7.906 1 88.44 176 LEU B N 1
ATOM 3727 C CA . LEU B 1 176 ? -13.016 -22.484 -8.922 1 88.44 176 LEU B CA 1
ATOM 3728 C C . LEU B 1 176 ? -11.602 -21.922 -8.836 1 88.44 176 LEU B C 1
ATOM 3730 O O . LEU B 1 176 ? -10.977 -21.641 -9.859 1 88.44 176 LEU B O 1
ATOM 3734 N N . LEU B 1 177 ? -11.125 -21.766 -7.656 1 91.88 177 LEU B N 1
ATOM 3735 C CA . LEU B 1 177 ? -9.773 -21.266 -7.453 1 91.88 177 LEU B CA 1
ATOM 3736 C C . LEU B 1 177 ? -8.734 -22.281 -7.906 1 91.88 177 LEU B C 1
ATOM 3738 O O . LEU B 1 177 ? -7.676 -21.922 -8.422 1 91.88 177 LEU B O 1
ATOM 3742 N N . LYS B 1 178 ? -9.047 -23.531 -7.684 1 92.56 178 LYS B N 1
ATOM 3743 C CA . LYS B 1 178 ? -8.164 -24.594 -8.156 1 92.56 178 LYS B CA 1
ATOM 3744 C C . LYS B 1 178 ? -8.047 -24.578 -9.672 1 92.56 178 LYS B C 1
ATOM 3746 O O . LYS B 1 178 ? -6.949 -24.719 -10.219 1 92.56 178 LYS B O 1
ATOM 3751 N N . GLU B 1 179 ? -9.164 -24.406 -10.234 1 92.25 179 GLU B N 1
ATOM 3752 C CA . GLU B 1 179 ? -9.172 -24.312 -11.695 1 92.25 179 GLU B CA 1
ATOM 3753 C C . GLU B 1 179 ? -8.406 -23.094 -12.18 1 92.25 179 GLU B C 1
ATOM 3755 O O . GLU B 1 179 ? -7.672 -23.156 -13.172 1 92.25 179 GLU B O 1
ATOM 3760 N N . PHE B 1 180 ? -8.672 -22.016 -11.555 1 93.62 180 PHE B N 1
ATOM 3761 C CA . PHE B 1 180 ? -7.965 -20.766 -11.867 1 93.62 180 PHE B CA 1
ATOM 3762 C C . PHE B 1 180 ? -6.457 -20.969 -11.758 1 93.62 180 PHE B C 1
ATOM 3764 O O . PHE B 1 180 ? -5.711 -20.578 -12.664 1 93.62 180 PHE B O 1
ATOM 3771 N N . LYS B 1 181 ? -6.051 -21.531 -10.641 1 95.56 181 LYS B N 1
ATOM 3772 C CA . LYS B 1 181 ? -4.633 -21.781 -10.406 1 95.56 181 LYS B CA 1
ATOM 3773 C C . LYS B 1 181 ? -4.031 -22.609 -11.531 1 95.56 181 LYS B C 1
ATOM 3775 O O . LYS B 1 181 ? -2.957 -22.297 -12.047 1 95.56 181 LYS B O 1
ATOM 3780 N N . THR B 1 182 ? -4.656 -23.672 -11.883 1 95.31 182 THR B N 1
ATOM 3781 C CA . THR B 1 182 ? -4.188 -24.562 -12.945 1 95.31 182 THR B CA 1
ATOM 3782 C C . THR B 1 182 ? -4.09 -23.812 -14.273 1 95.31 182 THR B C 1
ATOM 3784 O O . THR B 1 182 ? -3.09 -23.922 -14.984 1 95.31 182 THR B O 1
ATOM 3787 N N . ARG B 1 183 ? -5.082 -23.062 -14.602 1 94.81 183 ARG B N 1
ATOM 3788 C CA . ARG B 1 183 ? -5.152 -22.344 -15.867 1 94.81 183 ARG B CA 1
ATOM 3789 C C . ARG B 1 183 ? -4.023 -21.312 -15.969 1 94.81 183 ARG B C 1
ATOM 3791 O O . ARG B 1 183 ? -3.322 -21.266 -16.984 1 94.81 183 ARG B O 1
ATOM 3798 N N . ILE B 1 184 ? -3.91 -20.531 -14.93 1 96.25 184 ILE B N 1
ATOM 3799 C CA . ILE B 1 184 ? -2.912 -19.469 -14.961 1 96.25 184 ILE B CA 1
ATOM 3800 C C . ILE B 1 184 ? -1.511 -20.078 -14.922 1 96.25 184 ILE B C 1
ATOM 3802 O O . ILE B 1 184 ? -0.59 -19.562 -15.562 1 96.25 184 ILE B O 1
ATOM 3806 N N . SER B 1 185 ? -1.319 -21.188 -14.195 1 97.12 185 SER B N 1
ATOM 3807 C CA . SER B 1 185 ? -0.02 -21.844 -14.078 1 97.12 185 SER B CA 1
ATOM 3808 C C . SER B 1 185 ? 0.426 -22.422 -15.414 1 97.12 185 SER B C 1
ATOM 3810 O O . SER B 1 185 ? 1.614 -22.688 -15.617 1 97.12 185 SER B O 1
ATOM 3812 N N . ASN B 1 186 ? -0.477 -22.578 -16.266 1 96.5 186 ASN B N 1
ATOM 3813 C CA . ASN B 1 186 ? -0.164 -23.219 -17.531 1 96.5 186 ASN B CA 1
ATOM 3814 C C . ASN B 1 186 ? 0.163 -22.188 -18.609 1 96.5 186 ASN B C 1
ATOM 3816 O O . ASN B 1 186 ? 0.52 -22.547 -19.734 1 96.5 186 ASN B O 1
ATOM 3820 N N . ILE B 1 187 ? -0.054 -20.969 -18.297 1 96.75 187 ILE B N 1
ATOM 3821 C CA . ILE B 1 187 ? 0.448 -19.953 -19.203 1 96.75 187 ILE B CA 1
ATOM 3822 C C . ILE B 1 187 ? 1.955 -20.109 -19.391 1 96.75 187 ILE B C 1
ATOM 3824 O O . ILE B 1 187 ? 2.695 -20.219 -18.406 1 96.75 187 ILE B O 1
ATOM 3828 N N . PRO B 1 188 ? 2.484 -20.109 -20.578 1 97.5 188 PRO B N 1
ATOM 3829 C CA . PRO B 1 188 ? 3.861 -20.516 -20.875 1 97.5 188 PRO B CA 1
ATOM 3830 C C . PRO B 1 188 ? 4.891 -19.75 -20.047 1 97.5 188 PRO B C 1
ATOM 3832 O O . PRO B 1 188 ? 5.801 -20.359 -19.469 1 97.5 188 PRO B O 1
ATOM 3835 N N . THR B 1 189 ? 4.773 -18.469 -19.969 1 97.62 189 THR B N 1
ATOM 3836 C CA . THR B 1 189 ? 5.742 -17.656 -19.234 1 97.62 189 THR B CA 1
ATOM 3837 C C . THR B 1 189 ? 5.664 -17.953 -17.734 1 97.62 189 THR B C 1
ATOM 3839 O O . THR B 1 189 ? 6.688 -17.984 -17.047 1 97.62 189 THR B O 1
ATOM 3842 N N . ILE B 1 190 ? 4.508 -18.203 -17.234 1 98 190 ILE B N 1
ATOM 3843 C CA . ILE B 1 190 ? 4.312 -18.516 -15.828 1 98 190 ILE B CA 1
ATOM 3844 C C . ILE B 1 190 ? 4.84 -19.922 -15.539 1 98 190 ILE B C 1
ATOM 3846 O O . ILE B 1 190 ? 5.508 -20.141 -14.523 1 98 190 ILE B O 1
ATOM 3850 N N . LYS B 1 191 ? 4.5 -20.812 -16.391 1 97.69 191 LYS B N 1
ATOM 3851 C CA . LYS B 1 191 ? 4.961 -22.188 -16.25 1 97.69 191 LYS B CA 1
ATOM 3852 C C . LYS B 1 191 ? 6.484 -22.25 -16.172 1 97.69 191 LYS B C 1
ATOM 3854 O O . LYS B 1 191 ? 7.031 -22.984 -15.344 1 97.69 191 LYS B O 1
ATOM 3859 N N . LYS B 1 192 ? 7.094 -21.516 -17.031 1 97.38 192 LYS B N 1
ATOM 3860 C CA . LYS B 1 192 ? 8.555 -21.438 -17.016 1 97.38 192 LYS B CA 1
ATOM 3861 C C . LYS B 1 192 ? 9.062 -20.891 -15.688 1 97.38 192 LYS B C 1
ATOM 3863 O O . LYS B 1 192 ? 10.055 -21.391 -15.148 1 97.38 192 LYS B O 1
ATOM 3868 N N . PHE B 1 193 ? 8.383 -19.875 -15.242 1 97.69 193 PHE B N 1
ATOM 3869 C CA . PHE B 1 193 ? 8.797 -19.219 -14.008 1 97.69 193 PHE B CA 1
ATOM 3870 C C . PHE B 1 193 ? 8.617 -20.156 -12.812 1 97.69 193 PHE B C 1
ATOM 3872 O O . PHE B 1 193 ? 9.312 -20.016 -11.805 1 97.69 193 PHE B O 1
ATOM 3879 N N . LEU B 1 194 ? 7.715 -21.078 -12.82 1 97.06 194 LEU B N 1
ATOM 3880 C CA . LEU B 1 194 ? 7.402 -22 -11.734 1 97.06 194 LEU B CA 1
ATOM 3881 C C . LEU B 1 194 ? 8.391 -23.156 -11.695 1 97.06 194 LEU B C 1
ATOM 3883 O O . LEU B 1 194 ? 8.461 -23.891 -10.711 1 97.06 194 LEU B O 1
ATOM 3887 N N . GLN B 1 195 ? 9.164 -23.266 -12.664 1 95.5 195 GLN B N 1
ATOM 3888 C CA . GLN B 1 195 ? 10.125 -24.359 -12.734 1 95.5 195 GLN B CA 1
ATOM 3889 C C . GLN B 1 195 ? 11.32 -24.109 -11.82 1 95.5 195 GLN B C 1
ATOM 3891 O O . GLN B 1 195 ? 11.688 -22.969 -11.578 1 95.5 195 GLN B O 1
ATOM 3896 N N . PRO B 1 196 ? 11.906 -25.188 -11.422 1 92.38 196 PRO B N 1
ATOM 3897 C CA . PRO B 1 196 ? 13.141 -25.016 -10.656 1 92.38 196 PRO B CA 1
ATOM 3898 C C . PRO B 1 196 ? 14.242 -24.328 -11.461 1 92.38 196 PRO B C 1
ATOM 3900 O O . PRO B 1 196 ? 14.367 -24.547 -12.672 1 92.38 196 PRO B O 1
ATOM 3903 N N . GLY B 1 197 ? 15.008 -23.516 -10.797 1 90.62 197 GLY B N 1
ATOM 3904 C CA . GLY B 1 197 ? 16.078 -22.812 -11.461 1 90.62 197 GLY B CA 1
ATOM 3905 C C . GLY B 1 197 ? 15.695 -21.406 -11.898 1 90.62 197 GLY B C 1
ATOM 3906 O O . GLY B 1 197 ? 16.547 -20.625 -12.312 1 90.62 197 GLY B O 1
ATOM 3907 N N . SER B 1 198 ? 14.414 -21.172 -11.898 1 94.19 198 SER B N 1
ATOM 3908 C CA . SER B 1 198 ? 13.977 -19.812 -12.211 1 94.19 198 SER B CA 1
ATOM 3909 C C . SER B 1 198 ? 14.43 -18.828 -11.133 1 94.19 198 SER B C 1
ATOM 3911 O O . SER B 1 198 ? 15.07 -19.219 -10.156 1 94.19 198 SER B O 1
ATOM 3913 N N . GLN B 1 199 ? 14.125 -17.594 -11.344 1 94.25 199 GLN B N 1
ATOM 3914 C CA . GLN B 1 199 ? 14.539 -16.547 -10.406 1 94.25 199 GLN B CA 1
ATOM 3915 C C . GLN B 1 199 ? 13.516 -16.375 -9.289 1 94.25 199 GLN B C 1
ATOM 3917 O O . GLN B 1 199 ? 13.641 -15.484 -8.461 1 94.25 199 GLN B O 1
ATOM 3922 N N . ARG B 1 200 ? 12.508 -17.25 -9.32 1 94.38 200 ARG B N 1
ATOM 3923 C CA . ARG B 1 200 ? 11.539 -17.266 -8.234 1 94.38 200 ARG B CA 1
ATOM 3924 C C . ARG B 1 200 ? 12.195 -17.656 -6.914 1 94.38 200 ARG B C 1
ATOM 3926 O O . ARG B 1 200 ? 12.992 -18.594 -6.867 1 94.38 200 ARG B O 1
ATOM 3933 N N . LYS B 1 201 ? 11.875 -16.922 -5.879 1 90.31 201 LYS B N 1
ATOM 3934 C CA . LYS B 1 201 ? 12.523 -17.188 -4.598 1 90.31 201 LYS B CA 1
ATOM 3935 C C . LYS B 1 201 ? 11.68 -18.125 -3.738 1 90.31 201 LYS B C 1
ATOM 3937 O O . LYS B 1 201 ? 10.453 -18.031 -3.74 1 90.31 201 LYS B O 1
ATOM 3942 N N . PRO B 1 202 ? 12.312 -18.906 -3.012 1 84.81 202 PRO B N 1
ATOM 3943 C CA . PRO B 1 202 ? 11.609 -19.781 -2.07 1 84.81 202 PRO B CA 1
ATOM 3944 C C . PRO B 1 202 ? 11.109 -19.047 -0.833 1 84.81 202 PRO B C 1
ATOM 3946 O O . PRO B 1 202 ? 11.484 -17.891 -0.613 1 84.81 202 PRO B O 1
ATOM 3949 N N . PRO B 1 203 ? 10.211 -19.703 -0.105 1 80.38 203 PRO B N 1
ATOM 3950 C CA . PRO B 1 203 ? 9.781 -19.078 1.146 1 80.38 203 PRO B CA 1
ATOM 3951 C C . PRO B 1 203 ? 10.945 -18.766 2.08 1 80.38 203 PRO B C 1
ATOM 3953 O O . PRO B 1 203 ? 11.984 -19.438 2.029 1 80.38 203 PRO B O 1
ATOM 3956 N N . PRO B 1 204 ? 10.734 -17.609 2.762 1 67.06 204 PRO B N 1
ATOM 3957 C CA . PRO B 1 204 ? 11.836 -17.203 3.635 1 67.06 204 PRO B CA 1
ATOM 3958 C C . PRO B 1 204 ? 12.219 -18.297 4.641 1 67.06 204 PRO B C 1
ATOM 3960 O O . PRO B 1 204 ? 11.352 -19 5.145 1 67.06 204 PRO B O 1
ATOM 3963 N N . ASP B 1 205 ? 13.492 -18.625 4.535 1 56.41 205 ASP B N 1
ATOM 3964 C CA . ASP B 1 205 ? 14.031 -19.531 5.555 1 56.41 205 ASP B CA 1
ATOM 3965 C C . ASP B 1 205 ? 14.5 -18.75 6.781 1 56.41 205 ASP B C 1
ATOM 3967 O O . ASP B 1 205 ? 14.492 -17.516 6.785 1 56.41 205 ASP B O 1
ATOM 3971 N N . SER B 1 206 ? 14.578 -19.406 7.828 1 47.06 206 SER B N 1
ATOM 3972 C CA . SER B 1 206 ? 15.016 -18.828 9.094 1 47.06 206 SER B CA 1
ATOM 3973 C C . SER B 1 206 ? 16.203 -17.891 8.898 1 47.06 206 SER B C 1
ATOM 3975 O O . SER B 1 206 ? 16.375 -16.922 9.664 1 47.06 206 SER B O 1
ATOM 3977 N N . HIS B 1 207 ? 16.859 -18.078 7.984 1 42.97 207 HIS B N 1
ATOM 3978 C CA . HIS B 1 207 ? 18.062 -17.266 7.809 1 42.97 207 HIS B CA 1
ATOM 3979 C C . HIS B 1 207 ? 17.703 -15.852 7.348 1 42.97 207 HIS B C 1
ATOM 3981 O O . HIS B 1 207 ? 18.344 -14.875 7.754 1 42.97 207 HIS B O 1
ATOM 3987 N N . TYR B 1 208 ? 16.859 -15.734 6.492 1 43.69 208 TYR B N 1
ATOM 3988 C CA . TYR B 1 208 ? 16.438 -14.438 5.984 1 43.69 208 TYR B CA 1
ATOM 3989 C C . TYR B 1 208 ? 15.828 -13.586 7.094 1 43.69 208 TYR B C 1
ATOM 3991 O O . TYR B 1 208 ? 15.984 -12.367 7.109 1 43.69 208 TYR B O 1
ATOM 3999 N N . VAL B 1 209 ? 15.156 -14.219 7.938 1 42.81 209 VAL B N 1
ATOM 4000 C CA . VAL B 1 209 ? 14.461 -13.562 9.039 1 42.81 209 VAL B CA 1
ATOM 4001 C C . VAL B 1 209 ? 15.477 -13.008 10.031 1 42.81 209 VAL B C 1
ATOM 4003 O O . VAL B 1 209 ? 15.188 -12.047 10.758 1 42.81 209 VAL B O 1
ATOM 4006 N N . GLU B 1 210 ? 16.625 -13.602 9.883 1 38.91 210 GLU B N 1
ATOM 4007 C CA . GLU B 1 210 ? 17.672 -13.203 10.82 1 38.91 210 GLU B CA 1
ATOM 4008 C C . GLU B 1 210 ? 18.438 -11.992 10.312 1 38.91 210 GLU B C 1
ATOM 4010 O O . GLU B 1 210 ? 19.375 -11.523 10.977 1 38.91 210 GLU B O 1
ATOM 4015 N N . VAL B 1 211 ? 18.141 -11.68 9.18 1 37.19 211 VAL B N 1
ATOM 4016 C CA . VAL B 1 211 ? 18.969 -10.539 8.805 1 37.19 211 VAL B CA 1
ATOM 4017 C C . VAL B 1 211 ? 18.484 -9.281 9.508 1 37.19 211 VAL B C 1
ATOM 4019 O O . VAL B 1 211 ? 17.391 -8.789 9.219 1 37.19 211 VAL B O 1
ATOM 4022 N N . PRO B 1 212 ? 19.031 -8.992 10.648 1 36.72 212 PRO B N 1
ATOM 4023 C CA . PRO B 1 212 ? 18.703 -7.859 11.516 1 36.72 212 PRO B CA 1
ATOM 4024 C C . PRO B 1 212 ? 18.469 -6.57 10.742 1 36.72 212 PRO B C 1
ATOM 4026 O O . PRO B 1 212 ? 17.625 -5.758 11.125 1 36.72 212 PRO B O 1
ATOM 4029 N N . PHE B 1 213 ? 19.422 -6.449 9.766 1 36.5 213 PHE B N 1
ATOM 4030 C CA . PHE B 1 213 ? 19.375 -5.168 9.07 1 36.5 213 PHE B CA 1
ATOM 4031 C C . PHE B 1 213 ? 18.031 -4.973 8.375 1 36.5 213 PHE B C 1
ATOM 4033 O O . PHE B 1 213 ? 17.531 -3.855 8.305 1 36.5 213 PHE B O 1
ATOM 4040 N N . LEU B 1 214 ? 17.562 -6.051 7.961 1 38.47 214 LEU B N 1
ATOM 4041 C CA . LEU B 1 214 ? 16.328 -5.973 7.188 1 38.47 214 LEU B CA 1
ATOM 4042 C C . LEU B 1 214 ? 15.148 -5.602 8.078 1 38.47 214 LEU B C 1
ATOM 4044 O O . LEU B 1 214 ? 14.234 -4.895 7.648 1 38.47 214 LEU B O 1
ATOM 4048 N N . ALA B 1 215 ? 15.141 -6.211 9.258 1 37.31 215 ALA B N 1
ATOM 4049 C CA . ALA B 1 215 ? 14.055 -5.93 10.203 1 37.31 215 ALA B CA 1
ATOM 4050 C C . ALA B 1 215 ? 13.977 -4.438 10.516 1 37.31 215 ALA B C 1
ATOM 4052 O O . ALA B 1 215 ? 12.883 -3.904 10.734 1 37.31 215 ALA B O 1
ATOM 4053 N N . GLN B 1 216 ? 15.125 -3.801 10.703 1 34.03 216 GLN B N 1
ATOM 4054 C CA . GLN B 1 216 ? 15.164 -2.383 11.047 1 34.03 216 GLN B CA 1
ATOM 4055 C C . GLN B 1 216 ? 14.719 -1.523 9.867 1 34.03 216 GLN B C 1
ATOM 4057 O O . GLN B 1 216 ? 14.305 -0.376 10.047 1 34.03 216 GLN B O 1
ATOM 4062 N N . LYS B 1 217 ? 15.062 -1.959 8.734 1 37.06 217 LYS B N 1
ATOM 4063 C CA . LYS B 1 217 ? 14.922 -1.079 7.582 1 37.06 217 LYS B CA 1
ATOM 4064 C C . LYS B 1 217 ? 13.633 -1.385 6.816 1 37.06 217 LYS B C 1
ATOM 4066 O O . LYS B 1 217 ? 13.414 -0.854 5.723 1 37.06 217 LYS B O 1
ATOM 4071 N N . TRP B 1 218 ? 12.945 -2.443 7.117 1 36.66 218 TRP B N 1
ATOM 4072 C 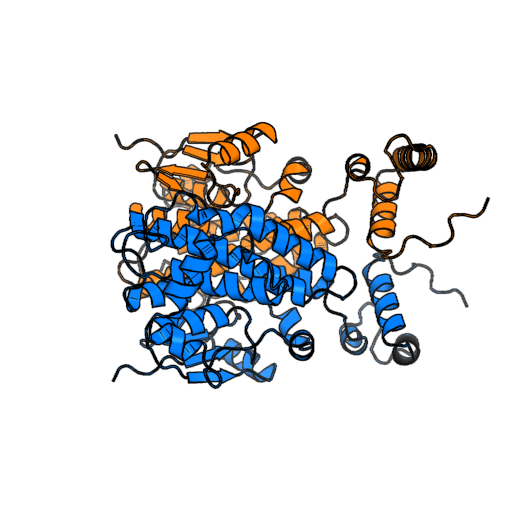CA . TRP B 1 218 ? 11.711 -2.605 6.363 1 36.66 218 TRP B CA 1
ATOM 4073 C C . TRP B 1 218 ? 10.781 -1.414 6.578 1 36.66 218 TRP B C 1
ATOM 4075 O O . TRP B 1 218 ? 10.945 -0.656 7.535 1 36.66 218 TRP B O 1
ATOM 4085 N N . SER B 1 219 ? 9.867 -1.227 5.785 1 35.12 219 SER B N 1
ATOM 4086 C CA . SER B 1 219 ? 8.906 -0.146 5.961 1 35.12 219 SER B CA 1
ATOM 4087 C C . SER B 1 219 ? 8.328 -0.142 7.375 1 35.12 219 SER B C 1
ATOM 4089 O O . SER B 1 219 ? 8.234 -1.19 8.016 1 35.12 219 SER B O 1
ATOM 4091 N N . TRP B 1 220 ? 8.289 0.968 7.914 1 34.5 220 TRP B N 1
ATOM 4092 C CA . TRP B 1 220 ? 8.016 1.266 9.32 1 34.5 220 TRP B CA 1
ATOM 4093 C C . TRP B 1 220 ? 6.883 0.401 9.852 1 34.5 220 TRP B C 1
ATOM 4095 O O . TRP B 1 220 ? 6.879 0.022 11.023 1 34.5 220 TRP B O 1
ATOM 4105 N N . PRO B 1 221 ? 5.879 0.191 9.133 1 37.91 221 PRO B N 1
ATOM 4106 C CA . PRO B 1 221 ? 4.949 -0.657 9.883 1 37.91 221 PRO B CA 1
ATOM 4107 C C . PRO B 1 221 ? 5.531 -2.035 10.195 1 37.91 221 PRO B C 1
ATOM 4109 O O . PRO B 1 221 ? 5.305 -2.57 11.281 1 37.91 221 PRO B O 1
ATOM 4112 N N . VAL B 1 222 ? 6.285 -2.502 9.297 1 38.94 222 VAL B N 1
ATOM 4113 C CA . VAL B 1 222 ? 6.922 -3.801 9.492 1 38.94 222 VAL B CA 1
ATOM 4114 C C . VAL B 1 222 ? 8.047 -3.676 10.508 1 38.94 222 VAL B C 1
ATOM 4116 O O . VAL B 1 222 ? 8.25 -4.57 11.336 1 38.94 222 VAL B O 1
ATOM 4119 N N . CYS B 1 223 ? 8.781 -2.648 10.352 1 35.88 223 CYS B N 1
ATOM 4120 C CA . CYS B 1 223 ? 9.836 -2.432 11.328 1 35.88 223 CYS B CA 1
ATOM 4121 C C . CYS B 1 223 ? 9.273 -2.391 12.742 1 35.88 223 CYS B C 1
ATOM 4123 O O . CYS B 1 223 ? 9.859 -2.951 13.672 1 35.88 223 CYS B O 1
ATOM 4125 N N . ILE B 1 224 ? 8.258 -1.689 12.836 1 35.09 224 ILE B N 1
ATOM 4126 C CA . ILE B 1 224 ? 7.684 -1.595 14.18 1 35.09 224 ILE B CA 1
ATOM 4127 C C . ILE B 1 224 ? 7.246 -2.979 14.648 1 35.09 224 ILE B C 1
ATOM 4129 O O . ILE B 1 224 ? 7.504 -3.359 15.797 1 35.09 224 ILE B O 1
ATOM 4133 N N . ILE B 1 225 ? 6.59 -3.627 13.719 1 34.81 225 ILE B N 1
ATOM 4134 C CA . ILE B 1 225 ? 6.172 -4.977 14.086 1 34.81 225 ILE B CA 1
ATOM 4135 C C . ILE B 1 225 ? 7.402 -5.871 14.242 1 34.81 225 ILE B C 1
ATOM 4137 O O . ILE B 1 225 ? 7.516 -6.613 15.219 1 34.81 225 ILE B O 1
ATOM 4141 N N . LEU B 1 226 ? 8.117 -5.781 13.18 1 34.81 226 LEU B N 1
ATOM 4142 C CA . LEU B 1 226 ? 9.32 -6.598 13.258 1 34.81 226 LEU B CA 1
ATOM 4143 C C . LEU B 1 226 ? 10.188 -6.188 14.445 1 34.81 226 LEU B C 1
ATOM 4145 O O . LEU B 1 226 ? 10.805 -7.035 15.086 1 34.81 226 LEU B O 1
ATOM 4149 N N . SER B 1 227 ? 10.328 -4.902 14.516 1 33.09 227 SER B N 1
ATOM 4150 C CA . SER B 1 227 ? 11.055 -4.484 15.703 1 33.09 227 SER B CA 1
ATOM 4151 C C . SER B 1 227 ? 10.43 -5.062 16.969 1 33.09 227 SER B C 1
ATOM 4153 O O . SER B 1 227 ? 11.133 -5.328 17.953 1 33.09 227 SER B O 1
ATOM 4155 N N . ALA B 1 228 ? 9.18 -5.043 16.938 1 30.62 228 ALA B N 1
ATOM 4156 C CA . ALA B 1 228 ? 8.531 -5.645 18.109 1 30.62 228 ALA B CA 1
ATOM 4157 C C . ALA B 1 228 ? 8.781 -7.152 18.156 1 30.62 228 ALA B C 1
ATOM 4159 O O . ALA B 1 228 ? 8.883 -7.738 19.234 1 30.62 228 ALA B O 1
ATOM 4160 N N . LEU B 1 229 ? 8.617 -7.773 17.016 1 29.94 229 LEU B N 1
ATOM 4161 C CA . LEU B 1 229 ? 8.766 -9.227 16.938 1 29.94 229 LEU B CA 1
ATOM 4162 C C . LEU B 1 229 ? 10.234 -9.625 16.906 1 29.94 229 LEU B C 1
ATOM 4164 O O . LEU B 1 229 ? 10.562 -10.805 17 1 29.94 229 LEU B O 1
ATOM 4168 N N . ILE B 1 230 ? 11.086 -9.016 16.031 1 30.33 230 ILE B N 1
ATOM 4169 C CA . ILE B 1 230 ? 12.445 -9.508 15.875 1 30.33 230 ILE B CA 1
ATOM 4170 C C . ILE B 1 230 ? 13.07 -9.758 17.25 1 30.33 230 ILE B C 1
ATOM 4172 O O . ILE B 1 230 ? 13 -8.906 18.141 1 30.33 230 ILE B O 1
ATOM 4176 N N . ALA B 1 231 ? 13.375 -10.883 17.438 1 28.95 231 ALA B N 1
ATOM 4177 C CA . ALA B 1 231 ? 14.328 -11.453 18.391 1 28.95 231 ALA B CA 1
ATOM 4178 C C . ALA B 1 231 ? 15.602 -10.617 18.438 1 28.95 231 ALA B C 1
ATOM 4180 O O . ALA B 1 231 ? 16.344 -10.539 17.469 1 28.95 231 ALA B O 1
ATOM 4181 N N . PHE B 1 232 ? 15.703 -9.492 18.969 1 29.12 232 PHE B N 1
ATOM 4182 C CA . PHE B 1 232 ? 16.859 -8.703 19.359 1 29.12 232 PHE B CA 1
ATOM 4183 C C . PHE B 1 232 ? 18.047 -9.602 19.719 1 29.12 232 PHE B C 1
ATOM 4185 O O . PHE B 1 232 ? 17.938 -10.43 20.609 1 29.12 232 PHE B O 1
ATOM 4192 N N . THR B 1 233 ? 18.75 -10 18.906 1 31.84 233 THR B N 1
ATOM 4193 C CA . THR B 1 233 ? 20.016 -10.508 19.438 1 31.84 233 THR B CA 1
ATOM 4194 C C . THR B 1 233 ? 20.578 -9.547 20.484 1 31.84 233 THR B C 1
ATOM 4196 O O . THR B 1 233 ? 20.5 -8.328 20.328 1 31.84 233 THR B O 1
ATOM 4199 N N . PHE B 1 234 ? 20.703 -9.969 21.625 1 33.97 234 PHE B N 1
ATOM 4200 C CA . PHE B 1 234 ? 21.188 -9.297 22.828 1 33.97 234 PHE B CA 1
ATOM 4201 C C . PHE B 1 234 ? 22.406 -8.43 22.516 1 33.97 234 PHE B C 1
ATOM 4203 O O . PHE B 1 234 ? 22.656 -7.43 23.203 1 33.97 234 PHE B O 1
ATOM 4210 N N . ASN B 1 235 ? 23.109 -8.812 21.516 1 38.78 235 ASN B N 1
ATOM 4211 C CA . ASN B 1 235 ? 24.344 -8.062 21.266 1 38.78 235 ASN B CA 1
ATOM 4212 C C . ASN B 1 235 ? 24.047 -6.703 20.641 1 38.78 235 ASN B C 1
ATOM 4214 O O . ASN B 1 235 ? 24.797 -5.75 20.812 1 38.78 235 ASN B O 1
ATOM 4218 N N . ASP B 1 236 ? 23.109 -6.559 19.938 1 37.22 236 ASP B N 1
ATOM 4219 C CA . ASP B 1 236 ? 22.797 -5.285 19.312 1 37.22 236 ASP B CA 1
ATOM 4220 C C . ASP B 1 236 ? 22.094 -4.34 20.281 1 37.22 236 ASP B C 1
ATOM 4222 O O . ASP B 1 236 ? 21.953 -3.146 20.016 1 37.22 236 ASP B O 1
ATOM 4226 N N . LEU B 1 237 ? 21.438 -4.77 21.219 1 38.84 237 LEU B N 1
ATOM 4227 C CA . LEU B 1 237 ? 20.969 -3.941 22.328 1 38.84 237 LEU B CA 1
ATOM 4228 C C . LEU B 1 237 ? 22.141 -3.225 23 1 38.84 237 LEU B C 1
ATOM 4230 O O . LEU B 1 237 ? 21.938 -2.336 23.828 1 38.84 237 LEU B O 1
ATOM 4234 N N . LYS B 1 238 ? 23.203 -3.74 22.578 1 41.28 238 LYS B N 1
ATOM 4235 C CA . LYS B 1 238 ? 24.406 -3.127 23.156 1 41.28 238 LYS B CA 1
ATOM 4236 C C . LYS B 1 238 ? 24.656 -1.741 22.562 1 41.28 238 LYS B C 1
ATOM 4238 O O . LYS B 1 238 ? 25.625 -1.072 22.922 1 41.28 238 LYS B O 1
ATOM 4243 N N . CYS B 1 239 ? 23.719 -1.317 21.703 1 36.28 239 CYS B N 1
ATOM 4244 C CA . CYS B 1 239 ? 24.156 -0.158 20.938 1 36.28 239 CYS B CA 1
ATOM 4245 C C . CYS B 1 239 ? 24.109 1.106 21.797 1 36.28 239 CYS B C 1
ATOM 4247 O O . CYS B 1 239 ? 25.016 1.939 21.719 1 36.28 239 CYS B O 1
ATOM 4249 N N . SER B 1 240 ? 22.781 1.793 22.125 1 36 240 SER B N 1
ATOM 4250 C CA . SER B 1 240 ? 22.828 3.168 22.625 1 36 240 SER B CA 1
ATOM 4251 C C . SER B 1 240 ? 22.594 3.227 24.125 1 36 240 SER B C 1
ATOM 4253 O O . SER B 1 240 ? 21.625 2.68 24.641 1 36 240 SER B O 1
ATOM 4255 N N . TYR B 1 241 ? 23.672 3.252 24.688 1 38.88 241 TYR B N 1
ATOM 4256 C CA . TYR B 1 241 ? 23.641 3.488 26.125 1 38.88 241 TYR B CA 1
ATOM 4257 C C . TYR B 1 241 ? 23.422 4.965 26.422 1 38.88 241 TYR B C 1
ATOM 4259 O O . TYR B 1 241 ? 23.906 5.832 25.688 1 38.88 241 TYR B O 1
ATOM 4267 N N . SER B 1 242 ? 22.297 5.184 26.984 1 40.44 242 SER B N 1
ATOM 4268 C CA . SER B 1 242 ? 22.125 6.566 27.438 1 40.44 242 SER B CA 1
ATOM 4269 C C . SER B 1 242 ? 22.25 6.676 28.953 1 40.44 242 SER B C 1
ATOM 4271 O O . SER B 1 242 ? 22.297 5.664 29.656 1 40.44 242 SER B O 1
ATOM 4273 N N . ARG B 1 243 ? 22.312 7.781 29.547 1 42.97 243 ARG B N 1
ATOM 4274 C CA . ARG B 1 243 ? 22.266 8.234 30.922 1 42.97 243 ARG B CA 1
ATOM 4275 C C . ARG B 1 243 ? 23.469 7.723 31.703 1 42.97 243 ARG B C 1
ATOM 4277 O O . ARG B 1 243 ? 23.344 7.293 32.844 1 42.97 243 ARG B O 1
ATOM 4284 N N . GLY B 1 244 ? 24.484 7.559 30.922 1 46.84 244 GLY B N 1
ATOM 4285 C CA . GLY B 1 244 ? 25.719 7.285 31.625 1 46.84 244 GLY B CA 1
ATOM 4286 C C . GLY B 1 244 ? 26.156 5.836 31.531 1 46.84 244 GLY B C 1
ATOM 4287 O O . GLY B 1 244 ? 27.188 5.449 32.094 1 46.84 244 GLY B O 1
ATOM 4288 N N . TYR B 1 245 ? 25.203 5.109 31.062 1 45.66 245 TYR B N 1
ATOM 4289 C CA . TYR B 1 245 ? 25.641 3.734 30.859 1 45.66 245 TYR B CA 1
ATOM 4290 C C . TYR B 1 245 ? 26.312 3.572 29.5 1 45.66 245 TYR B C 1
ATOM 4292 O O . TYR B 1 245 ? 25.938 4.246 28.531 1 45.66 245 TYR B O 1
ATOM 4300 N N . SER B 1 246 ? 27.547 3.104 29.5 1 53.78 246 SER B N 1
ATOM 4301 C CA . SER B 1 246 ? 28.328 2.787 28.312 1 53.78 246 SER B CA 1
ATOM 4302 C C . SER B 1 246 ? 28.547 1.282 28.172 1 53.78 246 SER B C 1
ATOM 4304 O O . SER B 1 246 ? 28.312 0.53 29.125 1 53.78 246 SER B O 1
ATOM 4306 N N . ALA B 1 247 ? 28.859 0.88 27.016 1 58.88 247 ALA B N 1
ATOM 4307 C CA . ALA B 1 247 ? 29.156 -0.529 26.766 1 58.88 247 ALA B CA 1
ATOM 4308 C C . ALA B 1 247 ? 30.234 -1.034 27.703 1 58.88 247 ALA B C 1
ATOM 4310 O O . ALA B 1 247 ? 30.297 -2.227 28.016 1 58.88 247 ALA B O 1
ATOM 4311 N N . GLU B 1 248 ? 30.953 -0.038 28.266 1 64.12 248 GLU B N 1
ATOM 4312 C CA . GLU B 1 248 ? 32.094 -0.414 29.109 1 64.12 248 GLU B CA 1
ATOM 4313 C C . GLU B 1 248 ? 31.703 -0.377 30.594 1 64.12 248 GLU B C 1
ATOM 4315 O O . GLU B 1 248 ? 32.5 -0.744 31.453 1 64.12 248 GLU B O 1
ATOM 4320 N N . HIS B 1 249 ? 30.516 -0.022 30.891 1 59.5 249 HIS B N 1
ATOM 4321 C CA . HIS B 1 249 ? 30.062 0.025 32.281 1 59.5 249 HIS B CA 1
ATOM 4322 C C . HIS B 1 249 ? 29.906 -1.378 32.844 1 59.5 249 HIS B C 1
ATOM 4324 O O . HIS B 1 249 ? 29.375 -2.271 32.188 1 59.5 249 HIS B O 1
ATOM 4330 N N . PRO B 1 250 ? 30.5 -1.521 34.062 1 58.41 250 PRO B N 1
ATOM 4331 C CA . PRO B 1 250 ? 30.562 -2.865 34.625 1 58.41 250 PRO B CA 1
ATOM 4332 C C . PRO B 1 250 ? 29.188 -3.529 34.719 1 58.41 250 PRO B C 1
ATOM 4334 O O . PRO B 1 250 ? 29.062 -4.73 34.469 1 58.41 250 PRO B O 1
ATOM 4337 N N . VAL B 1 251 ? 28.234 -2.73 35 1 51 251 VAL B N 1
ATOM 4338 C CA . VAL B 1 251 ? 26.891 -3.285 35.094 1 51 251 VAL B CA 1
ATOM 4339 C C . VAL B 1 251 ? 26.422 -3.754 33.75 1 51 251 VAL B C 1
ATOM 4341 O O . VAL B 1 251 ? 25.781 -4.805 33.625 1 51 251 VAL B O 1
ATOM 4344 N N . ILE B 1 252 ? 26.781 -3.006 32.844 1 56.25 252 ILE B N 1
ATOM 4345 C CA . ILE B 1 252 ? 26.375 -3.346 31.5 1 56.25 252 ILE B CA 1
ATOM 4346 C C . ILE B 1 252 ? 27.141 -4.586 31.031 1 56.25 252 ILE B C 1
ATOM 4348 O O . ILE B 1 252 ? 26.562 -5.473 30.391 1 56.25 252 ILE B O 1
ATOM 4352 N N . LYS B 1 253 ? 28.328 -4.648 31.422 1 57.69 253 LYS B N 1
ATOM 4353 C CA . LYS B 1 253 ? 29.141 -5.809 31.062 1 57.69 253 LYS B CA 1
ATOM 4354 C C . LYS B 1 253 ? 28.609 -7.074 31.719 1 57.69 253 LYS B C 1
ATOM 4356 O O . LYS B 1 253 ? 28.531 -8.125 31.078 1 57.69 253 LYS B O 1
ATOM 4361 N N . VAL B 1 254 ? 28.297 -7.051 32.969 1 53.88 254 VAL B N 1
ATOM 4362 C CA . VAL B 1 254 ? 27.766 -8.219 33.688 1 53.88 254 VAL B CA 1
ATOM 4363 C C . VAL B 1 254 ? 26.406 -8.602 33.094 1 53.88 254 VAL B C 1
ATOM 4365 O O . VAL B 1 254 ? 26.109 -9.781 32.906 1 53.88 254 VAL B O 1
ATOM 4368 N N . PHE B 1 255 ? 25.641 -7.539 32.812 1 53.78 255 PHE B N 1
ATOM 4369 C CA . PHE B 1 255 ? 24.344 -7.789 32.188 1 53.78 255 PHE B CA 1
ATOM 4370 C C . PHE B 1 255 ? 24.5 -8.594 30.906 1 53.78 255 PHE B C 1
ATOM 4372 O O . PHE B 1 255 ? 23.844 -9.617 30.719 1 53.78 255 PHE B O 1
ATOM 4379 N N . TRP B 1 256 ? 25.5 -8.156 30.203 1 60.44 256 TRP B N 1
ATOM 4380 C CA . TRP B 1 256 ? 25.641 -8.844 28.922 1 60.44 256 TRP B CA 1
ATOM 4381 C C . TRP B 1 256 ? 26.297 -10.211 29.109 1 60.44 256 TRP B C 1
ATOM 4383 O O . TRP B 1 256 ? 25.953 -11.164 28.391 1 60.44 256 TRP B O 1
ATOM 4393 N N . ARG B 1 257 ? 27.109 -10.312 30.047 1 59.22 257 ARG B N 1
ATOM 4394 C CA . ARG B 1 257 ? 27.688 -11.617 30.344 1 59.22 257 ARG B CA 1
ATOM 4395 C C . ARG B 1 257 ? 26.625 -12.609 30.781 1 59.22 257 ARG B C 1
ATOM 4397 O O . ARG B 1 257 ? 26.656 -13.781 30.406 1 59.22 257 ARG B O 1
ATOM 4404 N N . VAL B 1 258 ? 25.688 -12.125 31.547 1 51.78 258 VAL B N 1
ATOM 4405 C CA . VAL B 1 258 ? 24.609 -13 32 1 51.78 258 VAL B CA 1
ATOM 4406 C C . VAL B 1 258 ? 23.688 -13.336 30.844 1 51.78 258 VAL B C 1
ATOM 4408 O O . VAL B 1 258 ? 23.297 -14.5 30.672 1 51.78 258 VAL B O 1
ATOM 4411 N N . VAL B 1 259 ? 23.453 -12.289 30.156 1 58.31 259 VAL B N 1
ATOM 4412 C CA . VAL B 1 259 ? 22.531 -12.492 29.047 1 58.31 259 VAL B CA 1
ATOM 4413 C C . VAL B 1 259 ? 23.156 -13.414 28.016 1 58.31 259 VAL B C 1
ATOM 4415 O O . VAL B 1 259 ? 22.484 -14.25 27.406 1 58.31 259 VAL B O 1
ATOM 4418 N N . GLU B 1 260 ? 24.375 -13.227 27.812 1 59.47 260 GLU B N 1
ATOM 4419 C CA . GLU B 1 260 ? 25.109 -14.094 26.891 1 59.47 260 GLU B CA 1
ATOM 4420 C C . GLU B 1 260 ? 25.094 -15.539 27.375 1 59.47 260 GLU B C 1
ATOM 4422 O O . GLU B 1 260 ? 25.203 -16.469 26.578 1 59.47 260 GLU B O 1
ATOM 4427 N N . GLY B 1 261 ? 25.031 -15.68 28.594 1 56.28 261 GLY B N 1
ATOM 4428 C CA . GLY B 1 261 ? 24.953 -17.016 29.156 1 56.28 261 GLY B CA 1
ATOM 4429 C C . GLY B 1 261 ? 23.547 -17.594 29.109 1 56.28 261 GLY B C 1
ATOM 4430 O O . GLY B 1 261 ? 23.344 -18.766 29.438 1 56.28 261 GLY B O 1
ATOM 4431 N N . PHE B 1 262 ? 22.641 -16.766 28.891 1 52.97 262 PHE B N 1
ATOM 4432 C CA . PHE B 1 262 ? 21.266 -17.219 28.797 1 52.97 262 PHE B CA 1
ATOM 4433 C C . PHE B 1 262 ? 21.062 -18.125 27.594 1 52.97 262 PHE B C 1
ATOM 4435 O O . PHE B 1 262 ? 21.75 -17.984 26.578 1 52.97 262 PHE B O 1
ATOM 4442 N N . THR B 1 263 ? 20.312 -19.219 27.859 1 55.25 263 THR B N 1
ATOM 4443 C CA . THR B 1 263 ? 19.891 -20.016 26.703 1 55.25 263 THR B CA 1
ATOM 4444 C C . THR B 1 263 ? 19.047 -19.188 25.75 1 55.25 263 THR B C 1
ATOM 4446 O O . THR B 1 263 ? 18.562 -18.109 26.109 1 55.25 263 THR B O 1
ATOM 4449 N N . ASP B 1 264 ? 19.078 -19.484 24.547 1 47.19 264 ASP B N 1
ATOM 4450 C CA . ASP B 1 264 ? 18.281 -18.766 23.562 1 47.19 264 ASP B CA 1
ATOM 4451 C C . ASP B 1 264 ? 16.859 -18.547 24.062 1 47.19 264 ASP B C 1
ATOM 4453 O O . ASP B 1 264 ? 16.25 -17.516 23.797 1 47.19 264 ASP B O 1
ATOM 4457 N N . GLU B 1 265 ? 16.438 -19.391 24.812 1 49.53 265 GLU B N 1
ATOM 4458 C CA . GLU B 1 265 ? 15.102 -19.281 25.406 1 49.53 265 GLU B CA 1
ATOM 4459 C C . GLU B 1 265 ? 15.062 -18.203 26.484 1 49.53 265 GLU B C 1
ATOM 4461 O O 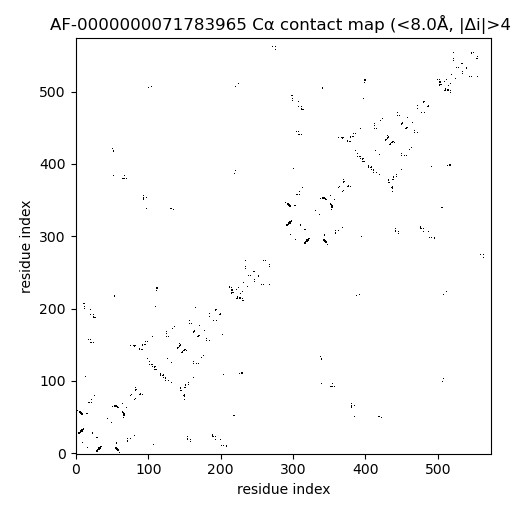. GLU B 1 265 ? 14.109 -17.438 26.562 1 49.53 265 GLU B O 1
ATOM 4466 N N . GLU B 1 266 ? 16.031 -18.234 27.266 1 49.47 266 GLU B N 1
ATOM 4467 C CA . GLU B 1 266 ? 16.125 -17.219 28.328 1 49.47 266 GLU B CA 1
ATOM 4468 C C . GLU B 1 266 ? 16.312 -15.828 27.734 1 49.47 266 GLU B C 1
ATOM 4470 O O . GLU B 1 266 ? 15.758 -14.852 28.25 1 49.47 266 GLU B O 1
ATOM 4475 N N . LYS B 1 267 ? 17.062 -15.789 26.75 1 48.69 267 LYS B N 1
ATOM 4476 C CA . LYS B 1 267 ? 17.25 -14.508 26.078 1 48.69 267 LYS B CA 1
ATOM 4477 C C . LYS B 1 267 ? 15.93 -14 25.5 1 48.69 267 LYS B C 1
ATOM 4479 O O . LYS B 1 267 ? 15.625 -12.805 25.578 1 48.69 267 LYS B O 1
ATOM 4484 N N . ARG B 1 268 ? 15.258 -14.836 25.031 1 46.75 268 ARG B N 1
ATOM 4485 C CA . ARG B 1 268 ? 13.938 -14.477 24.516 1 46.75 268 ARG B CA 1
ATOM 4486 C C . ARG B 1 268 ? 13.016 -14.016 25.625 1 46.75 268 ARG B C 1
ATOM 4488 O O . ARG B 1 268 ? 12.289 -13.031 25.484 1 46.75 268 ARG B O 1
ATOM 4495 N N . LYS B 1 269 ? 13.102 -14.633 26.766 1 47 269 LYS B N 1
ATOM 4496 C CA . LYS B 1 269 ? 12.32 -14.25 27.938 1 47 269 LYS B CA 1
ATOM 4497 C C . LYS B 1 269 ? 12.75 -12.883 28.453 1 47 269 LYS B C 1
ATOM 4499 O O . LYS B 1 269 ? 11.914 -12.078 28.875 1 47 269 LYS B O 1
ATOM 4504 N N . LEU B 1 270 ? 13.977 -12.734 28.469 1 47.69 270 LEU B N 1
ATOM 4505 C CA . LEU B 1 270 ? 14.5 -11.445 28.906 1 47.69 270 LEU B CA 1
ATOM 4506 C C . LEU B 1 270 ? 14.055 -10.328 27.984 1 47.69 270 LEU B C 1
ATOM 4508 O O . LEU B 1 270 ? 13.664 -9.25 28.438 1 47.69 270 LEU B O 1
ATOM 4512 N N . LEU B 1 271 ? 14.242 -10.586 26.812 1 44.03 271 LEU B N 1
ATOM 4513 C CA . LEU B 1 271 ? 13.82 -9.578 25.859 1 44.03 271 LEU B CA 1
ATOM 4514 C C . LEU B 1 271 ? 12.336 -9.273 26 1 44.03 271 LEU B C 1
ATOM 4516 O O . LEU B 1 271 ? 11.93 -8.109 25.938 1 44.03 271 LEU B O 1
ATOM 4520 N N . LYS B 1 272 ? 11.602 -10.234 26.141 1 41.47 272 LYS B N 1
ATOM 4521 C CA . LYS B 1 272 ? 10.188 -10.031 26.453 1 41.47 272 LYS B CA 1
ATOM 4522 C C . LYS B 1 272 ? 10.008 -9.211 27.719 1 41.47 272 LYS B C 1
ATOM 4524 O O . LYS B 1 272 ? 9.148 -8.336 27.781 1 41.47 272 LYS B O 1
ATOM 4529 N N . PHE B 1 273 ? 10.789 -9.508 28.688 1 39.88 273 PHE B N 1
ATOM 4530 C CA . PHE B 1 273 ? 10.734 -8.82 29.969 1 39.88 273 PHE B CA 1
ATOM 4531 C C . PHE B 1 273 ? 11.141 -7.355 29.812 1 39.88 273 PHE B C 1
ATOM 4533 O O . PHE B 1 273 ? 10.492 -6.465 30.359 1 39.88 273 PHE B O 1
ATOM 4540 N N . VAL B 1 274 ? 12.273 -7.199 29.203 1 41.41 274 VAL B N 1
ATOM 4541 C CA . VAL B 1 274 ? 12.828 -5.852 29.125 1 41.41 274 VAL B CA 1
ATOM 4542 C C . VAL B 1 274 ? 11.969 -4.984 28.219 1 41.41 274 VAL B C 1
ATOM 4544 O O . VAL B 1 274 ? 11.859 -3.773 28.422 1 41.41 274 VAL B O 1
ATOM 4547 N N . THR B 1 275 ? 11.555 -5.555 27.266 1 35.53 275 THR B N 1
ATOM 4548 C CA . THR B 1 275 ? 10.781 -4.754 26.328 1 35.53 275 THR B CA 1
ATOM 4549 C C . THR B 1 275 ? 9.344 -4.578 26.812 1 35.53 275 THR B C 1
ATOM 4551 O O . THR B 1 275 ? 8.609 -3.719 26.328 1 35.53 275 THR B O 1
ATOM 4554 N N . SER B 1 276 ? 8.891 -5.445 27.609 1 31.83 276 SER B N 1
ATOM 4555 C CA . SER B 1 276 ? 7.574 -5.289 28.219 1 31.83 276 SER B CA 1
ATOM 4556 C C . SER B 1 276 ? 7.574 -4.168 29.266 1 31.83 276 SER B C 1
ATOM 4558 O O . SER B 1 276 ? 6.512 -3.682 29.656 1 31.83 276 SER B O 1
ATOM 4560 N N . CYS B 1 277 ? 8.641 -4.059 30.062 1 29.16 277 CYS B N 1
ATOM 4561 C CA . CYS B 1 277 ? 8.68 -3.139 31.203 1 29.16 277 CYS B CA 1
ATOM 4562 C C . CYS B 1 277 ? 9.031 -1.727 30.734 1 29.16 277 CYS B C 1
ATOM 4564 O O . CYS B 1 277 ? 10.016 -1.523 30.031 1 29.16 277 CYS B O 1
ATOM 4566 N N . SER B 1 278 ? 8.086 -0.957 30.594 1 28.06 278 SER B N 1
ATOM 4567 C CA . SER B 1 278 ? 8.438 0.432 30.312 1 28.06 278 SER B CA 1
ATOM 4568 C C . SER B 1 278 ? 9.555 0.92 31.219 1 28.06 278 SER B C 1
ATOM 4570 O O . SER B 1 278 ? 10.352 1.779 30.844 1 28.06 278 SER B O 1
ATOM 4572 N N . ARG B 1 279 ? 9.273 1.162 32.656 1 27.23 279 ARG B N 1
ATOM 4573 C CA . ARG B 1 279 ? 10.188 1.893 33.531 1 27.23 279 ARG B CA 1
ATOM 4574 C C . ARG B 1 279 ? 11.273 0.974 34.094 1 27.23 279 ARG B C 1
ATOM 4576 O O . ARG B 1 279 ? 10.992 -0.125 34.562 1 27.23 279 ARG B O 1
ATOM 4583 N N . PRO B 1 280 ? 12.539 1.151 33.75 1 27.44 280 PRO B N 1
ATOM 4584 C CA . PRO B 1 280 ? 13.57 0.537 34.594 1 27.44 280 PRO B CA 1
ATOM 4585 C C . PRO B 1 280 ? 13.289 0.695 36.094 1 27.44 280 PRO B C 1
ATOM 4587 O O . PRO B 1 280 ? 12.625 1.652 36.5 1 27.44 280 PRO B O 1
ATOM 4590 N N . PRO B 1 281 ? 13.109 -0.358 36.969 1 26.92 281 PRO B N 1
ATOM 4591 C CA . PRO B 1 281 ? 13 0.049 38.344 1 26.92 281 PRO B CA 1
ATOM 4592 C C . PRO B 1 281 ? 13.891 1.247 38.688 1 26.92 281 PRO B C 1
ATOM 4594 O O . PRO B 1 281 ? 14.992 1.369 38.156 1 26.92 281 PRO B O 1
ATOM 4597 N N . LEU B 1 282 ? 13.203 2.271 39.094 1 25.23 282 LEU B N 1
ATOM 4598 C CA . LEU B 1 282 ? 13.984 3.441 39.5 1 25.23 282 LEU B CA 1
ATOM 4599 C C . LEU B 1 282 ? 15.266 3.027 40.188 1 25.23 282 LEU B C 1
ATOM 4601 O O . LEU B 1 282 ? 16.344 3.578 39.906 1 25.23 282 LEU B O 1
ATOM 4605 N N . LEU B 1 283 ? 15.039 2.516 41.469 1 26.23 283 LEU B N 1
ATOM 4606 C CA . LEU B 1 283 ? 16.078 2.549 42.5 1 26.23 283 LEU B CA 1
ATOM 4607 C C . LEU B 1 283 ? 17.031 1.36 42.344 1 26.23 283 LEU B C 1
ATOM 4609 O O . LEU B 1 283 ? 16.656 0.23 42.688 1 26.23 283 LEU B O 1
ATOM 4613 N N . GLY B 1 284 ? 17.75 1.28 41.219 1 24.94 284 GLY B N 1
ATOM 4614 C CA . GLY B 1 284 ? 18.859 0.34 41.062 1 24.94 284 GLY B CA 1
ATOM 4615 C C . GLY B 1 284 ? 18.766 -0.841 42.031 1 24.94 284 GLY B C 1
ATOM 4616 O O . GLY B 1 284 ? 17.875 -0.888 42.875 1 24.94 284 GLY B O 1
ATOM 4617 N N . PHE B 1 285 ? 19.016 -2.062 41.719 1 23.25 285 PHE B N 1
ATOM 4618 C CA . PHE B 1 285 ? 19.203 -3.084 42.719 1 23.25 285 PHE B CA 1
ATOM 4619 C C . PHE B 1 285 ? 20.109 -2.57 43.844 1 23.25 285 PHE B C 1
ATOM 4621 O O . PHE B 1 285 ? 21.234 -2.139 43.594 1 23.25 285 PHE B O 1
ATOM 4628 N N . LYS B 1 286 ? 19.562 -1.853 44.906 1 21.81 286 LYS B N 1
ATOM 4629 C CA . LYS B 1 286 ? 20.438 -1.656 46.062 1 21.81 286 LYS B CA 1
ATOM 4630 C C . LYS B 1 286 ? 21.203 -2.936 46.375 1 21.81 286 LYS B C 1
ATOM 4632 O O . LYS B 1 286 ? 20.609 -4.004 46.5 1 21.81 286 LYS B O 1
ATOM 4637 N N . SER B 1 287 ? 22.562 -2.824 46.031 1 20.06 287 SER B N 1
ATOM 4638 C CA . SER B 1 287 ? 23.406 -3.65 46.906 1 20.06 287 SER B CA 1
ATOM 4639 C C . SER B 1 287 ? 23.141 -3.352 48.375 1 20.06 287 SER B C 1
ATOM 4641 O O . SER B 1 287 ? 23.016 -2.189 48.75 1 20.06 287 SER B O 1
#

Organism: Cervus elaphus hippelaphus (NCBI:txid46360)

Solvent-accessible surface area (backbone atoms only — not comparable to full-atom values): 32276 Å² total; per-residue (Å²): 123,84,74,61,35,37,37,38,37,58,88,63,29,78,78,49,40,64,50,53,50,52,35,30,56,66,64,48,69,68,44,77,46,67,48,85,46,68,65,55,52,49,46,41,40,73,69,62,65,27,81,66,65,47,76,44,37,37,38,46,96,92,38,70,38,38,48,63,66,28,44,46,51,45,52,23,52,74,64,65,21,49,48,96,45,70,70,50,29,33,52,36,36,28,50,36,50,55,44,47,54,53,44,50,49,50,56,52,29,70,43,34,38,75,83,52,21,62,57,44,44,50,48,46,52,50,46,40,61,70,35,54,61,56,64,52,73,84,45,89,48,93,29,86,60,63,88,45,84,35,49,36,47,54,48,46,45,53,40,50,54,54,50,34,73,77,35,78,63,70,54,73,87,31,64,68,54,49,51,45,45,52,56,57,46,62,36,67,41,39,38,55,44,70,36,87,87,37,91,65,61,63,78,82,49,76,64,62,66,58,38,61,68,53,37,68,59,35,61,62,73,50,14,53,46,29,56,68,31,45,78,70,55,72,72,64,72,56,64,80,54,64,95,81,43,41,76,80,32,65,68,49,42,51,51,46,55,52,50,66,65,36,51,75,65,49,41,51,50,44,49,53,49,59,69,64,46,82,70,70,74,80,78,53,84,78,128,123,84,74,61,34,37,37,38,36,56,87,62,27,78,79,50,40,62,49,52,50,52,35,31,55,66,64,47,68,67,45,77,46,69,46,86,44,66,64,55,52,49,48,40,39,74,67,62,64,26,80,65,64,48,76,44,37,36,38,47,95,92,37,72,38,38,47,63,66,30,43,46,53,45,51,22,53,73,66,65,20,49,47,95,44,72,72,50,28,33,53,36,36,28,51,37,51,54,44,48,53,54,45,49,50,50,56,53,30,70,45,34,39,76,81,54,21,61,58,44,45,50,49,47,53,50,47,40,60,70,34,54,61,57,65,52,73,86,45,88,48,92,30,87,59,62,89,44,83,34,49,34,46,54,48,47,45,54,41,51,55,53,52,35,73,75,34,78,63,69,52,73,87,32,64,69,54,49,51,47,44,55,57,56,45,61,36,67,42,38,37,54,44,71,36,88,88,38,89,65,62,63,76,84,47,75,64,63,65,58,39,61,68,53,37,69,61,37,62,60,72,49,12,53,47,29,56,67,33,44,80,68,57,72,71,64,71,55,64,80,54,65,94,80,44,41,77,79,30,67,67,48,41,50,51,46,53,51,48,68,64,36,51,75,65,48,41,51,51,46,50,53,48,57,70,65,47,81,69,69,75,81,79,55,84,79,126

Sequence (574 aa):
MAAKPKLWYFCGRGRMESIRWLLAAAGVEFEEEFLETREQHEKLQKDGRLLFGQVPLVEIDGMELTQTRAILSYLATKYNLHGKDPKETVRIDMYAEGTLDLMMMVALAAFKPPEGKEESLALVVKKAKTQHFPILKDHGEDFLVGNKFRWADIQLLEAILMVEELDASVLSDFPLLKEFKTRISNIPTIKKFLQPGSQRKPPPDSHYVEVPFLAQKWSWPVCIILSALIAFTFNDLKCSYSRGYSAEHPVIKVFWRVVEGFTDEEKRKLLKFVTSCSRPPLLGFKSMAAKPKLWYFCGRGRMESIRWLLAAAGVEFEEEFLETREQHEKLQKDGRLLFGQVPLVEIDGMELTQTRAILSYLATKYNLHGKDPKETVRIDMYAEGTLDLMMMVALAAFKPPEGKEESLALVVKKAKTQHFPILKDHGEDFLVGNKFRWADIQLLEAILMVEELDASVLSDFPLLKEFKTRISNIPTIKKFLQPGSQRKPPPDSHYVEVPFLAQKWSWPVCIILSALIAFTFNDLKCSYSRGYSAEHPVIKVFWRVVEGFTDEEKRKLLKFVTSCSRPPLLGFKS

Foldseek 3Di:
DFDAKEKEEAPFCPLCQLVLLLCLLLVGDHHYDHDDDPVVLVVCVVVVLEVVSADTWMDGPNHTDHDSLVSLLVSQVVSVQADPDPVLRVQLVVLLVVLVVLVVQLVLLVLFPPVCSLVSLVVSLVCCLPPPLCQCVPPPELASGPPDRHSSLSSLLVSVVSNCVSPVCSCVVPVVVVVSNVVSCPSVSNVVCPDPPHSRGDHDDPVVSPPVVCLCRDPVVSVVSSVVRPLPPLVCVQPDDPPPDHNPDPVNVVVSVVLVVDDSVVSSVVVVVVVVDPDDPPPPPDD/DFDAKEKEEAPFCPLCQLVLLLCLLLVGDHHYDHDDDPVVLVVCVVVVLEVVSDDGWMDGPNHTDHDSLVSLLVSQVVSVQADPDPVLRVQLVVLLVVLVVLVVQLVLLVLFDPVCSLVSLVVSLVCCLPPPLCQCVPPPELASGDPDRHSSLSSLLVSVVSNCVSPVCSCVVPVVVVVSNVVSCPSVSNVVCPDPPHSRGDHDDPVVSPPVVCLCRPPVVSVVSSVVRPLPPLVCVQPDDPDPDHNPDPVNVVVSVVLVVDDSVVSSVVVCVVVVDPDDPPPPPDD

pLDDT: mean 74.92, std 24.03, range [20.06, 98.44]

InterPro domains:
  IPR000569 HECT domain [PF00632] (238-286)
  IPR000569 HECT domain [PS50237] (239-287)
  IPR003080 Glutathione S-transferase, alpha class [PR01266] (15-29)
  IPR003080 Glutathione S-transferase, alpha class [PR01266] (82-98)
  IPR003080 Glutathione S-transferase, alpha class [PR01266] (188-205)
  IPR004045 Glutathione S-transferase, N-terminal [PF02798] (7-76)
  IPR004045 Glutathione S-transferase, N-terminal [PS50404] (3-83)
  IPR004046 Glutathione S-transferase, C-terminal [PF00043] (101-188)
  IPR010987 Glutathione S-transferase, C-terminal-like [PS50405] (85-204)
  IPR035983 HECT, E3 ligase catalytic domain [SSF56204] (239-286)
  IPR036249 Thioredoxin-like superfamily [SSF52833] (4-80)
  IPR036282 Glutathione S-transferase, C-terminal domain superfamily [SSF47616] (81-209)
  IPR040079 Glutathione transferase family [SFLDS00019] (5-199)
  IPR050213 Glutathione S-transferase superfamily [PTHR11571] (5-198)

Radius of gyration: 24.64 Å; Cα contacts (8 Å, |Δi|>4): 679; chains: 2; bounding box: 57×57×74 Å